Protein AF-0000000081623756 (afdb_homodimer)

InterPro domains:
  IPR029158 Stimulator of interferon genes protein [PTHR34339] (23-342)
  IPR033952 Stimulator of interferon genes protein homolog, C-terminal [cd12146] (151-343)
  IPR038623 Stimulator of interferon genes protein, C-terminal domain superfamily [G3DSA:3.40.50.12100] (195-346)
  IPR055432 STING, ligand-binding domain [PF15009] (150-343)

Organism: Polistes dominula (NCBI:txid743375)

Solvent-accessible surface area (backbone atoms only — not comparable to full-atom values): 36796 Å² total; per-residue (Å²): 127,68,64,70,56,46,51,58,49,44,39,53,47,48,31,49,51,26,52,51,50,28,52,50,20,51,50,51,23,54,63,61,46,66,53,94,55,63,64,63,43,51,53,50,50,50,53,52,54,52,51,50,52,51,50,50,52,51,40,54,49,50,51,53,53,50,34,63,74,42,49,80,60,33,64,62,67,28,70,51,59,47,56,60,53,53,43,47,46,40,48,48,52,51,47,47,52,52,49,49,52,63,63,48,61,84,60,39,72,72,55,57,69,58,43,65,25,53,49,25,51,49,51,24,50,54,30,50,50,48,24,52,35,37,47,53,72,58,44,69,83,58,65,79,55,44,70,56,43,20,30,20,37,37,48,24,49,42,47,37,64,63,40,48,64,66,53,43,35,67,69,84,54,94,53,66,13,44,63,59,45,50,52,49,46,23,66,74,67,74,49,70,64,72,53,83,35,42,35,34,39,43,45,68,74,25,66,54,55,40,49,54,29,74,65,30,77,52,20,28,40,85,69,46,72,47,75,68,46,70,41,56,48,25,34,27,72,67,41,62,44,65,52,27,31,29,34,34,27,82,97,31,85,49,92,91,60,79,59,46,30,38,33,48,32,37,50,52,69,38,34,28,52,39,54,48,50,74,38,95,47,92,44,21,61,53,50,62,74,43,38,67,60,34,50,47,39,19,50,54,43,37,52,50,55,36,62,72,30,83,73,41,38,80,42,54,43,81,43,75,45,65,54,50,45,97,87,65,48,73,50,50,59,58,58,57,54,50,52,50,50,54,53,56,58,70,73,104,128,68,64,69,57,46,52,58,52,44,43,53,46,48,35,50,51,29,52,53,50,32,52,51,27,51,49,51,30,52,63,69,50,64,52,95,56,63,66,62,45,52,52,50,51,50,54,52,53,51,52,49,51,51,51,51,53,52,43,53,51,50,51,53,53,49,37,64,73,41,48,80,58,37,73,61,71,26,74,50,56,44,50,59,52,54,43,48,46,44,47,48,50,51,46,48,51,51,46,49,53,61,64,48,62,84,57,41,75,66,55,55,76,67,34,64,35,52,51,32,50,49,51,30,50,52,35,50,51,50,27,52,29,42,46,53,71,58,43,70,81,55,65,74,49,45,70,56,43,19,28,21,37,37,47,23,51,41,47,38,63,63,41,48,65,69,53,42,33,68,68,82,55,95,52,67,13,44,61,58,45,51,51,49,46,24,66,75,66,73,47,70,66,73,53,83,36,41,36,34,40,43,44,69,74,23,68,52,56,41,49,54,31,74,66,29,77,51,20,29,40,85,70,43,74,47,76,68,45,68,42,58,49,25,33,26,72,68,41,63,44,65,52,27,32,29,33,35,26,81,98,30,84,47,91,94,60,78,60,45,31,38,33,48,32,38,49,52,70,38,34,27,51,38,54,48,50,73,40,96,48,92,46,21,62,53,50,62,73,43,38,69,58,35,51,47,40,20,50,53,42,37,51,49,55,36,61,72,30,82,74,41,37,79,42,55,44,82,43,76,44,66,54,51,44,98,87,66,47,74,50,48,57,59,58,56,51,51,52,50,51,52,53,54,58,70,74,104

Nearest PDB structures (foldseek):
  7mwz-assembly2_D  TM=6.525E-01  e=4.892E-16  Drosophila eugracilis
  8t5k-assembly1_B-2  TM=8.966E-01  e=3.068E-12  Homo sapiens
  7mwz-assembly2_C  TM=5.786E-01  e=1.340E-16  Drosophila eugracilis
  7mwz-assembly1_B  TM=5.823E-01  e=4.161E-16  Drosophila eugracilis
  8efm-assembly1_A  TM=7.936E-01  e=3.015E-10  Stylophora pistillata

Sequence (696 aa):
MNKNIYVLSNVSLKIVFYFILEILLIGVAIGAQYDVNVTYTICNIFCIVSMLIIIHILCDLMIQFCNVFQPNLKYYGIQQLEVSLKYKITIGVCIIILCSQTMNQRSSYIWTYNNVASICSYCFVIILFKTLILSEQNVDIDISSMKGLDYGTGMAYSYYYGYLRIVLPSTGTASKGLIEKLENIEDSHNISISIKKLFILIPSSTYISSDFKDCTNGWMESALELEKEVRDRAGVKNRSYHNNVYKIYPEGKKPCVKPEYITVEGATPLLTMFEVQKHFHPESAIYAKYRKQIIKSFYLKLKDIIYNDPECRELCELIYYEDYNSDGTKVNVAKIILEKISELRSLQMNKNIYVLSNVSLKIVFYFILEILLIGVAIGAQYDVNVTYTICNIFCIVSMLIIIHILCDLMIQFCNVFQPNLKYYGIQQLEVSLKYKITIGVCIIILCSQTMNQRSSYIWTYNNVASICSYCFVIILFKTLILSEQNVDIDISSMKGLDYGTGMAYSYYYGYLRIVLPSTGTASKGLIEKLENIEDSHNISISIKKLFILIPSSTYISSDFKDCTNGWMESALELEKEVRDRAGVKNRSYHNNVYKIYPEGKKPCVKPEYITVEGATPLLTMFEVQKHFHPESAIYAKYRKQIIKSFYLKLKDIIYNDPECRELCELIYYEDYNSDGTKVNVAKIILEKISELRSLQ

Structure (mmCIF, N/CA/C/O backbone):
data_AF-0000000081623756-model_v1
#
loop_
_entity.id
_entity.type
_entity.pdbx_description
1 polymer 'Stimulator of interferon genes protein'
#
loop_
_atom_site.group_PDB
_atom_site.id
_atom_site.type_symbol
_atom_site.label_atom_id
_atom_site.label_alt_id
_atom_site.label_comp_id
_atom_site.label_asym_id
_atom_site.label_entity_id
_atom_site.label_seq_id
_atom_site.pdbx_PDB_ins_code
_atom_site.Cartn_x
_atom_site.Cartn_y
_atom_site.Cartn_z
_atom_site.occupancy
_atom_site.B_iso_or_equiv
_atom_site.auth_seq_id
_atom_site.auth_comp_id
_atom_site.auth_asym_id
_atom_site.auth_atom_id
_atom_site.pdbx_PDB_model_num
ATOM 1 N N . MET A 1 1 ? 4.582 14.672 -20.734 1 23.59 1 MET A N 1
ATOM 2 C CA . MET A 1 1 ? 5.77 15 -19.953 1 23.59 1 MET A CA 1
ATOM 3 C C . MET A 1 1 ? 5.727 16.453 -19.484 1 23.59 1 MET A C 1
ATOM 5 O O . MET A 1 1 ? 6.195 16.766 -18.391 1 23.59 1 MET A O 1
ATOM 9 N N . ASN A 1 2 ? 5.203 17.328 -20.281 1 26.69 2 ASN A N 1
ATOM 10 C CA . ASN A 1 2 ? 5.441 18.766 -20.188 1 26.69 2 ASN A CA 1
ATOM 11 C C . ASN A 1 2 ? 4.465 19.438 -19.234 1 26.69 2 ASN A C 1
ATOM 13 O O . ASN A 1 2 ? 4.719 20.547 -18.766 1 26.69 2 ASN A O 1
ATOM 17 N N . LYS A 1 3 ? 3.33 18.891 -19.031 1 34.34 3 LYS A N 1
ATOM 18 C CA . LYS A 1 3 ? 2.32 19.703 -18.359 1 34.34 3 LYS A CA 1
ATOM 19 C C . LYS A 1 3 ? 2.514 19.688 -16.844 1 34.34 3 LYS A C 1
ATOM 21 O O . LYS A 1 3 ? 2.203 20.656 -16.156 1 34.34 3 LYS A O 1
ATOM 26 N N . ASN A 1 4 ? 2.83 18.469 -16.391 1 32.84 4 ASN A N 1
ATOM 27 C CA . ASN A 1 4 ? 2.967 18.312 -14.945 1 32.84 4 ASN A CA 1
ATOM 28 C C . ASN A 1 4 ? 4.188 19.047 -14.406 1 32.84 4 ASN A C 1
ATOM 30 O O . ASN A 1 4 ? 4.203 19.469 -13.25 1 32.84 4 ASN A O 1
ATOM 34 N N . ILE A 1 5 ? 5.242 19.172 -15.227 1 34.44 5 ILE A N 1
ATOM 35 C CA . ILE A 1 5 ? 6.395 20.016 -14.969 1 34.44 5 ILE A CA 1
ATOM 36 C C . ILE A 1 5 ? 5.949 21.484 -14.914 1 34.44 5 ILE A C 1
ATOM 38 O O . ILE A 1 5 ? 6.449 22.266 -14.102 1 34.44 5 ILE A O 1
ATOM 42 N N . TYR A 1 6 ? 4.891 21.734 -15.555 1 35.22 6 TYR A N 1
ATOM 43 C CA . TYR A 1 6 ? 4.438 23.125 -15.672 1 35.22 6 TYR A CA 1
ATOM 44 C C . TYR A 1 6 ? 3.709 23.562 -14.406 1 35.22 6 TYR A C 1
ATOM 46 O O . TYR A 1 6 ? 3.799 24.719 -14 1 35.22 6 TYR A O 1
ATOM 54 N N . VAL A 1 7 ? 3.111 22.594 -13.727 1 36.5 7 VAL A N 1
ATOM 55 C CA . VAL A 1 7 ? 2.312 22.969 -12.562 1 36.5 7 VAL A CA 1
ATOM 56 C C . VAL A 1 7 ? 3.229 23.203 -11.367 1 36.5 7 VAL A C 1
ATOM 58 O O . VAL A 1 7 ? 3.062 24.188 -10.633 1 36.5 7 VAL A O 1
ATOM 61 N N . LEU A 1 8 ? 4.211 22.359 -11.195 1 38.53 8 LEU A N 1
ATOM 62 C CA . LEU A 1 8 ? 5.168 22.547 -10.109 1 38.53 8 LEU A CA 1
ATOM 63 C C . LEU A 1 8 ? 5.984 23.812 -10.312 1 38.53 8 LEU A C 1
ATOM 65 O O . LEU A 1 8 ? 6.25 24.547 -9.359 1 38.53 8 LEU A O 1
ATOM 69 N N . SER A 1 9 ? 6.297 24.047 -11.5 1 44.62 9 SER A N 1
ATOM 70 C CA . SER A 1 9 ? 7.051 25.25 -11.852 1 44.62 9 SER A CA 1
ATOM 71 C C . SER A 1 9 ? 6.219 26.5 -11.648 1 44.62 9 SER A C 1
ATOM 73 O O . SER A 1 9 ? 6.738 27.531 -11.211 1 44.62 9 SER A O 1
ATOM 75 N N . ASN A 1 10 ? 4.949 26.266 -11.727 1 45.78 10 ASN A N 1
ATOM 76 C CA . ASN A 1 10 ? 4.074 27.438 -11.602 1 45.78 10 ASN A CA 1
ATOM 77 C C . ASN A 1 10 ? 3.871 27.828 -10.148 1 45.78 10 ASN A C 1
ATOM 79 O O . ASN A 1 10 ? 3.811 29.031 -9.828 1 45.78 10 ASN A O 1
ATOM 83 N N . VAL A 1 11 ? 3.91 26.797 -9.352 1 47.22 11 VAL A N 1
ATOM 84 C CA . VAL A 1 11 ? 3.73 27.109 -7.934 1 47.22 11 VAL A CA 1
ATOM 85 C C . VAL A 1 11 ? 4.984 27.797 -7.395 1 47.22 11 VAL A C 1
ATOM 87 O O . VAL A 1 11 ? 4.895 28.781 -6.656 1 47.22 11 VAL A O 1
ATOM 90 N N . SER A 1 12 ? 6.051 27.312 -7.891 1 49.47 12 SER A N 1
ATOM 91 C CA . SER A 1 12 ? 7.293 27.953 -7.477 1 49.47 12 SER A CA 1
ATOM 92 C C . SER A 1 12 ? 7.391 29.375 -8.023 1 49.47 12 SER A C 1
ATOM 94 O O . SER A 1 12 ? 7.812 30.297 -7.316 1 49.47 12 SER A O 1
ATOM 96 N N . LEU A 1 13 ? 6.914 29.531 -9.172 1 51.12 13 LEU A N 1
ATOM 97 C CA . LEU A 1 13 ? 6.957 30.844 -9.805 1 51.12 13 LEU A CA 1
ATOM 98 C C . LEU A 1 13 ? 6 31.812 -9.109 1 51.12 13 LEU A C 1
ATOM 100 O O . LEU A 1 13 ? 6.32 33 -8.938 1 51.12 13 LEU A O 1
ATOM 104 N N . LYS A 1 14 ? 4.969 31.281 -8.711 1 54.31 14 LYS A N 1
ATOM 105 C CA . LYS A 1 14 ? 3.986 32.125 -8.023 1 54.31 14 LYS A CA 1
ATOM 106 C C . LYS A 1 14 ? 4.496 32.531 -6.648 1 54.31 14 LYS A C 1
ATOM 108 O O . LYS A 1 14 ? 4.312 33.688 -6.246 1 54.31 14 LYS A O 1
ATOM 113 N N . ILE A 1 15 ? 5.246 31.672 -6.129 1 55.19 15 ILE A N 1
ATOM 114 C CA . ILE A 1 15 ? 5.828 31.984 -4.828 1 55.19 15 ILE A CA 1
ATOM 115 C C . ILE A 1 15 ? 6.887 33.062 -4.988 1 55.19 15 ILE A C 1
ATOM 117 O O . ILE A 1 15 ? 6.922 34.031 -4.215 1 55.19 15 ILE A O 1
ATOM 121 N N . VAL A 1 16 ? 7.594 32.906 -6.031 1 56.91 16 VAL A N 1
ATOM 122 C CA . VAL A 1 16 ? 8.633 33.906 -6.309 1 56.91 16 VAL A CA 1
ATOM 123 C C . VAL A 1 16 ? 7.984 35.25 -6.637 1 56.91 16 VAL A C 1
ATOM 125 O O . VAL A 1 16 ? 8.438 36.281 -6.16 1 56.91 16 VAL A O 1
ATOM 128 N N . PHE A 1 17 ? 7 35.25 -7.395 1 57.09 17 PHE A N 1
ATOM 129 C CA . PHE A 1 17 ? 6.289 36.438 -7.777 1 57.09 17 PHE A CA 1
ATOM 130 C C . PHE A 1 17 ? 5.707 37.156 -6.551 1 57.09 17 PHE A C 1
ATOM 132 O O . PHE A 1 17 ? 5.809 38.375 -6.414 1 57.09 17 PHE A O 1
ATOM 139 N N . TYR A 1 18 ? 5.266 36.375 -5.727 1 55.16 18 TYR A N 1
ATOM 140 C CA . TYR A 1 18 ? 4.695 36.969 -4.52 1 55.16 18 TYR A CA 1
ATOM 141 C C . TYR A 1 18 ? 5.781 37.594 -3.641 1 55.16 18 TYR A C 1
ATOM 143 O O . TYR A 1 18 ? 5.586 38.656 -3.051 1 55.16 18 TYR A O 1
ATOM 151 N N . PHE A 1 19 ? 6.898 37 -3.711 1 56.34 19 PHE A N 1
ATOM 152 C CA . PHE A 1 19 ? 8.008 37.531 -2.932 1 56.34 19 PHE A CA 1
ATOM 153 C C . PHE A 1 19 ? 8.5 38.844 -3.525 1 56.34 19 PHE A C 1
ATOM 155 O O . PHE A 1 19 ? 8.781 39.781 -2.795 1 56.34 19 PHE A O 1
ATOM 162 N N . ILE A 1 20 ? 8.531 38.938 -4.738 1 60.12 20 ILE A N 1
ATOM 163 C CA . ILE A 1 20 ? 8.938 40.156 -5.426 1 60.12 20 ILE A CA 1
ATOM 164 C C . ILE A 1 20 ? 7.922 41.25 -5.152 1 60.12 20 ILE A C 1
ATOM 166 O O . ILE A 1 20 ? 8.297 42.406 -4.859 1 60.12 20 ILE A O 1
ATOM 170 N N . LEU A 1 21 ? 6.734 40.938 -5.25 1 58.19 21 LEU A N 1
ATOM 171 C CA . LEU A 1 21 ? 5.672 41.938 -5.012 1 58.19 21 LEU A CA 1
ATOM 172 C C . LEU A 1 21 ? 5.711 42.438 -3.572 1 58.19 21 LEU A C 1
ATOM 174 O O . LEU A 1 21 ? 5.48 43.625 -3.318 1 58.19 21 LEU A O 1
ATOM 178 N N . GLU A 1 22 ? 6.098 41.562 -2.742 1 57.31 22 GLU A N 1
ATOM 179 C CA . GLU A 1 22 ? 6.246 41.938 -1.34 1 57.31 22 GLU A CA 1
ATOM 180 C C . GLU A 1 22 ? 7.383 42.938 -1.156 1 57.31 22 GLU A C 1
ATOM 182 O O . GLU A 1 22 ? 7.227 43.938 -0.451 1 57.31 22 GLU A O 1
ATOM 187 N N . ILE A 1 23 ? 8.375 42.688 -1.734 1 59.5 23 ILE A N 1
ATOM 188 C CA . ILE A 1 23 ? 9.531 43.594 -1.644 1 59.5 23 ILE A CA 1
ATOM 189 C C . ILE A 1 23 ? 9.18 44.938 -2.244 1 59.5 23 ILE A C 1
ATOM 191 O O . ILE A 1 23 ? 9.523 46 -1.681 1 59.5 23 ILE A O 1
ATOM 195 N N . LEU A 1 24 ? 8.492 44.938 -3.305 1 59.94 24 LEU A N 1
ATOM 196 C CA . LEU A 1 24 ? 8.094 46.156 -3.963 1 59.94 24 LEU A CA 1
ATOM 197 C C . LEU A 1 24 ? 7.125 46.969 -3.09 1 59.94 24 LEU A C 1
ATOM 199 O O . LEU A 1 24 ? 7.242 48.188 -2.973 1 59.94 24 LEU A O 1
ATOM 203 N N . LEU A 1 25 ? 6.32 46.219 -2.506 1 57.66 25 LEU A N 1
ATOM 204 C CA . LEU A 1 25 ? 5.328 46.875 -1.669 1 57.66 25 LEU A CA 1
ATOM 205 C C . LEU A 1 25 ? 5.977 47.469 -0.421 1 57.66 25 LEU A C 1
ATOM 207 O O . LEU A 1 25 ? 5.617 48.562 0.009 1 57.66 25 LEU A O 1
ATOM 211 N N . ILE A 1 26 ? 6.918 46.75 0.108 1 58.69 26 ILE A N 1
ATOM 212 C CA . ILE A 1 26 ? 7.691 47.281 1.23 1 58.69 26 ILE A CA 1
ATOM 213 C C . ILE A 1 26 ? 8.453 48.531 0.794 1 58.69 26 ILE A C 1
ATOM 215 O O . ILE A 1 26 ? 8.477 49.531 1.513 1 58.69 26 ILE A O 1
ATOM 219 N N . GLY A 1 27 ? 9.031 48.5 -0.316 1 57.47 27 GLY A N 1
ATOM 220 C CA . GLY A 1 27 ? 9.719 49.656 -0.873 1 57.47 27 GLY A CA 1
ATOM 221 C C . GLY A 1 27 ? 8.82 50.844 -1.056 1 57.47 27 GLY A C 1
ATOM 222 O O . GLY A 1 27 ? 9.211 51.969 -0.729 1 57.47 27 GLY A O 1
ATOM 223 N N . VAL A 1 28 ? 7.691 50.656 -1.568 1 55.47 28 VAL A N 1
ATOM 224 C CA . VAL A 1 28 ? 6.738 51.75 -1.803 1 55.47 28 VAL A CA 1
ATOM 225 C C . VAL A 1 28 ? 6.289 52.344 -0.468 1 55.47 28 VAL A C 1
ATOM 227 O O . VAL A 1 28 ? 6.172 53.562 -0.332 1 55.47 28 VAL A O 1
ATOM 230 N N . ALA A 1 29 ? 6.066 51.5 0.535 1 53.94 29 ALA A N 1
ATOM 231 C CA . ALA A 1 29 ? 5.652 51.969 1.854 1 53.94 29 ALA A CA 1
ATOM 232 C C . ALA A 1 29 ? 6.738 52.844 2.496 1 53.94 29 ALA A C 1
ATOM 234 O O . ALA A 1 29 ? 6.445 53.875 3.088 1 53.94 29 ALA A O 1
ATOM 235 N N . ILE A 1 30 ? 7.887 52.375 2.432 1 56 30 ILE A N 1
ATOM 236 C CA . ILE A 1 30 ? 9.016 53.125 2.957 1 56 30 ILE A CA 1
ATOM 237 C C . ILE A 1 30 ? 9.141 54.438 2.203 1 56 30 ILE A C 1
ATOM 239 O O . ILE A 1 30 ? 9.375 55.5 2.809 1 56 30 ILE A O 1
ATOM 243 N N . GLY A 1 31 ? 9.062 54.344 0.966 1 53.84 31 GLY A N 1
ATOM 244 C CA . GLY A 1 31 ? 9.195 55.562 0.149 1 53.84 31 GLY A CA 1
ATOM 245 C C . GLY A 1 31 ? 8.117 56.594 0.409 1 53.84 31 GLY A C 1
ATOM 246 O O . GLY A 1 31 ? 8.359 57.781 0.317 1 53.84 31 GLY A O 1
ATOM 247 N N . ALA A 1 32 ? 6.984 56.125 0.726 1 49.19 32 ALA A N 1
ATOM 248 C CA . ALA A 1 32 ? 5.848 57 0.903 1 49.19 32 ALA A CA 1
ATOM 249 C C . ALA A 1 32 ? 5.926 57.75 2.24 1 49.19 32 ALA A C 1
ATOM 251 O O . ALA A 1 32 ? 5.32 58.812 2.414 1 49.19 32 ALA A O 1
ATOM 252 N N . GLN A 1 33 ? 6.496 57.062 3.299 1 49 33 GLN A N 1
ATOM 253 C CA . GLN A 1 33 ? 6.543 57.688 4.613 1 49 33 GLN A CA 1
ATOM 254 C C . GLN A 1 33 ? 7.867 58.406 4.828 1 49 33 GLN A C 1
ATOM 256 O O . GLN A 1 33 ? 8.219 58.781 5.961 1 49 33 GLN A O 1
ATOM 261 N N . TYR A 1 34 ? 8.523 58.531 3.879 1 46.12 34 TYR A N 1
ATOM 262 C CA . TYR A 1 34 ? 9.789 59.219 4.109 1 46.12 34 TYR A CA 1
ATOM 263 C C . TYR A 1 34 ? 9.539 60.625 4.621 1 46.12 34 TYR A C 1
ATOM 265 O O . TYR A 1 34 ? 9.062 61.5 3.881 1 46.12 34 TYR A O 1
ATOM 273 N N . ASP A 1 35 ? 8.883 60.656 5.945 1 48.91 35 ASP A N 1
ATOM 274 C CA . ASP A 1 35 ? 9.078 62 6.477 1 48.91 35 ASP A CA 1
ATOM 275 C C . ASP A 1 35 ? 10.508 62.188 6.961 1 48.91 35 ASP A C 1
ATOM 277 O O . ASP A 1 35 ? 11.234 61.219 7.188 1 48.91 35 ASP A O 1
ATOM 281 N N . VAL A 1 36 ? 10.883 63.5 7.191 1 53.88 36 VAL A N 1
ATOM 282 C CA . VAL A 1 36 ? 12.195 64 7.562 1 53.88 36 VAL A CA 1
ATOM 283 C C . VAL A 1 36 ? 12.703 63.281 8.805 1 53.88 36 VAL A C 1
ATOM 285 O O . VAL A 1 36 ? 13.898 63 8.922 1 53.88 36 VAL A O 1
ATOM 288 N N . ASN A 1 37 ? 11.789 62.875 9.859 1 52.09 37 ASN A N 1
ATOM 289 C CA . ASN A 1 37 ? 12.336 62.312 11.094 1 52.09 37 ASN A CA 1
ATOM 290 C C . ASN A 1 37 ? 12.305 60.781 11.07 1 52.09 37 ASN A C 1
ATOM 292 O O . ASN A 1 37 ? 11.242 60.188 10.969 1 52.09 37 ASN A O 1
ATOM 296 N N . VAL A 1 38 ? 13.32 60.094 10.938 1 54.47 38 VAL A N 1
ATOM 297 C CA . VAL A 1 38 ? 13.641 58.688 10.758 1 54.47 38 VAL A CA 1
ATOM 298 C C . VAL A 1 38 ? 13.047 57.875 11.898 1 54.47 38 VAL A C 1
ATOM 300 O O . VAL A 1 38 ? 12.508 56.781 11.68 1 54.47 38 VAL A O 1
ATOM 303 N N . THR A 1 39 ? 13 58.531 13.031 1 53.31 39 THR A N 1
ATOM 304 C CA . THR A 1 39 ? 12.539 57.781 14.203 1 53.31 39 THR A CA 1
ATOM 305 C C . THR A 1 39 ? 11.031 57.562 14.148 1 53.31 39 THR A C 1
ATOM 307 O O . THR A 1 39 ? 10.539 56.5 14.477 1 53.31 39 THR A O 1
ATOM 310 N N . TYR A 1 40 ? 10.391 58.625 13.727 1 55.34 40 TYR A N 1
ATOM 311 C CA . TYR A 1 40 ? 8.945 58.531 13.625 1 55.34 40 TYR A CA 1
ATOM 312 C C . TYR A 1 40 ? 8.539 57.531 12.531 1 55.34 40 TYR A C 1
ATOM 314 O O . TYR A 1 40 ? 7.59 56.781 12.703 1 55.34 40 TYR A O 1
ATOM 322 N N . THR A 1 41 ? 9.461 57.469 11.625 1 51.91 41 THR A N 1
ATOM 323 C CA . THR A 1 41 ? 9.211 56.562 10.531 1 51.91 41 THR A CA 1
ATOM 324 C C . THR A 1 41 ? 9.383 55.094 10.992 1 51.91 41 THR A C 1
ATOM 326 O O . THR A 1 41 ? 8.578 54.25 10.641 1 51.91 41 THR A O 1
ATOM 329 N N . ILE A 1 42 ? 10.242 54.906 11.859 1 51.62 42 ILE A N 1
ATOM 330 C CA . ILE A 1 42 ? 10.516 53.562 12.383 1 51.62 42 ILE A CA 1
ATOM 331 C C . ILE A 1 42 ? 9.375 53.125 13.297 1 51.62 42 ILE A C 1
ATOM 333 O O . ILE A 1 42 ? 8.906 52 13.211 1 51.62 42 ILE A O 1
ATOM 337 N N . CYS A 1 43 ? 8.898 54.062 14.07 1 52.06 43 CYS A N 1
ATOM 338 C CA . CYS A 1 43 ? 7.824 53.75 15.008 1 52.06 43 CYS A CA 1
ATOM 339 C C . CYS A 1 43 ? 6.523 53.438 14.273 1 52.06 43 CYS A C 1
ATOM 341 O O . CYS A 1 43 ? 5.793 52.531 14.641 1 52.06 43 CYS A O 1
ATOM 343 N N . ASN A 1 44 ? 6.434 54.125 13.211 1 52.44 44 ASN A N 1
ATOM 344 C CA . ASN A 1 44 ? 5.234 53.906 12.406 1 52.44 44 ASN A CA 1
ATOM 345 C C . ASN A 1 44 ? 5.262 52.562 11.703 1 52.44 44 ASN A C 1
ATOM 347 O O . ASN A 1 44 ? 4.246 51.875 11.633 1 52.44 44 ASN A O 1
ATOM 351 N N . ILE A 1 45 ? 6.406 52.188 11.383 1 50.25 45 ILE A N 1
ATOM 352 C CA . ILE A 1 45 ? 6.578 50.875 10.742 1 50.25 45 ILE A CA 1
ATOM 353 C C . ILE A 1 45 ? 6.289 49.781 11.742 1 50.25 45 ILE A C 1
ATOM 355 O O . ILE A 1 45 ? 5.602 48.812 11.422 1 50.25 45 ILE A O 1
ATOM 359 N N . PHE A 1 46 ? 6.648 50 12.914 1 50.69 46 PHE A N 1
ATOM 360 C CA . PHE A 1 46 ? 6.445 49 13.961 1 50.69 46 PHE A CA 1
ATOM 361 C C . PHE A 1 46 ? 4.969 48.875 14.312 1 50.69 46 PHE A C 1
ATOM 363 O O . PHE A 1 46 ? 4.473 47.781 14.539 1 50.69 46 PHE A O 1
ATOM 370 N N . CYS A 1 47 ? 4.273 49.906 14.352 1 50.91 47 CYS A N 1
ATOM 371 C CA . CYS A 1 47 ? 2.848 49.906 14.664 1 50.91 47 CYS A CA 1
ATOM 372 C C . CYS A 1 47 ? 2.053 49.219 13.57 1 50.91 47 CYS A C 1
ATOM 374 O O . CYS A 1 47 ? 1.165 48.406 13.867 1 50.91 47 CYS A O 1
ATOM 376 N N . ILE A 1 48 ? 2.525 49.406 12.406 1 52.59 48 ILE A N 1
ATOM 377 C CA . ILE A 1 48 ? 1.836 48.812 11.273 1 52.59 48 ILE A CA 1
ATOM 378 C C . ILE A 1 48 ? 2.062 47.281 11.266 1 52.59 48 ILE A C 1
ATOM 380 O O . ILE A 1 48 ? 1.124 46.5 11.07 1 52.59 48 ILE A O 1
ATOM 384 N N . VAL A 1 49 ? 3.213 46.906 11.555 1 49.84 49 VAL A N 1
ATOM 385 C CA . VAL A 1 49 ? 3.568 45.5 11.594 1 49.84 49 VAL A CA 1
ATOM 386 C C . VAL A 1 49 ? 2.814 44.781 12.727 1 49.84 49 VAL A C 1
ATOM 388 O O . VAL A 1 49 ? 2.289 43.688 12.547 1 49.84 49 VAL A O 1
ATOM 391 N N . SER A 1 50 ? 2.664 45.469 13.828 1 47.66 50 SER A N 1
ATOM 392 C CA . SER A 1 50 ? 1.962 44.906 14.977 1 47.66 50 SER A CA 1
ATOM 393 C C . SER A 1 50 ? 0.473 44.75 14.688 1 47.66 50 SER A C 1
ATOM 395 O O . SER A 1 50 ? -0.125 43.719 15.047 1 47.66 50 SER A O 1
ATOM 397 N N . MET A 1 51 ? -0.088 45.656 14.047 1 51.59 51 MET A N 1
ATOM 398 C CA . MET A 1 51 ? -1.502 45.594 13.695 1 51.59 51 MET A CA 1
ATOM 399 C C . MET A 1 51 ? -1.762 44.469 12.719 1 51.59 51 MET A C 1
ATOM 401 O O . MET A 1 51 ? -2.754 43.75 12.844 1 51.59 51 MET A O 1
ATOM 405 N N . LEU A 1 52 ? -0.884 44.219 11.898 1 49.5 52 LEU A N 1
ATOM 406 C CA . LEU A 1 52 ? -1.008 43.188 10.898 1 49.5 52 LEU A CA 1
ATOM 407 C C . LEU A 1 52 ? -0.918 41.812 11.531 1 49.5 52 LEU A C 1
ATOM 409 O O . LEU A 1 52 ? -1.672 40.906 11.172 1 49.5 52 LEU A O 1
ATOM 413 N N . ILE A 1 53 ? -0.128 41.75 12.438 1 49.5 53 ILE A N 1
ATOM 414 C CA . ILE A 1 53 ? 0.03 40.5 13.164 1 49.5 53 ILE A CA 1
ATOM 415 C C . ILE A 1 53 ? -1.246 40.188 13.945 1 49.5 53 ILE A C 1
ATOM 417 O O . ILE A 1 53 ? -1.721 39.062 13.953 1 49.5 53 ILE A O 1
ATOM 421 N N . ILE A 1 54 ? -1.817 41.219 14.477 1 49.97 54 ILE A N 1
ATOM 422 C CA . ILE A 1 54 ? -3.043 41.031 15.242 1 49.97 54 ILE A CA 1
ATOM 423 C C . ILE A 1 54 ? -4.176 40.594 14.312 1 49.97 54 ILE A C 1
ATOM 425 O O . ILE A 1 54 ? -4.957 39.719 14.656 1 49.97 54 ILE A O 1
ATOM 429 N N . ILE A 1 55 ? -4.207 41.094 13.203 1 50 55 ILE A N 1
ATOM 430 C CA . ILE A 1 55 ? -5.23 40.75 12.227 1 50 55 ILE A CA 1
ATOM 431 C C . ILE A 1 55 ? -5.059 39.312 11.789 1 50 55 ILE A C 1
ATOM 433 O O . ILE A 1 55 ? -6.039 38.562 11.656 1 50 55 ILE A O 1
ATOM 437 N N . HIS A 1 56 ? -3.926 38.906 11.672 1 50.41 56 HIS A N 1
ATOM 438 C CA . HIS A 1 56 ? -3.621 37.531 11.297 1 50.41 56 HIS A CA 1
ATOM 439 C C . HIS A 1 56 ? -4.102 36.562 12.367 1 50.41 56 HIS A C 1
ATOM 441 O O . HIS A 1 56 ? -4.688 35.531 12.039 1 50.41 56 HIS A O 1
ATOM 447 N N . ILE A 1 57 ? -3.9 36.906 13.453 1 49.44 57 ILE A N 1
ATOM 448 C CA . ILE A 1 57 ? -4.281 36.062 14.578 1 49.44 57 ILE A CA 1
ATOM 449 C C . ILE A 1 57 ? -5.805 35.969 14.656 1 49.44 57 ILE A C 1
ATOM 451 O O . ILE A 1 57 ? -6.355 34.875 14.844 1 49.44 57 ILE A O 1
ATOM 455 N N . LEU A 1 58 ? -6.395 37 14.445 1 48.31 58 LEU A N 1
ATOM 456 C CA . LEU A 1 58 ? -7.852 37.031 14.516 1 48.31 58 LEU A CA 1
ATOM 457 C C . LEU A 1 58 ? -8.469 36.219 13.383 1 48.31 58 LEU A C 1
ATOM 459 O O . LEU A 1 58 ? -9.453 35.5 13.594 1 48.31 58 LEU A O 1
ATOM 463 N N . CYS A 1 59 ? -7.949 36.25 12.281 1 46.66 59 CYS A N 1
ATOM 464 C CA . CYS A 1 59 ? -8.422 35.5 11.125 1 46.66 59 CYS A CA 1
ATOM 465 C C . CYS A 1 59 ? -8.25 34 11.367 1 46.66 59 CYS A C 1
ATOM 467 O O . CYS A 1 59 ? -9.148 33.219 11.062 1 46.66 59 CYS A O 1
ATOM 469 N N . ASP A 1 60 ? -7.172 33.656 11.891 1 47.38 60 ASP A N 1
ATOM 470 C CA . ASP A 1 60 ? -6.922 32.25 12.227 1 47.38 60 ASP A CA 1
ATOM 471 C C . ASP A 1 60 ? -7.941 31.734 13.234 1 47.38 60 ASP A C 1
ATOM 473 O O . ASP A 1 60 ? -8.445 30.625 13.102 1 47.38 60 ASP A O 1
ATOM 477 N N . LEU A 1 61 ? -8.242 32.5 14.078 1 47.84 61 LEU A N 1
ATOM 478 C CA . LEU A 1 61 ? -9.195 32.125 15.125 1 47.84 61 LEU A CA 1
ATOM 479 C C . LEU A 1 61 ? -10.594 31.953 14.539 1 47.84 61 LEU A C 1
ATOM 481 O O . LEU A 1 61 ? -11.32 31.031 14.922 1 47.84 61 LEU A O 1
ATOM 485 N N . MET A 1 62 ? -10.914 32.812 13.742 1 44.75 62 MET A N 1
ATOM 486 C CA . MET A 1 62 ? -12.219 32.719 13.086 1 44.75 62 MET A CA 1
ATOM 487 C C . MET A 1 62 ? -12.336 31.438 12.258 1 44.75 62 MET A C 1
ATOM 489 O O . MET A 1 62 ? -13.375 30.781 12.266 1 44.75 62 MET A O 1
ATOM 493 N N . ILE A 1 63 ? -11.367 31.141 11.617 1 46.66 63 ILE A N 1
ATOM 494 C CA . ILE A 1 63 ? -11.336 29.922 10.812 1 46.66 63 ILE A CA 1
ATOM 495 C C . ILE A 1 63 ? -11.484 28.703 11.711 1 46.66 63 ILE A C 1
ATOM 497 O O . ILE A 1 63 ? -12.25 27.781 11.406 1 46.66 63 ILE A O 1
ATOM 501 N N . GLN A 1 64 ? -10.828 28.688 12.711 1 45.75 64 GLN A N 1
ATOM 502 C CA . GLN A 1 64 ? -10.938 27.594 13.672 1 45.75 64 GLN A CA 1
ATOM 503 C C . GLN A 1 64 ? -12.367 27.469 14.195 1 45.75 64 GLN A C 1
ATOM 505 O O . GLN A 1 64 ? -12.875 26.359 14.359 1 45.75 64 GLN A O 1
ATOM 510 N N . PHE A 1 65 ? -12.859 28.625 14.469 1 41.44 65 PHE A N 1
ATOM 511 C CA . PHE A 1 65 ? -14.234 28.656 14.945 1 41.44 65 PHE A CA 1
ATOM 512 C C . PHE A 1 65 ? -15.188 28.062 13.914 1 41.44 65 PHE A C 1
ATOM 514 O O . PHE A 1 65 ? -16.078 27.281 14.258 1 41.44 65 PHE A O 1
ATOM 521 N N . CYS A 1 66 ? -15.094 28.453 12.805 1 41.19 66 CYS A N 1
ATOM 522 C CA . CYS A 1 66 ? -15.945 27.922 11.742 1 41.19 66 CYS A CA 1
ATOM 523 C C . CYS A 1 66 ? -15.75 26.422 11.57 1 41.19 66 CYS A C 1
ATOM 525 O O . CYS A 1 66 ? -16.703 25.703 11.289 1 41.19 66 CYS A O 1
ATOM 527 N N . ASN A 1 67 ? -14.594 26.062 11.648 1 41.38 67 ASN A N 1
ATOM 528 C CA . ASN A 1 67 ? -14.32 24.625 11.555 1 41.38 67 ASN A CA 1
ATOM 529 C C . ASN A 1 67 ? -15.039 23.844 12.648 1 41.38 67 ASN A C 1
ATOM 531 O O . ASN A 1 67 ? -15.383 22.672 12.453 1 41.38 67 ASN A O 1
ATOM 535 N N . VAL A 1 68 ? -15.148 24.422 13.703 1 43 68 VAL A N 1
ATOM 536 C CA . VAL A 1 68 ? -15.875 23.766 14.789 1 43 68 VAL A CA 1
ATOM 537 C C . VAL A 1 68 ? -17.312 23.5 14.352 1 43 68 VAL A C 1
ATOM 539 O O . VAL A 1 68 ? -17.891 22.469 14.68 1 43 68 VAL A O 1
ATOM 542 N N . PHE A 1 69 ? -18 24.484 13.766 1 36.16 69 PHE A N 1
ATOM 543 C CA . PHE A 1 69 ? -19.391 24.297 13.406 1 36.16 69 PHE A CA 1
ATOM 544 C C . PHE A 1 69 ? -19.516 23.391 12.195 1 36.16 69 PHE A C 1
ATOM 546 O O . PHE A 1 69 ? -20.578 22.781 11.977 1 36.16 69 PHE A O 1
ATOM 553 N N . GLN A 1 70 ? -18.938 23.547 11.258 1 31.92 70 GLN A N 1
ATOM 554 C CA . GLN A 1 70 ? -18.984 22.594 10.164 1 31.92 70 GLN A CA 1
ATOM 555 C C . GLN A 1 70 ? -17.812 21.625 10.219 1 31.92 70 GLN A C 1
ATOM 557 O O . GLN A 1 70 ? -16.766 21.891 9.625 1 31.92 70 GLN A O 1
ATOM 562 N N . PRO A 1 71 ? -17.938 20.875 11.281 1 33.91 71 PRO A N 1
ATOM 563 C CA . PRO A 1 71 ? -16.859 19.938 11.5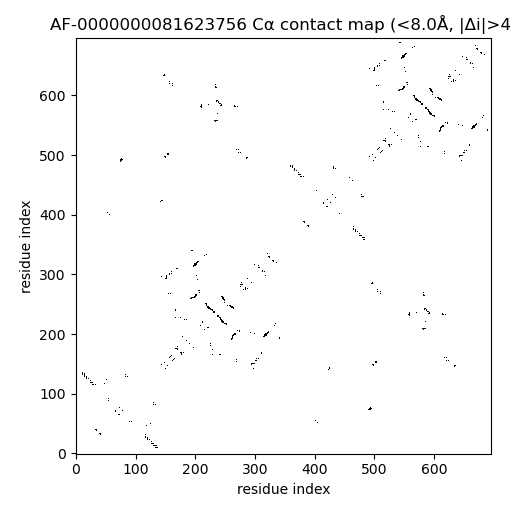94 1 33.91 71 PRO A CA 1
ATOM 564 C C . PRO A 1 71 ? -16.328 19.203 10.352 1 33.91 71 PRO A C 1
ATOM 566 O O . PRO A 1 71 ? -15.188 18.734 10.344 1 33.91 71 PRO A O 1
ATOM 569 N N . ASN A 1 72 ? -17.344 18.891 9.633 1 31.55 72 ASN A N 1
ATOM 570 C CA . ASN A 1 72 ? -17 18.141 8.43 1 31.55 72 ASN A CA 1
ATOM 571 C C . ASN A 1 72 ? -16.094 18.953 7.508 1 31.55 72 ASN A C 1
ATOM 573 O O . ASN A 1 72 ? -15.875 18.562 6.355 1 31.55 72 ASN A O 1
ATOM 577 N N . LEU A 1 73 ? -16.078 20.25 7.734 1 29.34 73 LEU A N 1
ATOM 578 C CA . LEU A 1 73 ? -15.18 21.078 6.934 1 29.34 73 LEU A CA 1
ATOM 579 C C . LEU A 1 73 ? -13.727 20.656 7.137 1 29.34 73 LEU A C 1
ATOM 581 O O . LEU A 1 73 ? -12.82 21.266 6.57 1 29.34 73 LEU A O 1
ATOM 585 N N . LYS A 1 74 ? -13.523 20 8.242 1 32.72 74 LYS A N 1
ATOM 586 C CA . LYS A 1 74 ? -12.203 19.578 8.703 1 32.72 74 LYS A CA 1
ATOM 587 C C . LYS A 1 74 ? -11.469 18.797 7.613 1 32.72 74 LYS A C 1
ATOM 589 O O . LYS A 1 74 ? -10.305 19.094 7.312 1 32.72 74 LYS A O 1
ATOM 594 N N . TYR A 1 75 ? -11.602 17.5 7.848 1 27.28 75 TYR A N 1
ATOM 595 C CA . TYR A 1 75 ? -10.656 16.422 7.551 1 27.28 75 TYR A CA 1
ATOM 596 C C . TYR A 1 75 ? -10.516 16.219 6.047 1 27.28 75 TYR A C 1
ATOM 598 O O . TYR A 1 75 ? -9.867 15.273 5.602 1 27.28 75 TYR A O 1
ATOM 606 N N . TYR A 1 76 ? -11.531 16.344 5.418 1 26.73 76 TYR A N 1
ATOM 607 C CA . TYR A 1 76 ? -11.555 16.094 3.98 1 26.73 76 TYR A CA 1
ATOM 608 C C . TYR A 1 76 ? -10.508 16.938 3.266 1 26.73 76 TYR A C 1
ATOM 610 O O . TYR A 1 76 ? -10.594 18.172 3.254 1 26.73 76 TYR A O 1
ATOM 618 N N . GLY A 1 77 ? -9.289 16.25 2.936 1 28.55 77 GLY A N 1
ATOM 619 C CA . GLY A 1 77 ? -8.148 16.906 2.309 1 28.55 77 GLY A CA 1
ATOM 620 C C . GLY A 1 77 ? -8.086 18.391 2.58 1 28.55 77 GLY A C 1
ATOM 621 O O . GLY A 1 77 ? -7.32 19.125 1.938 1 28.55 77 GLY A O 1
ATOM 622 N N . ILE A 1 78 ? -9.016 18.984 3.158 1 31.86 78 ILE A N 1
ATOM 623 C CA . ILE A 1 78 ? -9.227 20.375 3.543 1 31.86 78 ILE A CA 1
ATOM 624 C C . ILE A 1 78 ? -8.469 20.688 4.832 1 31.86 78 ILE A C 1
ATOM 626 O O . ILE A 1 78 ? -8.836 21.594 5.578 1 31.86 78 ILE A O 1
ATOM 630 N N . GLN A 1 79 ? -7.766 19.812 5.555 1 35.97 79 GLN A N 1
ATOM 631 C CA . GLN A 1 79 ? -6.895 20.422 6.555 1 35.97 79 GLN A CA 1
ATOM 632 C C . GLN A 1 79 ? -6.531 21.859 6.164 1 35.97 79 GLN A C 1
ATOM 634 O O . GLN A 1 79 ? -6.074 22.641 7.004 1 35.97 79 GLN A O 1
ATOM 639 N N . GLN A 1 80 ? -5.957 21.938 4.93 1 34.84 80 GLN A N 1
ATOM 640 C CA . GLN A 1 80 ? -5.648 23.312 4.57 1 34.84 80 GLN A CA 1
ATOM 641 C C . GLN A 1 80 ? -6.91 24.172 4.543 1 34.84 80 GLN A C 1
ATOM 643 O O . GLN A 1 80 ? -7.812 23.938 3.732 1 34.84 80 GLN A O 1
ATOM 648 N N . LEU A 1 81 ? -7.719 24.312 5.527 1 36.06 81 LEU A N 1
ATOM 649 C CA . LEU A 1 81 ? -8.508 25.516 5.301 1 36.06 81 LEU A CA 1
ATOM 650 C C . LEU A 1 81 ? -8.062 26.234 4.031 1 36.06 81 LEU A C 1
ATOM 652 O O . LEU A 1 81 ? -6.883 26.562 3.887 1 36.06 81 LEU A O 1
ATOM 656 N N . GLU A 1 82 ? -8.641 25.656 2.893 1 39.78 82 GLU A N 1
ATOM 657 C CA . GLU A 1 82 ? -8.188 26.141 1.593 1 39.78 82 GLU A CA 1
ATOM 658 C C . GLU A 1 82 ? -7.574 27.531 1.708 1 39.78 82 GLU A C 1
ATOM 660 O O . GLU A 1 82 ? -8.148 28.422 2.348 1 39.78 82 GLU A O 1
ATOM 665 N N . VAL A 1 83 ? -6.301 27.562 1.594 1 44.44 83 VAL A N 1
ATOM 666 C CA . VAL A 1 83 ? -5.605 28.828 1.442 1 44.44 83 VAL A CA 1
ATOM 667 C C . VAL A 1 83 ? -6.566 29.891 0.894 1 44.44 83 VAL A C 1
ATOM 669 O O . VAL A 1 83 ? -6.559 31.031 1.341 1 44.44 83 VAL A O 1
ATOM 672 N N . SER A 1 84 ? -7.512 29.172 0.272 1 43.09 84 SER A N 1
ATOM 673 C CA . SER A 1 84 ? -8.414 30.125 -0.353 1 43.09 84 SER A CA 1
ATOM 674 C C . SER A 1 84 ? -9.406 30.703 0.661 1 43.09 84 SER A C 1
ATOM 676 O O . SER A 1 84 ? -9.672 31.906 0.66 1 43.09 84 SER A O 1
ATOM 678 N N . LEU A 1 85 ? -9.828 29.828 1.507 1 43.69 85 LEU A N 1
ATOM 679 C CA . LEU A 1 85 ? -10.836 30.312 2.439 1 43.69 85 LEU A CA 1
ATOM 680 C C . LEU A 1 85 ? -10.195 31.156 3.541 1 43.69 85 LEU A C 1
ATOM 682 O O . LEU A 1 85 ? -10.742 32.188 3.936 1 43.69 85 LEU A O 1
ATOM 686 N N . LYS A 1 86 ? -9.055 30.75 3.92 1 48.56 86 LYS A N 1
ATOM 687 C CA . LYS A 1 86 ? -8.273 31.578 4.84 1 48.56 86 LYS A CA 1
ATOM 688 C C . LYS A 1 86 ? -7.996 32.969 4.246 1 48.56 86 LYS A C 1
ATOM 690 O O . LYS A 1 86 ? -8.094 33.969 4.941 1 48.56 86 LYS A O 1
ATOM 695 N N . TYR A 1 87 ? -7.879 32.875 2.883 1 47.25 87 TYR A N 1
ATOM 696 C CA . TYR A 1 87 ? -7.668 34.125 2.135 1 47.25 87 TYR A CA 1
ATOM 697 C C . TYR A 1 87 ? -8.938 34.969 2.107 1 47.25 87 TYR A C 1
ATOM 699 O O . TYR A 1 87 ? -8.875 36.188 2.277 1 47.25 87 TYR A O 1
ATOM 707 N N . LYS A 1 88 ? -9.883 34.188 2.021 1 47.09 88 LYS A N 1
ATOM 708 C CA . LYS A 1 88 ? -11.141 34.906 1.907 1 47.09 88 LYS A CA 1
ATOM 709 C C . LYS A 1 88 ? -11.523 35.562 3.238 1 47.09 88 LYS A C 1
ATOM 711 O O . LYS A 1 88 ? -11.945 36.719 3.277 1 47.09 88 LYS A O 1
ATOM 716 N N . ILE A 1 89 ? -11.242 34.906 4.184 1 48.03 89 ILE A N 1
ATOM 717 C CA . ILE A 1 89 ? -11.602 35.406 5.5 1 48.03 89 ILE A CA 1
ATOM 718 C C . ILE A 1 89 ? -10.641 36.531 5.902 1 48.03 89 ILE A C 1
ATOM 720 O O . ILE A 1 89 ? -11.07 37.562 6.418 1 48.03 89 ILE A O 1
ATOM 724 N N . THR A 1 90 ? -9.383 36.281 5.5 1 48.88 90 THR A N 1
ATOM 725 C CA . THR A 1 90 ? -8.398 37.344 5.766 1 48.88 90 THR A CA 1
ATOM 726 C C . THR A 1 90 ? -8.727 38.594 4.977 1 48.88 90 THR A C 1
ATOM 728 O O . THR A 1 90 ? -8.68 39.688 5.52 1 48.88 90 THR A O 1
ATOM 731 N N . ILE A 1 91 ? -9.133 38.219 3.787 1 49.72 91 ILE A N 1
ATOM 732 C CA . ILE A 1 91 ? -9.516 39.375 2.961 1 49.72 91 ILE A CA 1
ATOM 733 C C . ILE A 1 91 ? -10.734 40.062 3.57 1 49.72 91 ILE A C 1
ATOM 735 O O . ILE A 1 91 ? -10.773 41.281 3.662 1 49.72 91 ILE A O 1
ATOM 739 N N . GLY A 1 92 ? -11.633 39.281 4.02 1 47 92 GLY A N 1
ATOM 740 C CA . GLY A 1 92 ? -12.836 39.875 4.594 1 47 92 GLY A CA 1
ATOM 741 C C . GLY A 1 92 ? -12.57 40.656 5.863 1 47 92 GLY A C 1
ATOM 742 O O . GLY A 1 92 ? -13.07 41.75 6.027 1 47 92 GLY A O 1
ATOM 743 N N . VAL A 1 93 ? -11.805 40.156 6.672 1 50.31 93 VAL A N 1
ATOM 744 C CA . VAL A 1 93 ? -11.484 40.844 7.926 1 50.31 93 VAL A CA 1
ATOM 745 C C . VAL A 1 93 ? -10.695 42.125 7.637 1 50.31 93 VAL A C 1
ATOM 747 O O . VAL A 1 93 ? -10.938 43.156 8.25 1 50.31 93 VAL A O 1
ATOM 750 N N . CYS A 1 94 ? -9.781 41.938 6.648 1 50.59 94 CYS A N 1
ATOM 751 C CA . CYS A 1 94 ? -9.047 43.125 6.215 1 50.59 94 CYS A CA 1
ATOM 752 C C . CYS A 1 94 ? -10.008 44.219 5.719 1 50.59 94 CYS A C 1
ATOM 754 O O . CYS A 1 94 ? -9.844 45.375 6.047 1 50.59 94 CYS A O 1
ATOM 756 N N . ILE A 1 95 ? -10.984 43.688 5.051 1 50.09 95 ILE A N 1
ATOM 757 C CA . ILE A 1 95 ? -11.977 44.625 4.531 1 50.09 95 ILE A CA 1
ATOM 758 C C . ILE A 1 95 ? -12.742 45.281 5.688 1 50.09 95 ILE A C 1
ATOM 760 O O . ILE A 1 95 ? -12.977 46.469 5.699 1 50.09 95 ILE A O 1
ATOM 764 N N . ILE A 1 96 ? -13.094 44.562 6.59 1 50.5 96 ILE A N 1
ATOM 765 C CA . ILE A 1 96 ? -13.883 45.062 7.707 1 50.5 96 ILE A CA 1
ATOM 766 C C . ILE A 1 96 ? -13.039 46.062 8.523 1 50.5 96 ILE A C 1
ATOM 768 O O . ILE A 1 96 ? -13.516 47.125 8.914 1 50.5 96 ILE A O 1
ATOM 772 N N . ILE A 1 97 ? -11.891 45.688 8.703 1 52.62 97 ILE A N 1
ATOM 773 C CA . ILE A 1 97 ? -11.008 46.562 9.453 1 52.62 97 ILE A CA 1
ATOM 774 C C . ILE A 1 97 ? -10.797 47.875 8.672 1 52.62 97 ILE A C 1
ATOM 776 O O . ILE A 1 97 ? -10.867 48.969 9.234 1 52.62 97 ILE A O 1
ATOM 780 N N . LEU A 1 98 ? -10.672 47.594 7.363 1 50.12 98 LEU A N 1
ATOM 781 C CA . LEU A 1 98 ? -10.531 48.75 6.504 1 50.12 98 LEU A CA 1
ATOM 782 C C . LEU A 1 98 ? -11.789 49.625 6.551 1 50.12 98 LEU A C 1
ATOM 784 O O . LEU A 1 98 ? -11.711 50.844 6.637 1 50.12 98 LEU A O 1
ATOM 788 N N . CYS A 1 99 ? -12.852 48.969 6.559 1 47.38 99 CYS A N 1
ATOM 789 C CA . CYS A 1 99 ? -14.117 49.688 6.594 1 47.38 99 CYS A CA 1
ATOM 790 C C . CYS A 1 99 ? -14.32 50.375 7.945 1 47.38 99 CYS A C 1
ATOM 792 O O . CYS A 1 99 ? -14.773 51.531 8.008 1 47.38 99 CYS A O 1
ATOM 794 N N . SER A 1 100 ? -14.039 49.719 8.992 1 45.62 100 SER A N 1
ATOM 795 C CA . SER A 1 100 ? -14.227 50.312 10.328 1 45.62 100 SER A CA 1
ATOM 796 C C . SER A 1 100 ? -13.297 51.5 10.547 1 45.62 100 SER A C 1
ATOM 798 O O . SER A 1 100 ? -13.672 52.469 11.211 1 45.62 100 SER A O 1
ATOM 800 N N . GLN A 1 101 ? -12.133 51.25 10.07 1 47.38 101 GLN A N 1
ATOM 801 C CA . GLN A 1 101 ? -11.227 52.375 10.148 1 47.38 101 GLN A CA 1
ATOM 802 C C . GLN A 1 101 ? -11.789 53.594 9.383 1 47.38 101 GLN A C 1
ATOM 804 O O . GLN A 1 101 ? -11.609 54.719 9.797 1 47.38 101 GLN A O 1
ATOM 809 N N . THR A 1 102 ? -12.375 53.125 8.289 1 44.38 102 THR A N 1
ATOM 810 C CA . THR A 1 102 ? -12.938 54.219 7.492 1 44.38 102 THR A CA 1
ATOM 811 C C . THR A 1 102 ? -14.094 54.875 8.234 1 44.38 102 THR A C 1
ATOM 813 O O . THR A 1 102 ? -14.328 56.062 8.062 1 44.38 102 THR A O 1
ATOM 816 N N . MET A 1 103 ? -14.82 54.156 8.938 1 42.88 103 MET A N 1
ATOM 817 C CA . MET A 1 103 ? -15.984 54.75 9.594 1 42.88 103 MET A CA 1
ATOM 818 C C . MET A 1 103 ? -15.562 55.594 10.789 1 42.88 103 MET A C 1
ATOM 820 O O . MET A 1 103 ? -16.344 56.438 11.273 1 42.88 103 MET A O 1
ATOM 824 N N . ASN A 1 104 ? -14.664 55.125 11.609 1 41.28 104 ASN A N 1
ATOM 825 C CA . ASN A 1 104 ? -14.289 55.969 12.75 1 41.28 104 ASN A CA 1
ATOM 826 C C . ASN A 1 104 ? -13.648 57.281 12.297 1 41.28 104 ASN A C 1
ATOM 828 O O . ASN A 1 104 ? -12.656 57.25 11.562 1 41.28 104 ASN A O 1
ATOM 832 N N . GLN A 1 105 ? -14.258 58.281 12.109 1 40.72 105 GLN A N 1
ATOM 833 C CA . GLN A 1 105 ? -14.031 59.656 11.711 1 40.72 105 GLN A CA 1
ATOM 834 C C . GLN A 1 105 ? -12.711 60.188 12.273 1 40.72 105 GLN A C 1
ATOM 836 O O . GLN A 1 105 ? -12.062 61.031 11.656 1 40.72 105 GLN A O 1
ATOM 841 N N . ARG A 1 106 ? -12.555 60.25 13.578 1 41.06 106 ARG A N 1
ATOM 842 C CA . ARG A 1 106 ? -11.453 60.969 14.227 1 41.06 106 ARG A CA 1
ATOM 843 C C . ARG A 1 106 ? -10.117 60.312 13.906 1 41.06 106 ARG A C 1
ATOM 845 O O . ARG A 1 106 ? -9.07 60.75 14.391 1 41.06 106 ARG A O 1
ATOM 852 N N . SER A 1 107 ? -9.93 59.094 13.797 1 37.38 107 SER A N 1
ATOM 853 C CA . SER A 1 107 ? -8.758 58.438 13.227 1 37.38 107 SER A CA 1
ATOM 854 C C . SER A 1 107 ? -8.508 58.906 11.797 1 37.38 107 SER A C 1
ATOM 856 O O . SER A 1 107 ? -7.945 58.156 10.992 1 37.38 107 SER A O 1
ATOM 858 N N . SER A 1 108 ? -9.039 59.906 11.266 1 35.66 108 SER A N 1
ATOM 859 C CA . SER A 1 108 ? -8.836 60.688 10.055 1 35.66 108 SER A CA 1
ATOM 860 C C . SER A 1 108 ? -7.355 60.906 9.766 1 35.66 108 SER A C 1
ATOM 862 O O . SER A 1 108 ? -6.941 60.875 8.602 1 35.66 108 SER A O 1
ATOM 864 N N . TYR A 1 109 ? -6.637 61.688 10.703 1 34.53 109 TYR A N 1
ATOM 865 C CA . TYR A 1 109 ? -5.23 62.031 10.508 1 34.53 109 TYR A CA 1
ATOM 866 C C . TYR A 1 109 ? -4.395 60.75 10.305 1 34.53 109 TYR A C 1
ATOM 868 O O . TYR A 1 109 ? -3.275 60.812 9.789 1 34.53 109 TYR A O 1
ATOM 876 N N . ILE A 1 110 ? -4.672 59.812 11.016 1 38 110 ILE A N 1
ATOM 877 C CA . ILE A 1 110 ? -3.869 58.625 10.773 1 38 110 ILE A CA 1
ATOM 878 C C . ILE A 1 110 ? -4.066 58.156 9.336 1 38 110 ILE A C 1
ATOM 880 O O . ILE A 1 110 ? -3.119 57.688 8.688 1 38 110 ILE A O 1
ATOM 884 N N . TRP A 1 111 ? -5.238 58.125 8.75 1 35.38 111 TRP A N 1
ATOM 885 C CA . TRP A 1 111 ? -5.527 57.812 7.348 1 35.38 111 TRP A CA 1
ATOM 886 C C . TRP A 1 111 ? -5.238 59.031 6.461 1 35.38 111 TRP A C 1
ATOM 888 O O . TRP A 1 111 ? -5.441 58.969 5.242 1 35.38 111 TRP A O 1
ATOM 898 N N . THR A 1 112 ? -5.434 60.25 6.93 1 36.62 112 THR A N 1
ATOM 899 C CA . THR A 1 112 ? -5.109 61.219 5.891 1 36.62 112 THR A CA 1
ATOM 900 C C . THR A 1 112 ? -3.895 60.781 5.086 1 36.62 112 THR A C 1
ATOM 902 O O . THR A 1 112 ? -3.873 60.906 3.861 1 36.62 112 THR A O 1
ATOM 905 N N . TYR A 1 113 ? -2.67 61.156 5.574 1 34.94 113 TYR A N 1
ATOM 906 C CA . TYR A 1 113 ? -1.522 61 4.691 1 34.94 113 TYR A CA 1
ATOM 907 C C . TYR A 1 113 ? -1.394 59.531 4.254 1 34.94 113 TYR A C 1
ATOM 909 O O . TYR A 1 113 ? -1.328 59.25 3.059 1 34.94 113 TYR A O 1
ATOM 917 N N . ASN A 1 114 ? -0.333 58.562 4.875 1 39.84 114 ASN A N 1
ATOM 918 C CA . ASN A 1 114 ? 0.476 57.625 4.137 1 39.84 114 ASN A CA 1
ATOM 919 C C . ASN A 1 114 ? -0.305 56.344 3.844 1 39.84 114 ASN A C 1
ATOM 921 O O . ASN A 1 114 ? -0.211 55.344 4.59 1 39.84 114 ASN A O 1
ATOM 925 N N . ASN A 1 115 ? -1.454 56.344 3.398 1 45.5 115 ASN A N 1
ATOM 926 C CA . ASN A 1 115 ? -2.463 55.438 2.891 1 45.5 115 ASN A CA 1
ATOM 927 C C . ASN A 1 115 ? -1.853 54.375 1.963 1 45.5 115 ASN A C 1
ATOM 929 O O . ASN A 1 115 ? -2.209 53.219 2.027 1 45.5 115 ASN A O 1
ATOM 933 N N . VAL A 1 116 ? -1.051 54.938 1.043 1 48.12 116 VAL A N 1
ATOM 934 C CA . VAL A 1 116 ? -0.44 54.031 0.076 1 48.12 116 VAL A CA 1
ATOM 935 C C . VAL A 1 116 ? 0.373 52.969 0.808 1 48.12 116 VAL A C 1
ATOM 937 O O . VAL A 1 116 ? 0.338 51.812 0.442 1 48.12 116 VAL A O 1
ATOM 940 N N . ALA A 1 117 ? 0.958 53.562 1.902 1 46.81 117 ALA A N 1
ATOM 941 C CA . ALA A 1 117 ? 1.799 52.625 2.648 1 46.81 117 ALA A CA 1
ATOM 942 C C . ALA A 1 117 ? 0.954 51.562 3.342 1 46.81 117 ALA A C 1
ATOM 944 O O . ALA A 1 117 ? 1.323 50.375 3.365 1 46.81 117 ALA A O 1
ATOM 945 N N . SER A 1 118 ? -0.156 52.062 3.736 1 49.44 118 SER A N 1
ATOM 946 C CA . SER A 1 118 ? -1.045 51.094 4.387 1 49.44 118 SER A CA 1
ATOM 947 C C . SER A 1 118 ? -1.621 50.094 3.379 1 49.44 118 SER A C 1
ATOM 949 O O . SER A 1 118 ? -1.689 48.906 3.648 1 49.44 118 SER A O 1
ATOM 951 N N . ILE A 1 119 ? -1.883 50.656 2.199 1 51 119 ILE A N 1
ATOM 952 C CA . ILE A 1 119 ? -2.389 49.781 1.136 1 51 119 ILE A CA 1
ATOM 953 C C . ILE A 1 119 ? -1.298 48.812 0.701 1 51 119 ILE A C 1
ATOM 955 O O . ILE A 1 119 ? -1.552 47.625 0.55 1 51 119 ILE A O 1
ATOM 959 N N . CYS A 1 120 ? -0.08 49.344 0.536 1 49.59 120 CYS A N 1
ATOM 960 C CA . CYS A 1 120 ? 1.041 48.5 0.127 1 49.59 120 CYS A CA 1
ATOM 961 C C . CYS A 1 120 ? 1.359 47.469 1.191 1 49.59 120 CYS A C 1
ATOM 963 O O . CYS A 1 120 ? 1.64 46.312 0.87 1 49.59 120 CYS A O 1
ATOM 965 N N . SER A 1 121 ? 1.186 47.844 2.42 1 49.97 121 SER A N 1
ATOM 966 C CA . SER A 1 121 ? 1.445 46.906 3.5 1 49.97 121 SER A CA 1
ATOM 967 C C . SER A 1 121 ? 0.378 45.812 3.553 1 49.97 121 SER A C 1
ATOM 969 O O . SER A 1 121 ? 0.692 44.625 3.75 1 49.97 121 SER A O 1
ATOM 971 N N . TYR A 1 122 ? -0.799 46.25 3.186 1 50.28 122 TYR A N 1
ATOM 972 C CA . TYR A 1 122 ? -1.896 45.281 3.129 1 50.28 122 TYR A CA 1
ATOM 973 C C . TYR A 1 122 ? -1.71 44.312 1.972 1 50.28 122 TYR A C 1
ATOM 975 O O . TYR A 1 122 ? -1.884 43.094 2.135 1 50.28 122 TYR A O 1
ATOM 983 N N . CYS A 1 123 ? -1.374 44.844 0.871 1 50.62 123 CYS A N 1
ATOM 984 C CA . CYS A 1 123 ? -1.107 44.031 -0.299 1 50.62 123 CYS A CA 1
ATOM 985 C C . CYS A 1 123 ? 0.048 43.062 -0.037 1 50.62 123 CYS A C 1
ATOM 987 O O . CYS A 1 123 ? -0.014 41.906 -0.415 1 50.62 123 CYS A O 1
ATOM 989 N N . PHE A 1 124 ? 0.986 43.469 0.689 1 51.59 124 PHE A N 1
ATOM 990 C CA . PHE A 1 124 ? 2.156 42.656 1.003 1 51.59 124 PHE A CA 1
ATOM 991 C C . PHE A 1 124 ? 1.778 41.469 1.904 1 51.59 124 PHE A C 1
ATOM 993 O O . PHE A 1 124 ? 2.209 40.344 1.674 1 51.59 124 PHE A O 1
ATOM 1000 N N . VAL A 1 125 ? 0.93 41.688 2.742 1 51.59 125 VAL A N 1
ATOM 1001 C CA . VAL A 1 125 ? 0.512 40.625 3.664 1 51.59 125 VAL A CA 1
ATOM 1002 C C . VAL A 1 125 ? -0.312 39.594 2.916 1 51.59 125 VAL A C 1
ATOM 1004 O O . VAL A 1 125 ? -0.117 38.375 3.104 1 51.59 125 VAL A O 1
ATOM 1007 N N . ILE A 1 126 ? -1.125 40.094 2.031 1 51.97 126 ILE A N 1
ATOM 1008 C CA . ILE A 1 126 ? -1.94 39.188 1.235 1 51.97 126 ILE A CA 1
ATOM 1009 C C . ILE A 1 126 ? -1.037 38.312 0.379 1 51.97 126 ILE A C 1
ATOM 1011 O O . ILE A 1 126 ? -1.247 37.094 0.292 1 51.97 126 ILE A O 1
ATOM 1015 N N . ILE A 1 127 ? -0.043 38.969 -0.143 1 52.16 127 ILE A N 1
ATOM 1016 C CA . ILE A 1 127 ? 0.876 38.25 -1.016 1 52.16 127 ILE A CA 1
ATOM 1017 C C . ILE A 1 127 ? 1.681 37.25 -0.198 1 52.16 127 ILE A C 1
ATOM 1019 O O . ILE A 1 127 ? 1.873 36.094 -0.624 1 52.16 127 ILE A O 1
ATOM 1023 N N . LEU A 1 128 ? 2.01 37.594 0.94 1 53.28 128 LEU A N 1
ATOM 1024 C CA . LEU A 1 128 ? 2.801 36.719 1.795 1 53.28 128 LEU A CA 1
ATOM 1025 C C . LEU A 1 128 ? 1.998 35.469 2.197 1 53.28 128 LEU A C 1
ATOM 1027 O O . LEU A 1 128 ? 2.514 34.344 2.162 1 53.28 128 LEU A O 1
ATOM 1031 N N . PHE A 1 129 ? 0.842 35.719 2.455 1 51.03 129 PHE A N 1
ATOM 1032 C CA . PHE A 1 129 ? -0.021 34.594 2.832 1 51.03 129 PHE A CA 1
ATOM 1033 C C . PHE A 1 129 ? -0.266 33.688 1.645 1 51.03 129 PHE A C 1
ATOM 1035 O O . PHE A 1 129 ? -0.286 32.469 1.796 1 51.03 129 PHE A O 1
ATOM 1042 N N . LYS A 1 130 ? -0.406 34.344 0.576 1 48.94 130 LYS A N 1
ATOM 1043 C CA . LYS A 1 130 ? -0.626 33.531 -0.629 1 48.94 130 LYS A CA 1
ATOM 1044 C C . LYS A 1 130 ? 0.605 32.688 -0.97 1 48.94 130 LYS A C 1
ATOM 1046 O O . LYS A 1 130 ? 0.483 31.562 -1.429 1 48.94 130 LYS A O 1
ATOM 1051 N N . THR A 1 131 ? 1.676 33.281 -0.702 1 48.62 131 THR A N 1
ATOM 1052 C CA . THR A 1 131 ? 2.908 32.562 -0.988 1 48.62 131 THR A CA 1
ATOM 1053 C C . THR A 1 131 ? 3.049 31.344 -0.068 1 48.62 131 THR A C 1
ATOM 1055 O O . THR A 1 131 ? 3.486 30.281 -0.5 1 48.62 131 THR A O 1
ATOM 1058 N N . LEU A 1 132 ? 2.691 31.562 1.135 1 48 132 LEU A N 1
ATOM 1059 C CA . LEU A 1 132 ? 2.779 30.469 2.098 1 48 132 LEU A CA 1
ATOM 1060 C C . LEU A 1 132 ? 1.86 29.328 1.7 1 48 132 LEU A C 1
ATOM 1062 O O . LEU A 1 132 ? 2.238 28.156 1.809 1 48 132 LEU A O 1
ATOM 1066 N N . ILE A 1 133 ? 0.756 29.703 1.219 1 47.69 133 ILE A N 1
ATOM 1067 C CA . ILE A 1 133 ? -0.225 28.703 0.787 1 47.69 133 ILE A CA 1
ATOM 1068 C C . ILE A 1 133 ? 0.306 27.953 -0.428 1 47.69 133 ILE A C 1
ATOM 1070 O O . ILE A 1 133 ? 0.197 26.719 -0.5 1 47.69 133 ILE A O 1
ATOM 1074 N N . LEU A 1 134 ? 0.751 28.781 -1.257 1 45.47 134 LEU A N 1
ATOM 1075 C CA . LEU A 1 134 ? 1.272 28.172 -2.477 1 45.47 134 LEU A CA 1
ATOM 1076 C C . LEU A 1 134 ? 2.441 27.25 -2.162 1 45.47 134 LEU A C 1
ATOM 1078 O O . LEU A 1 134 ? 2.592 26.203 -2.791 1 45.47 134 LEU A O 1
ATOM 1082 N N . SER A 1 135 ? 3.1 27.641 -1.2 1 45.59 135 SER A N 1
ATOM 1083 C CA . SER A 1 135 ? 4.246 26.828 -0.829 1 45.59 135 SER A CA 1
ATOM 1084 C C . SER A 1 135 ? 3.799 25.516 -0.198 1 45.59 135 SER A C 1
ATOM 1086 O O . SER A 1 135 ? 4.449 24.484 -0.375 1 45.59 135 SER A O 1
ATOM 1088 N N . GLU A 1 136 ? 2.789 25.703 0.623 1 45.31 136 GLU A N 1
ATOM 1089 C CA . GLU A 1 136 ? 2.273 24.484 1.245 1 45.31 136 GLU A CA 1
ATOM 1090 C C . GLU A 1 136 ? 1.7 23.531 0.202 1 45.31 136 GLU A C 1
ATOM 1092 O O . GLU A 1 136 ? 1.802 22.312 0.347 1 45.31 136 GLU A O 1
ATOM 1097 N N . GLN A 1 137 ? 0.931 24.203 -0.684 1 44.69 137 GLN A N 1
ATOM 1098 C CA . GLN A 1 137 ? 0.403 23.375 -1.759 1 44.69 137 GLN A CA 1
ATOM 1099 C C . GLN A 1 137 ? 1.522 22.625 -2.479 1 44.69 137 GLN A C 1
ATOM 1101 O O . GLN A 1 137 ? 1.32 21.516 -2.969 1 44.69 137 GLN A O 1
ATOM 1106 N N . ASN A 1 138 ? 2.578 23.453 -2.492 1 42.5 138 ASN A N 1
ATOM 1107 C CA . ASN A 1 138 ? 3.699 22.797 -3.156 1 42.5 138 ASN A CA 1
ATOM 1108 C C . ASN A 1 138 ? 4.461 21.891 -2.195 1 42.5 138 ASN A C 1
ATOM 1110 O O . ASN A 1 138 ? 5.574 21.453 -2.498 1 42.5 138 ASN A O 1
ATOM 1114 N N . VAL A 1 139 ? 3.844 21.938 -1.009 1 46 139 VAL A N 1
ATOM 1115 C CA . VAL A 1 139 ? 4.641 21.125 -0.096 1 46 139 VAL A CA 1
ATOM 1116 C C . VAL A 1 139 ? 4.594 19.656 -0.529 1 46 139 VAL A C 1
ATOM 1118 O O . VAL A 1 139 ? 3.514 19.078 -0.671 1 46 139 VAL A O 1
ATOM 1121 N N . ASP A 1 140 ? 5.578 19.312 -1.119 1 56.69 140 ASP A N 1
ATOM 1122 C CA . ASP A 1 140 ? 5.797 17.922 -1.473 1 56.69 140 ASP A CA 1
ATOM 1123 C C . ASP A 1 140 ? 5.438 16.984 -0.31 1 56.69 140 ASP A C 1
ATOM 1125 O O . ASP A 1 140 ? 5.723 17.312 0.848 1 56.69 140 ASP A O 1
ATOM 1129 N N . ILE A 1 141 ? 4.391 16.25 -0.476 1 63.22 141 ILE A N 1
ATOM 1130 C CA . ILE A 1 141 ? 4.012 15.227 0.491 1 63.22 141 ILE A CA 1
ATOM 1131 C C . ILE A 1 141 ? 5.25 14.453 0.937 1 63.22 141 ILE A C 1
ATOM 1133 O O . ILE A 1 141 ? 6.055 14.023 0.107 1 63.22 141 ILE A O 1
ATOM 1137 N N . ASP A 1 142 ? 5.527 14.555 2.162 1 66.88 142 ASP A N 1
ATOM 1138 C CA . ASP A 1 142 ? 6.598 13.734 2.705 1 66.88 142 ASP A CA 1
ATOM 1139 C C . ASP A 1 142 ? 6.09 12.336 3.068 1 66.88 142 ASP A C 1
ATOM 1141 O O . ASP A 1 142 ? 5.402 12.164 4.078 1 66.88 142 ASP A O 1
ATOM 1145 N N . ILE A 1 143 ? 6.402 11.375 2.346 1 75.69 143 ILE A N 1
ATOM 1146 C CA . ILE A 1 143 ? 5.961 10 2.525 1 75.69 143 ILE A CA 1
ATOM 1147 C C . ILE A 1 143 ? 6.453 9.469 3.871 1 75.69 143 ILE A C 1
ATOM 1149 O O . ILE A 1 143 ? 5.75 8.711 4.543 1 75.69 143 ILE A O 1
ATOM 1153 N N . SER A 1 144 ? 7.578 9.969 4.289 1 70.06 144 SER A N 1
ATOM 1154 C CA . SER A 1 144 ? 8.156 9.492 5.539 1 70.06 144 SER A CA 1
ATOM 1155 C C . SER A 1 144 ? 7.324 9.93 6.738 1 70.06 144 SER A C 1
ATOM 1157 O O . SER A 1 144 ? 7.359 9.289 7.793 1 70.06 144 SER A O 1
ATOM 1159 N N . SER A 1 145 ? 6.5 10.883 6.523 1 70.31 145 SER A N 1
ATOM 1160 C CA . SER A 1 145 ? 5.695 11.422 7.617 1 70.31 145 SER A CA 1
ATOM 1161 C C . SER A 1 145 ? 4.402 10.633 7.785 1 70.31 145 SER A C 1
ATOM 1163 O O . SER A 1 145 ? 3.682 10.812 8.773 1 70.31 145 SER A O 1
ATOM 1165 N N . MET A 1 146 ? 4.195 9.727 6.969 1 78.06 146 MET A N 1
ATOM 1166 C CA . MET A 1 146 ? 2.93 8.992 6.977 1 78.06 146 MET A CA 1
ATOM 1167 C C . MET A 1 146 ? 2.982 7.816 7.941 1 78.06 146 MET A C 1
ATOM 1169 O O . MET A 1 146 ? 2.043 7.023 8.016 1 78.06 146 MET A O 1
ATOM 1173 N N . LYS A 1 147 ? 3.973 7.68 8.734 1 79.12 147 LYS A N 1
ATOM 1174 C CA . LYS A 1 147 ? 4.125 6.738 9.836 1 79.12 147 LYS A CA 1
ATOM 1175 C C . LYS A 1 147 ? 3.834 5.309 9.383 1 79.12 147 LYS A C 1
ATOM 1177 O O . LYS A 1 147 ? 3.164 4.551 10.094 1 79.12 147 LYS A O 1
ATOM 1182 N N . GLY A 1 148 ? 4.156 5.055 8.156 1 87.5 148 GLY A N 1
ATOM 1183 C CA . GLY A 1 148 ? 4.031 3.688 7.672 1 87.5 148 GLY A CA 1
ATOM 1184 C C . GLY A 1 148 ? 2.717 3.422 6.969 1 87.5 148 GLY A C 1
ATOM 1185 O O . GLY A 1 148 ? 2.488 2.322 6.461 1 87.5 148 GLY A O 1
ATOM 1186 N N . LEU A 1 149 ? 1.861 4.422 6.949 1 90.19 149 LEU A N 1
ATOM 1187 C CA . LEU A 1 149 ? 0.575 4.27 6.277 1 90.19 149 LEU A CA 1
ATOM 1188 C C . LEU A 1 149 ? 0.708 4.539 4.781 1 90.19 149 LEU A C 1
ATOM 1190 O O . LEU A 1 149 ? -0.29 4.547 4.059 1 90.19 149 LEU A O 1
ATOM 1194 N N . ASP A 1 150 ? 1.922 4.723 4.375 1 92.81 150 ASP A N 1
ATOM 1195 C CA . ASP A 1 150 ? 2.172 5.055 2.977 1 92.81 150 ASP A CA 1
ATOM 1196 C C . ASP A 1 150 ? 2.146 3.805 2.102 1 92.81 150 ASP A C 1
ATOM 1198 O O . ASP A 1 150 ? 2.344 2.691 2.594 1 92.81 150 ASP A O 1
ATOM 1202 N N . TYR A 1 151 ? 2.043 4.074 0.86 1 94.75 151 TYR A N 1
ATOM 1203 C CA . TYR A 1 151 ? 1.957 3.025 -0.149 1 94.75 151 TYR A CA 1
ATOM 1204 C C . TYR A 1 151 ? 3.227 2.182 -0.17 1 94.75 151 TYR A C 1
ATOM 1206 O O . TYR A 1 151 ? 3.162 0.953 -0.245 1 94.75 151 TYR A O 1
ATOM 1214 N N . GLY A 1 152 ? 4.418 2.725 -0.083 1 95.88 152 GLY A N 1
ATOM 1215 C CA . GLY A 1 152 ? 5.68 2.006 -0.141 1 95.88 152 GLY A CA 1
ATOM 1216 C C . GLY A 1 152 ? 5.863 1.026 1.003 1 95.88 152 GLY A C 1
ATOM 1217 O O . GLY A 1 152 ? 6.18 -0.144 0.781 1 95.88 152 GLY A O 1
ATOM 1218 N N . THR A 1 153 ? 5.598 1.483 2.201 1 95.62 153 THR A N 1
ATOM 1219 C CA . THR A 1 153 ? 5.711 0.634 3.381 1 95.62 153 THR A CA 1
ATOM 1220 C C . THR A 1 153 ? 4.688 -0.497 3.334 1 95.62 153 THR A C 1
ATOM 1222 O O . THR A 1 153 ? 5.016 -1.65 3.617 1 95.62 153 THR A O 1
ATOM 1225 N N . GLY A 1 154 ? 3.451 -0.14 2.969 1 95.94 154 GLY A N 1
ATOM 1226 C CA . GLY A 1 154 ? 2.43 -1.163 2.818 1 95.94 154 GLY A CA 1
ATOM 1227 C C . GLY A 1 154 ? 2.779 -2.207 1.773 1 95.94 154 GLY A C 1
ATOM 1228 O O . GLY A 1 154 ? 2.529 -3.396 1.97 1 95.94 154 GLY A O 1
ATOM 1229 N N . MET A 1 155 ? 3.346 -1.724 0.74 1 97 155 MET A N 1
ATOM 1230 C CA . MET A 1 155 ? 3.773 -2.604 -0.344 1 97 155 MET A CA 1
ATOM 1231 C C . MET A 1 155 ? 4.828 -3.59 0.14 1 97 155 MET A C 1
ATOM 1233 O O . MET A 1 155 ? 4.801 -4.766 -0.227 1 97 155 MET A O 1
ATOM 1237 N N . ALA A 1 156 ? 5.742 -3.135 0.939 1 97.44 156 ALA A N 1
ATOM 1238 C CA . ALA A 1 156 ? 6.797 -3.988 1.485 1 97.44 156 ALA A CA 1
ATOM 1239 C C . ALA A 1 156 ? 6.211 -5.094 2.359 1 97.44 156 ALA A C 1
ATOM 1241 O O . ALA A 1 156 ? 6.574 -6.262 2.219 1 97.44 156 ALA A O 1
ATOM 1242 N N . TYR A 1 157 ? 5.254 -4.742 3.197 1 96.75 157 TYR A N 1
ATOM 1243 C CA . TYR A 1 157 ? 4.613 -5.715 4.074 1 96.75 157 TYR A CA 1
ATOM 1244 C C . TYR A 1 157 ? 3.822 -6.738 3.268 1 96.75 157 TYR A C 1
ATOM 1246 O O . TYR A 1 157 ? 3.879 -7.938 3.549 1 96.75 157 TYR A O 1
ATOM 1254 N N . SER A 1 158 ? 3.084 -6.211 2.256 1 96.38 158 SER A N 1
ATOM 1255 C CA . SER A 1 158 ? 2.283 -7.098 1.418 1 96.38 158 SER A CA 1
ATOM 1256 C C . SER A 1 158 ? 3.162 -8.102 0.674 1 96.38 158 SER A C 1
ATOM 1258 O O . SER A 1 158 ? 2.828 -9.281 0.591 1 96.38 158 SER A O 1
ATOM 1260 N N . TYR A 1 159 ? 4.285 -7.625 0.191 1 97.94 159 TYR A N 1
ATOM 1261 C CA . TYR A 1 159 ? 5.203 -8.477 -0.558 1 97.94 159 TYR A CA 1
ATOM 1262 C C . TYR A 1 159 ? 5.859 -9.508 0.354 1 97.94 159 TYR A C 1
ATOM 1264 O O . TYR A 1 159 ? 5.988 -10.68 -0.015 1 97.94 159 TYR A O 1
ATOM 1272 N N . TYR A 1 160 ? 6.234 -9.102 1.544 1 97.75 160 TYR A N 1
ATOM 1273 C CA . TYR A 1 160 ? 6.941 -9.992 2.463 1 97.75 160 TYR A CA 1
ATOM 1274 C C . TYR A 1 160 ? 6.012 -11.078 2.994 1 97.75 160 TYR A C 1
ATOM 1276 O O . TYR A 1 160 ? 6.297 -12.266 2.857 1 97.75 160 TYR A O 1
ATOM 1284 N N . TYR A 1 161 ? 4.852 -10.727 3.502 1 96.06 161 TYR A N 1
ATOM 1285 C CA . TYR A 1 161 ? 3.961 -11.68 4.148 1 96.06 161 TYR A CA 1
ATOM 1286 C C . TYR A 1 161 ? 3.117 -12.422 3.121 1 96.06 161 TYR A C 1
ATOM 1288 O O . TYR A 1 161 ? 2.703 -13.562 3.352 1 96.06 161 TYR A O 1
ATOM 1296 N N . GLY A 1 162 ? 2.91 -11.797 1.988 1 95.62 162 GLY A N 1
ATOM 1297 C CA . GLY A 1 162 ? 2.088 -12.422 0.967 1 95.62 162 GLY A CA 1
ATOM 1298 C C . GLY A 1 162 ? 2.871 -13.352 0.056 1 95.62 162 GLY A C 1
ATOM 1299 O O . GLY A 1 162 ? 2.289 -14.172 -0.651 1 95.62 162 GLY A O 1
ATOM 1300 N N . TYR A 1 163 ? 4.215 -13.234 0.092 1 96.75 163 TYR A N 1
ATOM 1301 C CA . TYR A 1 163 ? 4.984 -13.984 -0.894 1 96.75 163 TYR A CA 1
ATOM 1302 C C . TYR A 1 163 ? 6.289 -14.492 -0.294 1 96.75 163 TYR A C 1
ATOM 1304 O O . TYR A 1 163 ? 6.477 -15.703 -0.138 1 96.75 163 TYR A O 1
ATOM 1312 N N . LEU A 1 164 ? 7.227 -13.656 0.176 1 97.12 164 LEU A N 1
ATOM 1313 C CA . LEU A 1 164 ? 8.578 -14.023 0.578 1 97.12 164 LEU A CA 1
ATOM 1314 C C . LEU A 1 164 ? 8.555 -14.961 1.778 1 97.12 164 LEU A C 1
ATOM 1316 O O . LEU A 1 164 ? 9.289 -15.953 1.811 1 97.12 164 LEU A O 1
ATOM 1320 N N . ARG A 1 165 ? 7.746 -14.68 2.719 1 94.5 165 ARG A N 1
ATOM 1321 C CA . ARG A 1 165 ? 7.68 -15.492 3.932 1 94.5 165 ARG A CA 1
ATOM 1322 C C . ARG A 1 165 ? 7.145 -16.891 3.631 1 94.5 165 ARG A C 1
ATOM 1324 O O . ARG A 1 165 ? 7.332 -17.812 4.422 1 94.5 165 ARG A O 1
ATOM 1331 N N . ILE A 1 166 ? 6.465 -17.016 2.514 1 93.5 166 ILE A N 1
ATOM 1332 C CA . ILE A 1 166 ? 5.883 -18.297 2.105 1 93.5 166 ILE A CA 1
ATOM 1333 C C . ILE A 1 166 ? 6.938 -19.141 1.391 1 93.5 166 ILE A C 1
ATOM 1335 O O . ILE A 1 166 ? 7.047 -20.344 1.637 1 93.5 166 ILE A O 1
ATOM 1339 N N . VAL A 1 167 ? 7.816 -18.547 0.608 1 95.31 167 VAL A N 1
ATOM 1340 C CA . VAL A 1 167 ? 8.664 -19.297 -0.311 1 95.31 167 VAL A CA 1
ATOM 1341 C C . VAL A 1 167 ? 10.062 -19.453 0.285 1 95.31 167 VAL A C 1
ATOM 1343 O O . VAL A 1 167 ? 10.812 -20.344 -0.112 1 95.31 167 VAL A O 1
ATOM 1346 N N . LEU A 1 168 ? 10.484 -18.703 1.314 1 95.56 168 LEU A N 1
ATOM 1347 C CA . LEU A 1 168 ? 11.883 -18.641 1.715 1 95.56 168 LEU A CA 1
ATOM 1348 C C . LEU A 1 168 ? 12.164 -19.594 2.873 1 95.56 168 LEU A C 1
ATOM 1350 O O . LEU A 1 168 ? 13.062 -20.438 2.789 1 95.56 168 LEU A O 1
ATOM 1354 N N . PRO A 1 169 ? 11.391 -19.484 3.977 1 92.44 169 PRO A N 1
ATOM 1355 C CA . PRO A 1 169 ? 11.82 -20.219 5.164 1 92.44 169 PRO A CA 1
ATOM 1356 C C . PRO A 1 169 ? 11.492 -21.703 5.078 1 92.44 169 PRO A C 1
ATOM 1358 O O . PRO A 1 169 ? 10.625 -22.109 4.293 1 92.44 169 PRO A O 1
ATOM 1361 N N . SER A 1 170 ? 12.258 -22.422 5.855 1 86 170 SER A N 1
ATOM 1362 C CA . SER A 1 170 ? 11.977 -23.844 6.059 1 86 170 SER A CA 1
ATOM 1363 C C . SER A 1 170 ? 10.93 -24.047 7.152 1 86 170 SER A C 1
ATOM 1365 O O . SER A 1 170 ? 11.023 -23.438 8.227 1 86 170 SER A O 1
ATOM 1367 N N . THR A 1 171 ? 9.797 -24.609 6.793 1 76.44 171 THR A N 1
ATOM 1368 C CA . THR A 1 171 ? 8.734 -24.766 7.781 1 76.44 171 THR A CA 1
ATOM 1369 C C . THR A 1 171 ? 8.844 -26.125 8.477 1 76.44 171 THR A C 1
ATOM 1371 O O . THR A 1 171 ? 8.148 -26.391 9.453 1 76.44 171 THR A O 1
ATOM 1374 N N . GLY A 1 172 ? 9.852 -26.75 8.148 1 71.56 172 GLY A N 1
ATOM 1375 C CA . GLY A 1 172 ? 9.984 -28.062 8.75 1 71.56 172 GLY A CA 1
ATOM 1376 C C . GLY A 1 172 ? 8.891 -29.016 8.328 1 71.56 172 GLY A C 1
ATOM 1377 O O . GLY A 1 172 ? 8.789 -30.125 8.867 1 71.56 172 GLY A O 1
ATOM 1378 N N . THR A 1 173 ? 7.988 -28.531 7.559 1 72.75 173 THR A N 1
ATOM 1379 C CA . THR A 1 173 ? 6.887 -29.344 7.055 1 72.75 173 THR A CA 1
ATOM 1380 C C . THR A 1 173 ? 7.195 -29.859 5.652 1 72.75 173 THR A C 1
ATOM 1382 O O . THR A 1 173 ? 8.359 -29.922 5.246 1 72.75 173 THR A O 1
ATOM 1385 N N . ALA A 1 174 ? 6.172 -30.359 5.047 1 73.06 174 ALA A N 1
ATOM 1386 C CA . ALA A 1 174 ? 6.312 -30.891 3.693 1 73.06 174 ALA A CA 1
ATOM 1387 C C . ALA A 1 174 ? 6.73 -29.797 2.715 1 73.06 174 ALA A C 1
ATOM 1389 O O . ALA A 1 174 ? 7.32 -30.078 1.671 1 73.06 174 ALA A O 1
ATOM 1390 N N . SER A 1 175 ? 6.512 -28.594 3.115 1 78.75 175 SER A N 1
ATOM 1391 C CA . SER A 1 175 ? 6.918 -27.5 2.232 1 78.75 175 SER A CA 1
ATOM 1392 C C . SER A 1 175 ? 8.383 -27.125 2.447 1 78.75 175 SER A C 1
ATOM 1394 O O . SER A 1 175 ? 8.797 -26.859 3.574 1 78.75 175 SER A O 1
ATOM 1396 N N . LYS A 1 176 ? 9.172 -27.234 1.438 1 89.88 176 LYS A N 1
ATOM 1397 C CA . LYS A 1 176 ? 10.617 -27.016 1.502 1 89.88 176 LYS A CA 1
ATOM 1398 C C . LYS A 1 176 ? 10.945 -25.531 1.374 1 89.88 176 LYS A C 1
ATOM 1400 O O . LYS A 1 176 ? 10.266 -24.797 0.655 1 89.88 176 LYS A O 1
ATOM 1405 N N . GLY A 1 177 ? 11.922 -25.141 2.105 1 93.19 177 GLY A N 1
ATOM 1406 C CA . GLY A 1 177 ? 12.43 -23.797 1.99 1 93.19 177 GLY A CA 1
ATOM 1407 C C . GLY A 1 177 ? 13.336 -23.594 0.791 1 93.19 177 GLY A C 1
ATOM 1408 O O . GLY A 1 177 ? 13.578 -24.531 0.026 1 93.19 177 GLY A O 1
ATOM 1409 N N . LEU A 1 178 ? 13.82 -22.406 0.671 1 96.31 178 LEU A N 1
ATOM 1410 C CA . LEU A 1 178 ? 14.609 -22.031 -0.496 1 96.31 178 LEU A CA 1
ATOM 1411 C C . LEU A 1 178 ? 15.898 -22.844 -0.563 1 96.31 178 LEU A C 1
ATOM 1413 O O . LEU A 1 178 ? 16.234 -23.406 -1.614 1 96.31 178 LEU A O 1
ATOM 1417 N N . ILE A 1 179 ? 16.609 -23.016 0.542 1 95.56 179 ILE A N 1
ATOM 1418 C CA . ILE A 1 179 ? 17.906 -23.688 0.576 1 95.56 179 ILE A CA 1
ATOM 1419 C C . ILE A 1 179 ? 17.734 -25.156 0.182 1 95.56 179 ILE A C 1
ATOM 1421 O O . ILE A 1 179 ? 18.484 -25.672 -0.643 1 95.56 179 ILE A O 1
ATOM 1425 N N . GLU A 1 180 ? 16.781 -25.766 0.757 1 94.81 180 GLU A N 1
ATOM 1426 C CA . GLU A 1 180 ? 16.531 -27.172 0.445 1 94.81 180 GLU A CA 1
ATOM 1427 C C . GLU A 1 180 ? 16.172 -27.359 -1.029 1 94.81 180 GLU A C 1
ATOM 1429 O O . GLU A 1 180 ? 16.625 -28.312 -1.665 1 94.81 180 GLU A O 1
ATOM 1434 N N . LYS A 1 181 ? 15.383 -26.5 -1.524 1 95.94 181 LYS A N 1
ATOM 1435 C CA . LYS A 1 181 ? 15.016 -26.562 -2.936 1 95.94 181 LYS A CA 1
ATOM 1436 C C . LYS A 1 181 ? 16.234 -26.406 -3.832 1 95.94 181 LYS A C 1
ATOM 1438 O O . LYS A 1 181 ? 16.359 -27.125 -4.836 1 95.94 181 LYS A O 1
ATOM 1443 N N . LEU A 1 182 ? 17.094 -25.484 -3.482 1 96.62 182 LEU A N 1
ATOM 1444 C CA . LEU A 1 182 ? 18.297 -25.25 -4.273 1 96.62 182 LEU A CA 1
ATOM 1445 C C . LEU A 1 182 ? 19.266 -26.422 -4.191 1 96.62 182 LEU A C 1
ATOM 1447 O O . LEU A 1 182 ? 19.859 -26.812 -5.195 1 96.62 182 LEU A O 1
ATOM 1451 N N . GLU A 1 183 ? 19.375 -27.016 -3.066 1 95.69 183 GLU A N 1
ATOM 1452 C CA . GLU A 1 183 ? 20.234 -28.188 -2.9 1 95.69 183 GLU A CA 1
ATOM 1453 C C . GLU A 1 183 ? 19.703 -29.359 -3.703 1 95.69 183 GLU A C 1
ATOM 1455 O O . GLU A 1 183 ? 20.484 -30.125 -4.293 1 95.69 183 GLU A O 1
ATOM 1460 N N . ASN A 1 184 ? 18.422 -29.5 -3.688 1 94.75 184 ASN A N 1
ATOM 1461 C CA . ASN A 1 184 ? 17.812 -30.562 -4.48 1 94.75 184 ASN A CA 1
ATOM 1462 C C . ASN A 1 184 ? 18.125 -30.391 -5.969 1 94.75 184 ASN A C 1
ATOM 1464 O O . ASN A 1 184 ? 18.406 -31.375 -6.66 1 94.75 184 ASN A O 1
ATOM 1468 N N . ILE A 1 185 ? 18 -29.188 -6.383 1 95.31 185 ILE A N 1
ATOM 1469 C CA . ILE A 1 185 ? 18.281 -28.906 -7.789 1 95.31 185 ILE A CA 1
ATOM 1470 C C . ILE A 1 185 ? 19.75 -29.188 -8.094 1 95.31 185 ILE A C 1
ATOM 1472 O O . ILE A 1 185 ? 20.078 -29.703 -9.156 1 95.31 185 ILE A O 1
ATOM 1476 N N . GLU A 1 186 ? 20.641 -28.734 -7.203 1 96.38 186 GLU A N 1
ATOM 1477 C CA . GLU A 1 186 ? 22.062 -29 -7.391 1 96.38 186 GLU A CA 1
ATOM 1478 C C . GLU A 1 186 ? 22.344 -30.5 -7.531 1 96.38 186 GLU A C 1
ATOM 1480 O O . GLU A 1 186 ? 23.078 -30.906 -8.422 1 96.38 186 GLU A O 1
ATOM 1485 N N . ASP A 1 187 ? 21.703 -31.234 -6.715 1 95.56 187 ASP A N 1
ATOM 1486 C CA . ASP A 1 187 ? 21.891 -32.688 -6.699 1 95.56 187 ASP A CA 1
ATOM 1487 C C . ASP A 1 187 ? 21.281 -33.312 -7.945 1 95.56 187 ASP A C 1
ATOM 1489 O O . ASP A 1 187 ? 21.922 -34.188 -8.57 1 95.56 187 ASP A O 1
ATOM 1493 N N . SER A 1 188 ? 20.109 -32.938 -8.312 1 96.06 188 SER A N 1
ATOM 1494 C CA . SER A 1 188 ? 19.359 -33.562 -9.398 1 96.06 188 SER A CA 1
ATOM 1495 C C . SER A 1 188 ? 19.938 -33.188 -10.758 1 96.06 188 SER A C 1
ATOM 1497 O O . SER A 1 188 ? 19.875 -34 -11.703 1 96.06 188 SER A O 1
ATOM 1499 N N . HIS A 1 189 ? 20.5 -32.031 -10.898 1 94.94 189 HIS A N 1
ATOM 1500 C CA . HIS A 1 189 ? 20.938 -31.547 -12.203 1 94.94 189 HIS A CA 1
ATOM 1501 C C . HIS A 1 189 ? 22.453 -31.406 -12.258 1 94.94 189 HIS A C 1
ATOM 1503 O O . HIS A 1 189 ? 23 -31 -13.289 1 94.94 189 HIS A O 1
ATOM 1509 N N . ASN A 1 190 ? 23.125 -31.656 -11.211 1 93.31 190 ASN A N 1
ATOM 1510 C CA . ASN A 1 190 ? 24.578 -31.594 -11.125 1 93.31 190 ASN A CA 1
ATOM 1511 C C . ASN A 1 190 ? 25.109 -30.203 -11.469 1 93.31 190 ASN A C 1
ATOM 1513 O O . ASN A 1 190 ? 25.984 -30.062 -12.32 1 93.31 190 ASN A O 1
ATOM 1517 N N . ILE A 1 191 ? 24.438 -29.219 -10.875 1 94 191 ILE A N 1
ATOM 1518 C CA . ILE A 1 191 ? 24.875 -27.828 -11.016 1 94 191 ILE A CA 1
ATOM 1519 C C . ILE A 1 191 ? 25.188 -27.25 -9.641 1 94 191 ILE A C 1
ATOM 1521 O O . ILE A 1 191 ? 24.797 -27.812 -8.617 1 94 191 ILE A O 1
ATOM 1525 N N . SER A 1 192 ? 26 -26.219 -9.672 1 94.25 192 SER A N 1
ATOM 1526 C CA . SER A 1 192 ? 26.328 -25.516 -8.438 1 94.25 192 SER A CA 1
ATOM 1527 C C . SER A 1 192 ? 25.766 -24.094 -8.445 1 94.25 192 SER A C 1
ATOM 1529 O O . SER A 1 192 ? 26.047 -23.328 -9.352 1 94.25 192 SER A O 1
ATOM 1531 N N . ILE A 1 193 ? 24.953 -23.859 -7.477 1 96.06 193 ILE A N 1
ATOM 1532 C CA . ILE A 1 193 ? 24.375 -22.531 -7.336 1 96.06 193 ILE A CA 1
ATOM 1533 C C . ILE A 1 193 ? 25.406 -21.578 -6.727 1 96.06 193 ILE A C 1
ATOM 1535 O O . ILE A 1 193 ? 26.047 -21.922 -5.723 1 96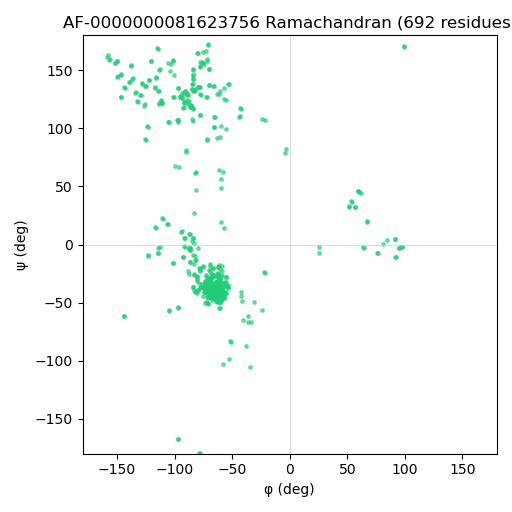.06 193 ILE A O 1
ATOM 1539 N N . SER A 1 194 ? 25.641 -20.438 -7.332 1 94.5 194 SER A N 1
ATOM 1540 C CA . SER A 1 194 ? 26.688 -19.5 -6.922 1 94.5 194 SER A CA 1
ATOM 1541 C C . SER A 1 194 ? 26.453 -19 -5.5 1 94.5 194 SER A C 1
ATOM 1543 O O . SER A 1 194 ? 27.359 -19.031 -4.672 1 94.5 194 SER A O 1
ATOM 1545 N N . ILE A 1 195 ? 25.297 -18.469 -5.27 1 96.19 195 ILE A N 1
ATOM 1546 C CA . ILE A 1 195 ? 24.875 -18 -3.955 1 96.19 195 ILE A CA 1
ATOM 1547 C C . ILE A 1 195 ? 23.484 -18.516 -3.631 1 96.19 195 ILE A C 1
ATOM 1549 O O . ILE A 1 195 ? 22.547 -18.328 -4.41 1 96.19 195 ILE A O 1
ATOM 1553 N N . LYS A 1 196 ? 23.328 -19.219 -2.564 1 96.25 196 LYS A N 1
ATOM 1554 C CA . LYS A 1 196 ? 22.047 -19.812 -2.197 1 96.25 196 LYS A CA 1
ATOM 1555 C C . LYS A 1 196 ? 21.156 -18.781 -1.511 1 96.25 196 LYS A C 1
ATOM 1557 O O . LYS A 1 196 ? 20.797 -18.953 -0.342 1 96.25 196 LYS A O 1
ATOM 1562 N N . LYS A 1 197 ? 20.812 -17.75 -2.215 1 97 197 LYS A N 1
ATOM 1563 C CA . LYS A 1 197 ? 19.906 -16.672 -1.826 1 97 197 LYS A CA 1
ATOM 1564 C C . LYS A 1 197 ? 18.984 -16.297 -2.979 1 97 197 LYS A C 1
ATOM 1566 O O . LYS A 1 197 ? 19.297 -16.547 -4.145 1 97 197 LYS A O 1
ATOM 1571 N N . LEU A 1 198 ? 17.844 -15.766 -2.635 1 98.25 198 LEU A N 1
ATOM 1572 C CA . LEU A 1 198 ? 16.969 -15.172 -3.639 1 98.25 198 LEU A CA 1
ATOM 1573 C C . LEU A 1 198 ? 17.344 -13.711 -3.885 1 98.25 198 LEU A C 1
ATOM 1575 O O . LEU A 1 198 ? 17.297 -12.891 -2.965 1 98.25 198 LEU A O 1
ATOM 1579 N N . PHE A 1 199 ? 17.734 -13.422 -5.113 1 98 199 PHE A N 1
ATOM 1580 C CA . PHE A 1 199 ? 18.016 -12.047 -5.496 1 98 199 PHE A CA 1
ATOM 1581 C C . PHE A 1 199 ? 16.766 -11.336 -5.984 1 98 199 PHE A C 1
ATOM 1583 O O . PHE A 1 199 ? 16.078 -11.82 -6.891 1 98 199 PHE A O 1
ATOM 1590 N N . ILE A 1 200 ? 16.469 -10.266 -5.375 1 98.06 200 ILE A N 1
ATOM 1591 C CA . ILE A 1 200 ? 15.289 -9.484 -5.754 1 98.06 200 ILE A CA 1
ATOM 1592 C C . ILE A 1 200 ? 15.734 -8.164 -6.383 1 98.06 200 ILE A C 1
ATOM 1594 O O . ILE A 1 200 ? 16.391 -7.348 -5.738 1 98.06 200 ILE A O 1
ATOM 1598 N N . LEU A 1 201 ? 15.305 -7.953 -7.605 1 97.31 201 LEU A N 1
ATOM 1599 C CA . LEU A 1 201 ? 15.672 -6.754 -8.344 1 97.31 201 LEU A CA 1
ATOM 1600 C C . LEU A 1 201 ? 14.68 -5.629 -8.094 1 97.31 201 LEU A C 1
ATOM 1602 O O . LEU A 1 201 ? 13.469 -5.828 -8.188 1 97.31 201 LEU A O 1
ATOM 1606 N N . ILE A 1 202 ? 15.188 -4.488 -7.754 1 97.56 202 ILE A N 1
ATOM 1607 C CA . ILE A 1 202 ? 14.391 -3.297 -7.484 1 97.56 202 ILE A CA 1
ATOM 1608 C C . ILE A 1 202 ? 14.867 -2.145 -8.359 1 97.56 202 ILE A C 1
ATOM 1610 O O . ILE A 1 202 ? 15.711 -1.345 -7.945 1 97.56 202 ILE A O 1
ATOM 1614 N N . PRO A 1 203 ? 14.273 -2.029 -9.555 1 95.31 203 PRO A N 1
ATOM 1615 C CA . PRO A 1 203 ? 14.68 -0.964 -10.469 1 95.31 203 PRO A CA 1
ATOM 1616 C C . PRO A 1 203 ? 14.102 0.397 -10.086 1 95.31 203 PRO A C 1
ATOM 1618 O O . PRO A 1 203 ? 12.977 0.476 -9.586 1 95.31 203 PRO A O 1
ATOM 1621 N N . SER A 1 204 ? 14.781 1.429 -10.453 1 92.25 204 SER A N 1
ATOM 1622 C CA . SER A 1 204 ? 14.328 2.785 -10.156 1 92.25 204 SER A CA 1
ATOM 1623 C C . SER A 1 204 ? 13.141 3.168 -11.031 1 92.25 204 SER A C 1
ATOM 1625 O O . SER A 1 204 ? 12.328 4.02 -10.656 1 92.25 204 SER A O 1
ATOM 1627 N N . SER A 1 205 ? 13.008 2.592 -12.195 1 90.25 205 SER A N 1
ATOM 1628 C CA . SER A 1 205 ? 11.898 2.881 -13.102 1 90.25 205 SER A CA 1
ATOM 1629 C C . SER A 1 205 ? 10.648 2.094 -12.719 1 90.25 205 SER A C 1
ATOM 1631 O O . SER A 1 205 ? 9.562 2.371 -13.219 1 90.25 205 SER A O 1
ATOM 1633 N N . THR A 1 206 ? 10.75 1.116 -11.875 1 93.06 206 THR A N 1
ATOM 1634 C CA . THR A 1 206 ? 9.695 0.22 -11.422 1 93.06 206 THR A CA 1
ATOM 1635 C C . THR A 1 206 ? 9.367 -0.815 -12.5 1 93.06 206 THR A C 1
ATOM 1637 O O . THR A 1 206 ? 8.656 -1.786 -12.234 1 93.06 206 THR A O 1
ATOM 1640 N N . TYR A 1 207 ? 9.922 -0.687 -13.664 1 93.19 207 TYR A N 1
ATOM 1641 C CA . TYR A 1 207 ? 9.633 -1.638 -14.734 1 93.19 207 TYR A CA 1
ATOM 1642 C C . TYR A 1 207 ? 10.516 -2.877 -14.609 1 93.19 207 TYR A C 1
ATOM 1644 O O . TYR A 1 207 ? 11.727 -2.768 -14.43 1 93.19 207 TYR A O 1
ATOM 1652 N N . ILE A 1 208 ? 9.883 -3.98 -14.703 1 93.5 208 ILE A N 1
ATOM 1653 C CA . ILE A 1 208 ? 10.57 -5.266 -14.695 1 93.5 208 ILE A CA 1
ATOM 1654 C C . ILE A 1 208 ? 10.102 -6.109 -15.875 1 93.5 208 ILE A C 1
ATOM 1656 O O . ILE A 1 208 ? 8.898 -6.281 -16.094 1 93.5 208 ILE A O 1
ATOM 1660 N N . SER A 1 209 ? 11.031 -6.586 -16.594 1 90.81 209 SER A N 1
ATOM 1661 C CA . SER A 1 209 ? 10.711 -7.414 -17.766 1 90.81 209 SER A CA 1
ATOM 1662 C C . SER A 1 209 ? 10.148 -8.766 -17.328 1 90.81 209 SER A C 1
ATOM 1664 O O . SER A 1 209 ? 10.453 -9.258 -16.25 1 90.81 209 SER A O 1
ATOM 1666 N N . SER A 1 210 ? 9.297 -9.359 -18.172 1 89.69 210 SER A N 1
ATOM 1667 C CA . SER A 1 210 ? 8.742 -10.68 -17.891 1 89.69 210 SER A CA 1
ATOM 1668 C C . SER A 1 210 ? 9.797 -11.766 -18.047 1 89.69 210 SER A C 1
ATOM 1670 O O . SER A 1 210 ? 9.727 -12.805 -17.375 1 89.69 210 SER A O 1
ATOM 1672 N N . ASP A 1 211 ? 10.727 -11.508 -18.922 1 87.44 211 ASP A N 1
ATOM 1673 C CA . ASP A 1 211 ? 11.828 -12.422 -19.188 1 87.44 211 ASP A CA 1
ATOM 1674 C C . ASP A 1 211 ? 13.164 -11.688 -19.219 1 87.44 211 ASP A C 1
ATOM 1676 O O . ASP A 1 211 ? 13.32 -10.695 -19.922 1 87.44 211 ASP A O 1
ATOM 1680 N N . PHE A 1 212 ? 14.102 -12.234 -18.516 1 91.88 212 PHE A N 1
ATOM 1681 C CA . PHE A 1 212 ? 15.375 -11.531 -18.359 1 91.88 212 PHE A CA 1
ATOM 1682 C C . PHE A 1 212 ? 16.281 -11.805 -19.562 1 91.88 212 PHE A C 1
ATOM 1684 O O . PHE A 1 212 ? 17.281 -11.117 -19.75 1 91.88 212 PHE A O 1
ATOM 1691 N N . LYS A 1 213 ? 15.93 -12.711 -20.422 1 88.31 213 LYS A N 1
ATOM 1692 C CA . LYS A 1 213 ? 16.734 -12.984 -21.609 1 88.31 213 LYS A CA 1
ATOM 1693 C C . LYS A 1 213 ? 16.734 -11.797 -22.562 1 88.31 213 LYS A C 1
ATOM 1695 O O . LYS A 1 213 ? 17.797 -11.367 -23.031 1 88.31 213 LYS A O 1
ATOM 1700 N N . ASP A 1 214 ? 15.578 -11.211 -22.703 1 82.94 214 ASP A N 1
ATOM 1701 C CA . ASP A 1 214 ? 15.406 -10.133 -23.672 1 82.94 214 ASP A CA 1
ATOM 1702 C C . ASP A 1 214 ? 16.062 -8.844 -23.172 1 82.94 214 ASP A C 1
ATOM 1704 O O . ASP A 1 214 ? 16.703 -8.133 -23.953 1 82.94 214 ASP A O 1
ATOM 1708 N N . CYS A 1 215 ? 15.977 -8.617 -21.891 1 81.81 215 CYS A N 1
ATOM 1709 C CA . CYS A 1 215 ? 16.438 -7.336 -21.391 1 81.81 215 CYS A CA 1
ATOM 1710 C C . CYS A 1 215 ? 17.938 -7.375 -21.094 1 81.81 215 CYS A C 1
ATOM 1712 O O . CYS A 1 215 ? 18.531 -6.344 -20.781 1 81.81 215 CYS A O 1
ATOM 1714 N N . THR A 1 216 ? 18.594 -8.469 -21.203 1 89.75 216 THR A N 1
ATOM 1715 C CA . THR A 1 216 ? 20.031 -8.578 -20.922 1 89.75 216 THR A CA 1
ATOM 1716 C C . THR A 1 216 ? 20.812 -8.945 -22.172 1 89.75 216 THR A C 1
ATOM 1718 O O . THR A 1 216 ? 21.953 -9.406 -22.094 1 89.75 216 THR A O 1
ATOM 1721 N N . ASN A 1 217 ? 20.234 -8.836 -23.312 1 86.31 217 ASN A N 1
ATOM 1722 C CA . ASN A 1 217 ? 20.875 -9.164 -24.578 1 86.31 217 ASN A CA 1
ATOM 1723 C C . ASN A 1 217 ? 21.375 -10.602 -24.594 1 86.31 217 ASN A C 1
ATOM 1725 O O . ASN A 1 217 ? 22.5 -10.867 -25.016 1 86.31 217 ASN A O 1
ATOM 1729 N N . GLY A 1 218 ? 20.656 -11.461 -23.891 1 87.81 218 GLY A N 1
ATOM 1730 C CA . GLY A 1 218 ? 20.938 -12.883 -23.953 1 87.81 218 GLY A CA 1
ATOM 1731 C C . GLY A 1 218 ? 21.922 -13.344 -22.891 1 87.81 218 GLY A C 1
ATOM 1732 O O . GLY A 1 218 ? 22.297 -14.516 -22.859 1 87.81 218 GLY A O 1
ATOM 1733 N N . TRP A 1 219 ? 22.359 -12.461 -21.953 1 92.06 219 TRP A N 1
ATOM 1734 C CA . TRP A 1 219 ? 23.281 -12.852 -20.906 1 92.06 219 TRP A CA 1
ATOM 1735 C C . TRP A 1 219 ? 22.625 -13.797 -19.906 1 92.06 219 TRP A C 1
ATOM 1737 O O . TRP A 1 219 ? 23.297 -14.609 -19.266 1 92.06 219 TRP A O 1
ATOM 1747 N N . MET A 1 220 ? 21.328 -13.633 -19.781 1 94.12 220 MET A N 1
ATOM 1748 C CA . MET A 1 220 ? 20.594 -14.453 -18.812 1 94.12 220 MET A CA 1
ATOM 1749 C C . MET A 1 220 ? 19.594 -15.359 -19.516 1 94.12 220 MET A C 1
ATOM 1751 O O . MET A 1 220 ? 18.969 -14.953 -20.5 1 94.12 220 MET A O 1
ATOM 1755 N N . GLU A 1 221 ? 19.422 -16.516 -19.047 1 92.69 221 GLU A N 1
ATOM 1756 C CA . GLU A 1 221 ? 18.438 -17.469 -19.547 1 92.69 221 GLU A CA 1
ATOM 1757 C C . GLU A 1 221 ? 17.844 -18.281 -18.391 1 92.69 221 GLU A C 1
ATOM 1759 O O . GLU A 1 221 ? 18.547 -18.688 -17.469 1 92.69 221 GLU A O 1
ATOM 1764 N N . SER A 1 222 ? 16.516 -18.406 -18.469 1 94.06 222 SER A N 1
ATOM 1765 C CA . SER A 1 222 ? 15.859 -19.219 -17.453 1 94.06 222 SER A CA 1
ATOM 1766 C C . SER A 1 222 ? 16.328 -20.672 -17.531 1 94.06 222 SER A C 1
ATOM 1768 O O . SER A 1 222 ? 16.375 -21.266 -18.609 1 94.06 222 SER A O 1
ATOM 1770 N N . ALA A 1 223 ? 16.734 -21.234 -16.406 1 93.88 223 ALA A N 1
ATOM 1771 C CA . ALA A 1 223 ? 17.297 -22.578 -16.391 1 93.88 223 ALA A CA 1
ATOM 1772 C C . ALA A 1 223 ? 16.297 -23.578 -15.828 1 93.88 223 ALA A C 1
ATOM 1774 O O . ALA A 1 223 ? 15.953 -24.578 -16.484 1 93.88 223 ALA A O 1
ATOM 1775 N N . LEU A 1 224 ? 15.852 -23.297 -14.609 1 95.06 224 LEU A N 1
ATOM 1776 C CA . LEU A 1 224 ? 15.023 -24.266 -13.906 1 95.06 224 LEU A CA 1
ATOM 1777 C C . LEU A 1 224 ? 13.992 -23.562 -13.023 1 95.06 224 LEU A C 1
ATOM 1779 O O . LEU A 1 224 ? 14.258 -22.484 -12.484 1 95.06 224 LEU A O 1
ATOM 1783 N N . GLU A 1 225 ? 12.82 -24.219 -12.906 1 95.12 225 GLU A N 1
ATOM 1784 C CA . GLU A 1 225 ? 11.82 -23.812 -11.922 1 95.12 225 GLU A CA 1
ATOM 1785 C C . GLU A 1 225 ? 11.984 -24.594 -10.617 1 95.12 225 GLU A C 1
ATOM 1787 O O . GLU A 1 225 ? 12.18 -25.812 -10.633 1 95.12 225 GLU A O 1
ATOM 1792 N N . LEU A 1 226 ? 12 -23.828 -9.555 1 95.75 226 LEU A N 1
ATOM 1793 C CA . LEU A 1 226 ? 12.078 -24.5 -8.266 1 95.75 226 LEU A CA 1
ATOM 1794 C C . LEU A 1 226 ? 10.766 -25.188 -7.93 1 95.75 226 LEU A C 1
ATOM 1796 O O . LEU A 1 226 ? 9.719 -24.859 -8.492 1 95.75 226 LEU A O 1
ATOM 1800 N N . GLU A 1 227 ? 10.875 -26.125 -7.078 1 93.94 227 GLU A N 1
ATOM 1801 C CA . GLU A 1 227 ? 9.68 -26.844 -6.629 1 93.94 227 GLU A CA 1
ATOM 1802 C C . GLU A 1 227 ? 8.609 -25.875 -6.137 1 93.94 227 GLU A C 1
ATOM 1804 O O . GLU A 1 227 ? 8.914 -24.922 -5.426 1 93.94 227 GLU A O 1
ATOM 1809 N N . LYS A 1 228 ? 7.395 -26.156 -6.5 1 93.81 228 LYS A N 1
ATOM 1810 C CA . LYS A 1 228 ? 6.281 -25.281 -6.176 1 93.81 228 LYS A CA 1
ATOM 1811 C C . LYS A 1 228 ? 5.812 -25.484 -4.738 1 93.81 228 LYS A C 1
ATOM 1813 O O . LYS A 1 228 ? 5.77 -26.609 -4.25 1 93.81 228 LYS A O 1
ATOM 1818 N N . GLU A 1 229 ? 5.59 -24.375 -4.09 1 93.62 229 GLU A N 1
ATOM 1819 C CA . GLU A 1 229 ? 4.867 -24.375 -2.818 1 93.62 229 GLU A CA 1
ATOM 1820 C C . GLU A 1 229 ? 3.373 -24.172 -3.031 1 93.62 229 GLU A C 1
ATOM 1822 O O . GLU A 1 229 ? 2.959 -23.156 -3.598 1 93.62 229 GLU A O 1
ATOM 1827 N N . VAL A 1 230 ? 2.549 -25.156 -2.643 1 92.94 230 VAL A N 1
ATOM 1828 C CA . VAL A 1 230 ? 1.11 -25.109 -2.883 1 92.94 230 VAL A CA 1
ATOM 1829 C C . VAL A 1 230 ? 0.365 -25.031 -1.552 1 92.94 230 VAL A C 1
ATOM 1831 O O . VAL A 1 230 ? 0.669 -25.781 -0.619 1 92.94 230 VAL A O 1
ATOM 1834 N N . ARG A 1 231 ? -0.573 -24.109 -1.47 1 92.06 231 ARG A N 1
ATOM 1835 C CA . ARG A 1 231 ? -1.374 -23.969 -0.258 1 92.06 231 ARG A CA 1
ATOM 1836 C C . ARG A 1 231 ? -2.709 -23.297 -0.556 1 92.06 231 ARG A C 1
ATOM 1838 O O . ARG A 1 231 ? -2.871 -22.656 -1.6 1 92.06 231 ARG A O 1
ATOM 1845 N N . ASP A 1 232 ? -3.646 -23.516 0.368 1 91.44 232 ASP A N 1
ATOM 1846 C CA . ASP A 1 232 ? -4.898 -22.766 0.317 1 91.44 232 ASP A CA 1
ATOM 1847 C C . ASP A 1 232 ? -4.742 -21.391 0.964 1 91.44 232 ASP A C 1
ATOM 1849 O O . ASP A 1 232 ? -4.09 -21.25 2.002 1 91.44 232 ASP A O 1
ATOM 1853 N N . ARG A 1 233 ? -5.219 -20.422 0.271 1 92.81 233 ARG A N 1
ATOM 1854 C CA . ARG A 1 233 ? -5.098 -19.078 0.808 1 92.81 233 ARG A CA 1
ATOM 1855 C C . ARG A 1 233 ? -6.297 -18.219 0.42 1 92.81 233 ARG A C 1
ATOM 1857 O O . ARG A 1 233 ? -6.664 -18.156 -0.755 1 92.81 233 ARG A O 1
ATOM 1864 N N . ALA A 1 234 ? -6.961 -17.594 1.351 1 93 234 ALA A N 1
ATOM 1865 C CA . ALA A 1 234 ? -8.047 -16.641 1.176 1 93 234 ALA A CA 1
ATOM 1866 C C . ALA A 1 234 ? -9.156 -17.219 0.302 1 93 234 ALA A C 1
ATOM 1868 O O . ALA A 1 234 ? -9.664 -16.547 -0.599 1 93 234 ALA A O 1
ATOM 1869 N N . GLY A 1 235 ? -9.438 -18.5 0.437 1 91.75 235 GLY A N 1
ATOM 1870 C CA . GLY A 1 235 ? -10.539 -19.125 -0.279 1 91.75 235 GLY A CA 1
ATOM 1871 C C . GLY A 1 235 ? -10.125 -19.719 -1.616 1 91.75 235 GLY A C 1
ATOM 1872 O O . GLY A 1 235 ? -10.922 -20.375 -2.279 1 91.75 235 GLY A O 1
ATOM 1873 N N . VAL A 1 236 ? -8.906 -19.422 -2.076 1 92.69 236 VAL A N 1
ATOM 1874 C CA . VAL A 1 236 ? -8.398 -20 -3.318 1 92.69 236 VAL A CA 1
ATOM 1875 C C . VAL A 1 236 ? -7.648 -21.297 -3.02 1 92.69 236 VAL A C 1
ATOM 1877 O O . VAL A 1 236 ? -6.68 -21.297 -2.256 1 92.69 236 VAL A O 1
ATOM 1880 N N . LYS A 1 237 ? -8.141 -22.312 -3.658 1 93.19 237 LYS A N 1
ATOM 1881 C CA . LYS A 1 237 ? -7.551 -23.625 -3.424 1 93.19 237 LYS A CA 1
ATOM 1882 C C . LYS A 1 237 ? -6.316 -23.844 -4.289 1 93.19 237 LYS A C 1
ATOM 1884 O O . LYS A 1 237 ? -6.273 -23.406 -5.441 1 93.19 237 LYS A O 1
ATOM 1889 N N . ASN A 1 238 ? -5.289 -24.422 -3.705 1 93.44 238 ASN A N 1
ATOM 1890 C CA . ASN A 1 238 ? -4.086 -24.859 -4.402 1 93.44 238 ASN A CA 1
ATOM 1891 C C . ASN A 1 238 ? -3.371 -23.703 -5.086 1 93.44 238 ASN A C 1
ATOM 1893 O O . ASN A 1 238 ? -2.982 -23.797 -6.25 1 93.44 238 ASN A O 1
ATOM 1897 N N . ARG A 1 239 ? -3.264 -22.656 -4.332 1 92.81 239 ARG A N 1
ATOM 1898 C CA . ARG A 1 239 ? -2.432 -21.578 -4.844 1 92.81 239 ARG A CA 1
ATOM 1899 C C . ARG A 1 239 ? -0.967 -21.984 -4.914 1 92.81 239 ARG A C 1
ATOM 1901 O O . ARG A 1 239 ? -0.453 -22.625 -3.994 1 92.81 239 ARG A O 1
ATOM 1908 N N . SER A 1 240 ? -0.29 -21.656 -6.004 1 94.06 240 SER A N 1
ATOM 1909 C CA . SER A 1 240 ? 1.071 -22.141 -6.223 1 94.06 240 SER A CA 1
ATOM 1910 C C . SER A 1 240 ? 2.062 -20.969 -6.277 1 94.06 240 SER A C 1
ATOM 1912 O O . SER A 1 240 ? 1.777 -19.938 -6.871 1 94.06 240 SER A O 1
ATOM 1914 N N . TYR A 1 241 ? 3.195 -21.172 -5.559 1 94.5 241 TYR A N 1
ATOM 1915 C CA . TYR A 1 241 ? 4.301 -20.219 -5.531 1 94.5 241 TYR A CA 1
ATOM 1916 C C . TYR A 1 241 ? 5.609 -20.891 -5.926 1 94.5 241 TYR A C 1
ATOM 1918 O O . TYR A 1 241 ? 5.863 -22.047 -5.539 1 94.5 241 TYR A O 1
ATOM 1926 N N . HIS A 1 242 ? 6.371 -20.25 -6.734 1 94.81 242 HIS A N 1
ATOM 1927 C CA . HIS A 1 242 ? 7.688 -20.812 -7.016 1 94.81 242 HIS A CA 1
ATOM 1928 C C . HIS A 1 242 ? 8.648 -19.75 -7.52 1 94.81 242 HIS A C 1
ATOM 1930 O O . HIS A 1 242 ? 8.234 -18.625 -7.828 1 94.81 242 HIS A O 1
ATOM 1936 N N . ASN A 1 243 ? 9.906 -20.031 -7.484 1 95.81 243 ASN A N 1
ATOM 1937 C CA . ASN A 1 243 ? 10.984 -19.188 -7.996 1 95.81 243 ASN A CA 1
ATOM 1938 C C . ASN A 1 243 ? 11.703 -19.844 -9.164 1 95.81 243 ASN A C 1
ATOM 1940 O O . ASN A 1 243 ? 11.484 -21.031 -9.453 1 95.81 243 ASN A O 1
ATOM 1944 N N . ASN A 1 244 ? 12.5 -19.031 -9.781 1 96.19 244 ASN A N 1
ATOM 1945 C CA . ASN A 1 244 ? 13.242 -19.516 -10.938 1 96.19 244 ASN A CA 1
ATOM 1946 C C . ASN A 1 244 ? 14.75 -19.359 -10.742 1 96.19 244 ASN A C 1
ATOM 1948 O O . ASN A 1 244 ? 15.203 -18.344 -10.203 1 96.19 244 ASN A O 1
ATOM 1952 N N . VAL A 1 245 ? 15.422 -20.375 -11.227 1 97.19 245 VAL A N 1
ATOM 1953 C CA . VAL A 1 245 ? 16.875 -20.281 -11.305 1 97.19 245 VAL A CA 1
ATOM 1954 C C . VAL A 1 245 ? 17.281 -19.859 -12.711 1 97.19 245 VAL A C 1
ATOM 1956 O O . VAL A 1 245 ? 16.781 -20.391 -13.703 1 97.19 245 VAL A O 1
ATOM 1959 N N . TYR A 1 246 ? 18.172 -18.938 -12.781 1 96.62 246 TYR A N 1
ATOM 1960 C CA . TYR A 1 246 ? 18.688 -18.422 -14.055 1 96.62 246 TYR A CA 1
ATOM 1961 C C . TYR A 1 246 ? 20.141 -18.781 -14.242 1 96.62 246 TYR A C 1
ATOM 1963 O O . TYR A 1 246 ? 20.891 -18.953 -13.266 1 96.62 246 TYR A O 1
ATOM 1971 N N . LYS A 1 247 ? 20.5 -18.922 -15.547 1 95.31 247 LYS A N 1
ATOM 1972 C CA . LYS A 1 247 ? 21.906 -19 -15.945 1 95.31 247 LYS A CA 1
ATOM 1973 C C . LYS A 1 247 ? 22.406 -17.656 -16.484 1 95.31 247 LYS A C 1
ATOM 1975 O O . LYS A 1 247 ? 21.734 -17.016 -17.281 1 95.31 247 LYS A O 1
ATOM 1980 N N . ILE A 1 248 ? 23.469 -17.234 -15.906 1 95.5 248 ILE A N 1
ATOM 1981 C CA . ILE A 1 248 ? 24.078 -15.992 -16.375 1 95.5 248 ILE A CA 1
ATOM 1982 C C . ILE A 1 248 ? 25.422 -16.281 -17.031 1 95.5 248 ILE A C 1
ATOM 1984 O O . ILE A 1 248 ? 26.281 -16.922 -16.438 1 95.5 248 ILE A O 1
ATOM 1988 N N . TYR A 1 249 ? 25.547 -15.852 -18.281 1 92.38 249 TYR A N 1
ATOM 1989 C CA . TYR A 1 249 ? 26.812 -15.945 -19 1 92.38 249 TYR A CA 1
ATOM 1990 C C . TYR A 1 249 ? 27.578 -14.633 -18.938 1 92.38 249 TYR A C 1
ATOM 1992 O O . TYR A 1 249 ? 27.188 -13.641 -19.562 1 92.38 249 TYR A O 1
ATOM 2000 N N . PRO A 1 250 ? 28.641 -14.68 -18.141 1 84.5 250 PRO A N 1
ATOM 2001 C CA . PRO A 1 250 ? 29.422 -13.445 -18.094 1 84.5 250 PRO A CA 1
ATOM 2002 C C . PRO A 1 250 ? 29.906 -13 -19.484 1 84.5 250 PRO A C 1
ATOM 2004 O O . PRO A 1 250 ? 30.531 -13.781 -20.203 1 84.5 250 PRO A O 1
ATOM 2007 N N . GLU A 1 251 ? 29.688 -11.797 -20.031 1 81.06 251 GLU A N 1
ATOM 2008 C CA . GLU A 1 251 ? 30.062 -11.203 -21.312 1 81.06 251 GLU A CA 1
ATOM 2009 C C . GLU A 1 251 ? 29.344 -11.891 -22.469 1 81.06 251 GLU A C 1
ATOM 2011 O O . GLU A 1 251 ? 29.859 -11.938 -23.594 1 81.06 251 GLU A O 1
ATOM 2016 N N . GLY A 1 252 ? 28.281 -12.562 -22.156 1 80.19 252 GLY A N 1
ATOM 2017 C CA . GLY A 1 252 ? 27.484 -13.211 -23.188 1 80.19 252 GLY A CA 1
ATOM 2018 C C . GLY A 1 252 ? 27.781 -14.695 -23.328 1 80.19 252 GLY A C 1
ATOM 2019 O O . GLY A 1 252 ? 28.719 -15.203 -22.703 1 80.19 252 GLY A O 1
ATOM 2020 N N . LYS A 1 253 ? 26.953 -15.383 -24.109 1 79.25 253 LYS A N 1
ATOM 2021 C CA . LYS A 1 253 ? 27.094 -16.828 -24.297 1 79.25 253 LYS A CA 1
ATOM 2022 C C . LYS A 1 253 ? 28.312 -17.141 -25.156 1 79.25 253 LYS A C 1
ATOM 2024 O O . LYS A 1 253 ? 28.297 -16.891 -26.375 1 79.25 253 LYS A O 1
ATOM 2029 N N . LYS A 1 254 ? 29.422 -17.328 -24.531 1 79.12 254 LYS A N 1
ATOM 2030 C CA . LYS A 1 254 ? 30.641 -17.734 -25.234 1 79.12 254 LYS A CA 1
ATOM 2031 C C . LYS A 1 254 ? 30.938 -19.219 -25 1 79.12 254 LYS A C 1
ATOM 2033 O O . LYS A 1 254 ? 30.562 -19.781 -23.969 1 79.12 254 LYS A O 1
ATOM 2038 N N . PRO A 1 255 ? 31.562 -19.719 -26.094 1 79.69 255 PRO A N 1
ATOM 2039 C CA . PRO A 1 255 ? 31.922 -21.125 -25.938 1 79.69 255 PRO A CA 1
ATOM 2040 C C . PRO A 1 255 ? 32.875 -21.375 -24.766 1 79.69 255 PRO A C 1
ATOM 2042 O O . PRO A 1 255 ? 33.719 -20.531 -24.469 1 79.69 255 PRO A O 1
ATOM 2045 N N . CYS A 1 256 ? 32.688 -22.297 -23.906 1 79.69 256 CYS A N 1
ATOM 2046 C CA . CYS A 1 256 ? 33.562 -22.828 -22.859 1 79.69 256 CYS A CA 1
ATOM 2047 C C . CYS A 1 256 ? 33.469 -21.984 -21.594 1 79.69 256 CYS A C 1
ATOM 2049 O O . CYS A 1 256 ? 34.344 -22.031 -20.734 1 79.69 256 CYS A O 1
ATOM 2051 N N . VAL A 1 257 ? 32.594 -20.984 -21.562 1 81.5 257 VAL A N 1
ATOM 2052 C CA . VAL A 1 257 ? 32.438 -20.219 -20.328 1 81.5 257 VAL A CA 1
ATOM 2053 C C . VAL A 1 257 ? 31.328 -20.844 -19.484 1 81.5 257 VAL A C 1
ATOM 2055 O O . VAL A 1 257 ? 30.234 -21.125 -19.984 1 81.5 257 VAL A O 1
ATOM 2058 N N . LYS A 1 258 ? 31.703 -21.203 -18.328 1 87.62 258 LYS A N 1
ATOM 2059 C CA . LYS A 1 258 ? 30.734 -21.781 -17.391 1 87.62 258 LYS A CA 1
ATOM 2060 C C . LYS A 1 258 ? 29.781 -20.719 -16.859 1 87.62 258 LYS A C 1
ATOM 2062 O O . LYS A 1 258 ? 30.219 -19.656 -16.422 1 87.62 258 LYS A O 1
ATOM 2067 N N . PRO A 1 259 ? 28.5 -21 -17 1 92.75 259 PRO A N 1
ATOM 2068 C CA . PRO A 1 259 ? 27.516 -20.016 -16.516 1 92.75 259 PRO A CA 1
ATOM 2069 C C . PRO A 1 259 ? 27.391 -20 -14.992 1 92.75 259 PRO A C 1
ATOM 2071 O O . PRO A 1 259 ? 27.781 -20.969 -14.336 1 92.75 259 PRO A O 1
ATOM 2074 N N . GLU A 1 260 ? 26.969 -18.922 -14.461 1 94.5 260 GLU A N 1
ATOM 2075 C CA . GLU A 1 260 ? 26.625 -18.781 -13.047 1 94.5 260 GLU A CA 1
ATOM 2076 C C . GLU A 1 260 ? 25.141 -19.031 -12.82 1 94.5 260 GLU A C 1
ATOM 2078 O O . GLU A 1 260 ? 24.297 -18.469 -13.531 1 94.5 260 GLU A O 1
ATOM 2083 N N . TYR A 1 261 ? 24.828 -19.969 -11.898 1 96.25 261 TYR A N 1
ATOM 2084 C CA . TYR A 1 261 ? 23.438 -20.25 -11.562 1 96.25 261 TYR A CA 1
ATOM 2085 C C . TYR A 1 261 ? 23 -19.469 -10.336 1 96.25 261 TYR A C 1
ATOM 2087 O O . TYR A 1 261 ? 23.688 -19.484 -9.305 1 96.25 261 TYR A O 1
ATOM 2095 N N . ILE A 1 262 ? 21.891 -18.75 -10.516 1 97.12 262 ILE A N 1
ATOM 2096 C CA . ILE A 1 262 ? 21.438 -17.922 -9.414 1 97.12 262 ILE A CA 1
ATOM 2097 C C . ILE A 1 262 ? 19.922 -17.797 -9.453 1 97.12 262 ILE A C 1
ATOM 2099 O O . ILE A 1 262 ? 19.312 -17.906 -10.516 1 97.12 262 ILE A O 1
ATOM 2103 N N . THR A 1 263 ? 19.281 -17.734 -8.297 1 97.69 263 THR A N 1
ATOM 2104 C CA . THR A 1 263 ? 17.859 -17.453 -8.211 1 97.69 263 THR A CA 1
ATOM 2105 C C . THR A 1 263 ? 17.594 -15.945 -8.203 1 97.69 263 THR A C 1
ATOM 2107 O O . THR A 1 263 ? 18.094 -15.227 -7.328 1 97.69 263 THR A O 1
ATOM 2110 N N . VAL A 1 264 ? 16.828 -15.5 -9.273 1 97.06 264 VAL A N 1
ATOM 2111 C CA . VAL A 1 264 ? 16.625 -14.062 -9.414 1 97.06 264 VAL A CA 1
ATOM 2112 C C . VAL A 1 264 ? 15.172 -13.789 -9.828 1 97.06 264 VAL A C 1
ATOM 2114 O O . VAL A 1 264 ? 14.594 -14.531 -10.625 1 97.06 264 VAL A O 1
ATOM 2117 N N . GLU A 1 265 ? 14.578 -12.758 -9.273 1 97.12 265 GLU A N 1
ATOM 2118 C CA . GLU A 1 265 ? 13.273 -12.242 -9.688 1 97.12 265 GLU A CA 1
ATOM 2119 C C . GLU A 1 265 ? 13.156 -10.75 -9.414 1 97.12 265 GLU A C 1
ATOM 2121 O O . GLU A 1 265 ? 13.953 -10.188 -8.664 1 97.12 265 GLU A O 1
ATOM 2126 N N . GLY A 1 266 ? 12.312 -10.148 -10.133 1 96.5 266 GLY A N 1
ATOM 2127 C CA . GLY A 1 266 ? 11.992 -8.766 -9.828 1 96.5 266 GLY A CA 1
ATOM 2128 C C . GLY A 1 266 ? 10.93 -8.625 -8.75 1 96.5 266 GLY A C 1
ATOM 2129 O O . GLY A 1 266 ? 10.094 -9.516 -8.578 1 96.5 266 GLY A O 1
ATOM 2130 N N . ALA A 1 267 ? 10.992 -7.527 -7.98 1 97.12 267 ALA A N 1
ATOM 2131 C CA . ALA A 1 267 ? 9.906 -7.242 -7.043 1 97.12 267 ALA A CA 1
ATOM 2132 C C . ALA A 1 267 ? 8.602 -6.965 -7.781 1 97.12 267 ALA A C 1
ATOM 2134 O O . ALA A 1 267 ? 8.414 -5.875 -8.328 1 97.12 267 ALA A O 1
ATOM 2135 N N . THR A 1 268 ? 7.645 -7.801 -7.727 1 96.12 268 THR A N 1
ATOM 2136 C CA . THR A 1 268 ? 6.434 -7.773 -8.539 1 96.12 268 THR A CA 1
ATOM 2137 C C . THR A 1 268 ? 5.57 -6.566 -8.18 1 96.12 268 THR A C 1
ATOM 2139 O O . THR A 1 268 ? 4.91 -5.992 -9.047 1 96.12 268 THR A O 1
ATOM 2142 N N . PRO A 1 269 ? 5.539 -6.145 -6.895 1 96.31 269 PRO A N 1
ATOM 2143 C CA . PRO A 1 269 ? 4.711 -4.977 -6.582 1 96.31 269 PRO A CA 1
ATOM 2144 C C . PRO A 1 269 ? 5.148 -3.727 -7.34 1 96.31 269 PRO A C 1
ATOM 2146 O O . PRO A 1 269 ? 4.32 -2.867 -7.652 1 96.31 269 PRO A O 1
ATOM 2149 N N . LEU A 1 270 ? 6.398 -3.623 -7.641 1 96.56 270 LEU A N 1
ATOM 2150 C CA . LEU A 1 270 ? 6.883 -2.471 -8.391 1 96.56 270 LEU A CA 1
ATOM 2151 C C . LEU A 1 270 ? 6.379 -2.51 -9.836 1 96.56 270 LEU A C 1
ATOM 2153 O O . LEU A 1 270 ? 6.023 -1.473 -10.398 1 96.56 270 LEU A O 1
ATOM 2157 N N . LEU A 1 271 ? 6.406 -3.701 -10.383 1 95.88 271 LEU A N 1
ATOM 2158 C CA . LEU A 1 271 ? 5.859 -3.852 -11.727 1 95.88 271 LEU A CA 1
ATOM 2159 C C . LEU A 1 271 ? 4.391 -3.447 -11.766 1 95.88 271 LEU A C 1
ATOM 2161 O O . LEU A 1 271 ? 3.947 -2.789 -12.703 1 95.88 271 LEU A O 1
ATOM 2165 N N . THR A 1 272 ? 3.664 -3.832 -10.727 1 95.62 272 THR A N 1
ATOM 2166 C CA . THR A 1 272 ? 2.258 -3.457 -10.617 1 95.62 272 THR A CA 1
ATOM 2167 C C . THR A 1 272 ? 2.107 -1.942 -10.516 1 95.62 272 THR A C 1
ATOM 2169 O O . THR A 1 272 ? 1.224 -1.357 -11.148 1 95.62 272 THR A O 1
ATOM 2172 N N . MET A 1 273 ? 2.945 -1.366 -9.75 1 95.94 273 MET A N 1
ATOM 2173 C CA . MET A 1 273 ? 2.91 0.089 -9.641 1 95.94 273 MET A CA 1
ATOM 2174 C C . MET A 1 273 ? 3.182 0.744 -10.992 1 95.94 273 MET A C 1
ATOM 2176 O O . MET A 1 273 ? 2.555 1.747 -11.336 1 95.94 273 MET A O 1
ATOM 2180 N N . PHE A 1 274 ? 4.094 0.195 -11.734 1 94.81 274 PHE A N 1
ATOM 2181 C CA . PHE A 1 274 ? 4.379 0.676 -13.078 1 94.81 274 PHE A CA 1
ATOM 2182 C C . PHE A 1 274 ? 3.135 0.605 -13.953 1 94.81 274 PHE A C 1
ATOM 2184 O O . PHE A 1 274 ? 2.826 1.554 -14.68 1 94.81 274 PHE A O 1
ATOM 2191 N N . GLU A 1 275 ? 2.451 -0.479 -13.859 1 94.31 275 GLU A N 1
ATOM 2192 C CA . GLU A 1 275 ? 1.241 -0.681 -14.656 1 94.31 275 GLU A CA 1
ATOM 2193 C C . GLU A 1 275 ? 0.162 0.331 -14.281 1 94.31 275 GLU A C 1
ATOM 2195 O O . GLU A 1 275 ? -0.583 0.798 -15.141 1 94.31 275 GLU A O 1
ATOM 2200 N N . VAL A 1 276 ? 0.073 0.682 -13.008 1 93.88 276 VAL A N 1
ATOM 2201 C CA . VAL A 1 276 ? -0.876 1.693 -12.562 1 93.88 276 VAL A CA 1
ATOM 2202 C C . VAL A 1 276 ? -0.551 3.035 -13.211 1 93.88 276 VAL A C 1
ATOM 2204 O O . VAL A 1 276 ? -1.447 3.73 -13.695 1 93.88 276 VAL A O 1
ATOM 2207 N N . GLN A 1 277 ? 0.661 3.303 -13.273 1 90.75 277 GLN A N 1
ATOM 2208 C CA . GLN A 1 277 ? 1.109 4.59 -13.805 1 90.75 277 GLN A CA 1
ATOM 2209 C C . GLN A 1 277 ? 0.861 4.684 -15.305 1 90.75 277 GLN A C 1
ATOM 2211 O O . GLN A 1 277 ? 0.762 5.785 -15.852 1 90.75 277 GLN A O 1
ATOM 2216 N N . LYS A 1 278 ? 0.755 3.576 -15.953 1 89.62 278 LYS A N 1
ATOM 2217 C CA . LYS A 1 278 ? 0.537 3.547 -17.391 1 89.62 278 LYS A CA 1
ATOM 2218 C C . LYS A 1 278 ? -0.919 3.85 -17.734 1 89.62 278 LYS A C 1
ATOM 2220 O O . LYS A 1 278 ? -1.236 4.188 -18.875 1 89.62 278 LYS A O 1
ATOM 2225 N N . HIS A 1 279 ? -1.751 3.682 -16.797 1 87.94 279 HIS A N 1
ATOM 2226 C CA . HIS A 1 279 ? -3.168 3.961 -17 1 87.94 279 HIS A CA 1
ATOM 2227 C C . HIS A 1 279 ? -3.559 5.305 -16.391 1 87.94 279 HIS A C 1
ATOM 2229 O O . HIS A 1 279 ? -2.875 5.809 -15.508 1 87.94 279 HIS A O 1
ATOM 2235 N N . PHE A 1 280 ? -4.637 5.844 -16.875 1 83.12 280 PHE A N 1
ATOM 2236 C CA . PHE A 1 280 ? -5.047 7.184 -16.469 1 83.12 280 PHE A CA 1
ATOM 2237 C C . PHE A 1 280 ? -5.957 7.121 -15.242 1 83.12 280 PHE A C 1
ATOM 2239 O O . PHE A 1 280 ? -7.176 7.246 -15.367 1 83.12 280 PHE A O 1
ATOM 2246 N N . HIS A 1 281 ? -5.34 6.965 -14.125 1 85.38 281 HIS A N 1
ATOM 2247 C CA . HIS A 1 281 ? -6.051 7.059 -12.852 1 85.38 281 HIS A CA 1
ATOM 2248 C C . HIS A 1 281 ? -5.777 8.391 -12.164 1 85.38 281 HIS A C 1
ATOM 2250 O O . HIS A 1 281 ? -4.773 9.047 -12.453 1 85.38 281 HIS A O 1
ATOM 2256 N N . PRO A 1 282 ? -6.629 8.852 -11.328 1 80.31 282 PRO A N 1
ATOM 2257 C CA . PRO A 1 282 ? -6.391 10.094 -10.594 1 80.31 282 PRO A CA 1
ATOM 2258 C C . PRO A 1 282 ? -5.074 10.078 -9.82 1 80.31 282 PRO A C 1
ATOM 2260 O O . PRO A 1 282 ? -4.43 11.125 -9.672 1 80.31 282 PRO A O 1
ATOM 2263 N N . GLU A 1 283 ? -4.645 8.891 -9.43 1 87.25 283 GLU A N 1
ATOM 2264 C CA . GLU A 1 283 ? -3.453 8.773 -8.594 1 87.25 283 GLU A CA 1
ATOM 2265 C C . GLU A 1 283 ? -2.205 8.57 -9.445 1 87.25 283 GLU A C 1
ATOM 2267 O O . GLU A 1 283 ? -1.082 8.656 -8.945 1 87.25 283 GLU A O 1
ATOM 2272 N N . SER A 1 284 ? -2.355 8.305 -10.742 1 85.44 284 SER A N 1
ATOM 2273 C CA . SER A 1 284 ? -1.223 7.988 -11.602 1 85.44 284 SER A CA 1
ATOM 2274 C C . SER A 1 284 ? -0.187 9.109 -11.586 1 85.44 284 SER A C 1
ATOM 2276 O O . SER A 1 284 ? 1.014 8.844 -11.477 1 85.44 284 SER A O 1
ATOM 2278 N N . ALA A 1 285 ? -0.642 10.305 -11.625 1 80.88 285 ALA A N 1
ATOM 2279 C CA . ALA A 1 285 ? 0.267 11.453 -11.633 1 80.88 285 ALA A CA 1
ATOM 2280 C C . ALA A 1 285 ? 1.006 11.57 -10.297 1 80.88 285 ALA A C 1
ATOM 2282 O O . ALA A 1 285 ? 2.197 11.891 -10.273 1 80.88 285 ALA A O 1
ATOM 2283 N N . ILE A 1 286 ? 0.336 11.32 -9.273 1 84.69 286 ILE A N 1
ATOM 2284 C CA . ILE A 1 286 ? 0.917 11.398 -7.941 1 84.69 286 ILE A CA 1
ATOM 2285 C C . ILE A 1 286 ? 1.964 10.297 -7.766 1 84.69 286 ILE A C 1
ATOM 2287 O O . ILE A 1 286 ? 3.033 10.539 -7.199 1 84.69 286 ILE A O 1
ATOM 2291 N N . TYR A 1 287 ? 1.681 9.086 -8.234 1 90 287 TYR A N 1
ATOM 2292 C CA . TYR A 1 287 ? 2.629 7.984 -8.125 1 90 287 TYR A CA 1
ATOM 2293 C C . TYR A 1 287 ? 3.883 8.266 -8.945 1 90 287 TYR A C 1
ATOM 2295 O O . TYR A 1 287 ? 4.992 7.918 -8.531 1 90 287 TYR A O 1
ATOM 2303 N N . ALA A 1 288 ? 3.645 8.938 -10.07 1 86.25 288 ALA A N 1
ATOM 2304 C CA . ALA A 1 288 ? 4.793 9.305 -10.891 1 86.25 288 ALA A CA 1
ATOM 2305 C C . ALA A 1 288 ? 5.645 10.367 -10.203 1 86.25 288 ALA A C 1
ATOM 2307 O O . ALA A 1 288 ? 6.875 10.273 -10.188 1 86.25 288 ALA A O 1
ATOM 2308 N N . LYS A 1 289 ? 4.973 11.32 -9.609 1 82.94 289 LYS A N 1
ATOM 2309 C CA . LYS A 1 289 ? 5.656 12.422 -8.938 1 82.94 289 LYS A CA 1
ATOM 2310 C C . LYS A 1 289 ? 6.465 11.914 -7.746 1 82.94 289 LYS A C 1
ATOM 2312 O O . LYS A 1 289 ? 7.594 12.359 -7.52 1 82.94 289 LYS A O 1
ATOM 2317 N N . TYR A 1 290 ? 5.945 10.992 -7.074 1 88.5 290 TYR A N 1
ATOM 2318 C CA . TYR A 1 290 ? 6.574 10.57 -5.828 1 88.5 290 TYR A CA 1
ATOM 2319 C C . TYR A 1 290 ? 7.172 9.172 -5.973 1 88.5 290 TYR A C 1
ATOM 2321 O O . TYR A 1 290 ? 7.406 8.484 -4.977 1 88.5 290 TYR A O 1
ATOM 2329 N N . ARG A 1 291 ? 7.469 8.727 -7.172 1 91.56 291 ARG A N 1
ATOM 2330 C CA . ARG A 1 291 ? 7.934 7.379 -7.488 1 91.56 291 ARG A CA 1
ATOM 2331 C C . ARG A 1 291 ? 9.203 7.039 -6.711 1 91.56 291 ARG A C 1
ATOM 2333 O O . ARG A 1 291 ? 9.281 5.992 -6.066 1 91.56 291 ARG A O 1
ATOM 2340 N N . LYS A 1 292 ? 10.141 7.941 -6.688 1 89.31 292 LYS A N 1
ATOM 2341 C CA . LYS A 1 292 ? 11.422 7.691 -6.027 1 89.31 292 LYS A CA 1
ATOM 2342 C C . LYS A 1 292 ? 11.234 7.512 -4.523 1 89.31 292 LYS A C 1
ATOM 2344 O O . LYS A 1 292 ? 11.852 6.629 -3.922 1 89.31 292 LYS A O 1
ATOM 2349 N N . GLN A 1 293 ? 10.391 8.281 -3.973 1 89.5 293 GLN A N 1
ATOM 2350 C CA . GLN A 1 293 ? 10.148 8.203 -2.535 1 89.5 293 GLN A CA 1
ATOM 2351 C C . GLN A 1 293 ? 9.398 6.93 -2.172 1 89.5 293 GLN A C 1
ATOM 2353 O O . GLN A 1 293 ? 9.672 6.305 -1.146 1 89.5 293 GLN A O 1
ATOM 2358 N N . ILE A 1 294 ? 8.461 6.551 -2.986 1 94.5 294 ILE A N 1
ATOM 2359 C CA . ILE A 1 294 ? 7.695 5.332 -2.748 1 94.5 294 ILE A CA 1
ATOM 2360 C C . ILE A 1 294 ? 8.617 4.117 -2.82 1 94.5 294 ILE A C 1
ATOM 2362 O O . ILE A 1 294 ? 8.578 3.25 -1.945 1 94.5 294 ILE A O 1
ATOM 2366 N N . ILE A 1 295 ? 9.508 4.125 -3.836 1 95.25 295 ILE A N 1
ATOM 2367 C CA . ILE A 1 295 ? 10.43 3.008 -4.016 1 95.25 295 ILE A CA 1
ATOM 2368 C C . ILE A 1 295 ? 11.406 2.949 -2.844 1 95.25 295 ILE A C 1
ATOM 2370 O O . ILE A 1 295 ? 11.727 1.865 -2.35 1 95.25 295 ILE A O 1
ATOM 2374 N N . LYS A 1 296 ? 11.812 4.082 -2.438 1 92.81 296 LYS A N 1
ATOM 2375 C CA . LYS A 1 296 ? 12.727 4.145 -1.302 1 92.81 296 LYS A CA 1
ATOM 2376 C C . LYS A 1 296 ? 12.078 3.582 -0.04 1 92.81 296 LYS A C 1
ATOM 2378 O O . LYS A 1 296 ? 12.695 2.787 0.677 1 92.81 296 LYS A O 1
ATOM 2383 N N . SER A 1 297 ? 10.875 4.027 0.211 1 93.25 297 SER A N 1
ATOM 2384 C CA . SER A 1 297 ? 10.148 3.514 1.368 1 93.25 297 SER A CA 1
ATOM 2385 C C . SER A 1 297 ? 9.953 2.004 1.273 1 93.25 297 SER A C 1
ATOM 2387 O O . SER A 1 297 ? 10.125 1.288 2.264 1 93.25 297 SER A O 1
ATOM 2389 N N . PHE A 1 298 ? 9.648 1.504 0.114 1 97.12 298 PHE A N 1
ATOM 2390 C CA . PHE A 1 298 ? 9.484 0.074 -0.126 1 97.12 298 PHE A CA 1
ATOM 2391 C C . PHE A 1 298 ? 10.781 -0.673 0.168 1 97.12 298 PHE A C 1
ATOM 2393 O O . PHE A 1 298 ? 10.789 -1.643 0.929 1 97.12 298 PHE A O 1
ATOM 2400 N N . TYR A 1 299 ? 11.836 -0.145 -0.408 1 94.88 299 TYR A N 1
ATOM 2401 C CA . TYR A 1 299 ? 13.141 -0.794 -0.307 1 94.88 299 TYR A CA 1
ATOM 2402 C C . TYR A 1 299 ? 13.617 -0.841 1.14 1 94.88 299 TYR A C 1
ATOM 2404 O O . TYR A 1 299 ? 13.984 -1.904 1.645 1 94.88 299 TYR A O 1
ATOM 2412 N N . LEU A 1 300 ? 13.57 0.231 1.788 1 93.5 300 LEU A N 1
ATOM 2413 C CA . LEU A 1 300 ? 14.086 0.326 3.148 1 93.5 300 LEU A CA 1
ATOM 2414 C C . LEU A 1 300 ? 13.25 -0.512 4.109 1 93.5 300 LEU A C 1
ATOM 2416 O O . LEU A 1 300 ? 13.789 -1.193 4.98 1 93.5 300 LEU A O 1
ATOM 2420 N N . LYS A 1 301 ? 11.984 -0.458 3.943 1 94 301 LYS A N 1
ATOM 2421 C CA . LYS A 1 301 ? 11.125 -1.243 4.828 1 94 301 LYS A CA 1
ATOM 2422 C C . LYS A 1 301 ? 11.297 -2.738 4.578 1 94 301 LYS A C 1
ATOM 2424 O O . LYS A 1 301 ? 11.359 -3.529 5.52 1 94 301 LYS A O 1
ATOM 2429 N N . LEU A 1 302 ? 11.32 -3.1 3.287 1 96.88 302 LEU A N 1
ATOM 2430 C CA . LEU A 1 302 ? 11.516 -4.508 2.963 1 96.88 302 LEU A CA 1
ATOM 2431 C C . LEU A 1 302 ? 12.828 -5.02 3.541 1 96.88 302 LEU A C 1
ATOM 2433 O O . LEU A 1 302 ? 12.883 -6.113 4.113 1 96.88 302 LEU A O 1
ATOM 2437 N N . LYS A 1 303 ? 13.867 -4.207 3.396 1 93.56 303 LYS A N 1
ATOM 2438 C CA . LYS A 1 303 ? 15.164 -4.555 3.963 1 93.56 303 LYS A CA 1
ATOM 2439 C C . LYS A 1 303 ? 15.078 -4.727 5.477 1 93.56 303 LYS A C 1
ATOM 2441 O O . LYS A 1 303 ? 15.609 -5.688 6.027 1 93.56 303 LYS A O 1
ATOM 2446 N N . ASP A 1 304 ? 14.383 -3.844 6.098 1 93 304 ASP A N 1
ATOM 2447 C CA . ASP A 1 304 ? 14.211 -3.863 7.547 1 93 304 ASP A CA 1
ATOM 2448 C C . ASP A 1 304 ? 13.461 -5.117 7.996 1 93 304 ASP A C 1
ATOM 2450 O O . ASP A 1 304 ? 13.867 -5.777 8.953 1 93 304 ASP A O 1
ATOM 2454 N N . ILE A 1 305 ? 12.367 -5.488 7.336 1 94.75 305 ILE A N 1
ATOM 2455 C CA . ILE A 1 305 ? 11.547 -6.641 7.691 1 94.75 305 ILE A CA 1
ATOM 2456 C C . ILE A 1 305 ? 12.367 -7.918 7.559 1 94.75 305 ILE A C 1
ATOM 2458 O O . ILE A 1 305 ? 12.359 -8.766 8.461 1 94.75 305 ILE A O 1
ATOM 2462 N N . ILE A 1 306 ? 13.094 -8.047 6.426 1 94.88 306 ILE A N 1
ATOM 2463 C CA . ILE A 1 306 ? 13.875 -9.25 6.156 1 94.88 306 ILE A CA 1
ATOM 2464 C C . ILE A 1 306 ? 15 -9.375 7.184 1 94.88 306 ILE A C 1
ATOM 2466 O O . ILE A 1 306 ? 15.234 -10.453 7.73 1 94.88 306 ILE A O 1
ATOM 2470 N N . TYR A 1 307 ? 15.633 -8.273 7.473 1 91.5 307 TYR A N 1
ATOM 2471 C CA . TYR A 1 307 ? 16.766 -8.258 8.398 1 91.5 307 TYR A CA 1
ATOM 2472 C C . TYR A 1 307 ? 16.328 -8.648 9.805 1 91.5 307 TYR A C 1
ATOM 2474 O O . TYR A 1 307 ? 17.062 -9.32 10.531 1 91.5 307 TYR A O 1
ATOM 2482 N N . ASN A 1 308 ? 15.148 -8.32 10.148 1 90 308 ASN A N 1
ATOM 2483 C CA . ASN A 1 308 ? 14.68 -8.523 11.516 1 90 308 ASN A CA 1
ATOM 2484 C C . ASN A 1 308 ? 14 -9.883 11.672 1 90 308 ASN A C 1
ATOM 2486 O O . ASN A 1 308 ? 13.586 -10.25 12.773 1 90 308 ASN A O 1
ATOM 2490 N N . ASP A 1 309 ? 13.891 -10.633 10.664 1 91.12 309 ASP A N 1
ATOM 2491 C CA . ASP A 1 309 ? 13.367 -11.992 10.719 1 91.12 309 ASP A CA 1
ATOM 2492 C C . ASP A 1 309 ? 14.484 -13.023 10.578 1 91.12 309 ASP A C 1
ATOM 2494 O O . ASP A 1 309 ? 15 -13.242 9.484 1 91.12 309 ASP A O 1
ATOM 2498 N N . PRO A 1 310 ? 14.852 -13.648 11.602 1 91.31 310 PRO A N 1
ATOM 2499 C CA . PRO A 1 310 ? 15.969 -14.594 11.57 1 91.31 310 PRO A CA 1
ATOM 2500 C C . PRO A 1 310 ? 15.75 -15.734 10.586 1 91.31 310 PRO A C 1
ATOM 2502 O O . PRO A 1 310 ? 16.719 -16.297 10.07 1 91.31 310 PRO A O 1
ATOM 2505 N N . GLU A 1 311 ? 14.531 -16.094 10.297 1 91.5 311 GLU A N 1
ATOM 2506 C CA . GLU A 1 311 ? 14.242 -17.188 9.391 1 91.5 311 GLU A CA 1
ATOM 2507 C C . GLU A 1 311 ? 14.477 -16.797 7.934 1 91.5 311 GLU A C 1
ATOM 2509 O O . GLU A 1 311 ? 14.625 -17.656 7.062 1 91.5 311 GLU A O 1
ATOM 2514 N N . CYS A 1 312 ? 14.523 -15.414 7.648 1 94.56 312 CYS A N 1
ATOM 2515 C CA . CYS A 1 312 ? 14.586 -14.977 6.258 1 94.56 312 CYS A CA 1
ATOM 2516 C C . CYS A 1 312 ? 15.805 -14.094 6.02 1 94.56 312 CYS A C 1
ATOM 2518 O O . CYS A 1 312 ? 16.188 -13.859 4.871 1 94.56 312 CYS A O 1
ATOM 2520 N N . ARG A 1 313 ? 16.516 -13.664 6.98 1 92.19 313 ARG A N 1
ATOM 2521 C CA . ARG A 1 313 ? 17.562 -12.648 6.93 1 92.19 313 ARG A CA 1
ATOM 2522 C C . ARG A 1 313 ? 18.688 -13.07 5.992 1 92.19 313 ARG A C 1
ATOM 2524 O O . ARG A 1 313 ? 19.234 -12.25 5.25 1 92.19 313 ARG A O 1
ATOM 2531 N N . GLU A 1 314 ? 19 -14.328 5.938 1 92.81 314 GLU A N 1
ATOM 2532 C CA . GLU A 1 314 ? 20.141 -14.758 5.141 1 92.81 314 GLU A CA 1
ATOM 2533 C C . GLU A 1 314 ? 19.688 -15.445 3.852 1 92.81 314 GLU A C 1
ATOM 2535 O O . GLU A 1 314 ? 20.484 -16.109 3.184 1 92.81 314 GLU A O 1
ATOM 2540 N N . LEU A 1 315 ? 18.438 -15.234 3.473 1 96.38 315 LEU A N 1
ATOM 2541 C CA . LEU A 1 315 ? 17.906 -15.992 2.342 1 96.38 315 LEU A CA 1
ATOM 2542 C C . LEU A 1 315 ? 17.594 -15.078 1.17 1 96.38 315 LEU A C 1
ATOM 2544 O O . LEU A 1 315 ? 17.25 -15.547 0.079 1 96.38 315 LEU A O 1
ATOM 2548 N N . CYS A 1 316 ? 17.703 -13.789 1.4 1 96 316 CYS A N 1
ATOM 2549 C CA . CYS A 1 316 ? 17.312 -12.844 0.367 1 96 316 CYS A CA 1
ATOM 2550 C C . CYS A 1 316 ? 18.328 -11.711 0.244 1 96 316 CYS A C 1
ATOM 2552 O O . CYS A 1 316 ? 18.938 -11.312 1.234 1 96 316 CYS A O 1
ATOM 2554 N N . GLU A 1 317 ? 18.562 -11.273 -0.992 1 96.69 317 GLU A N 1
ATOM 2555 C CA . GLU A 1 317 ? 19.406 -10.117 -1.29 1 96.69 317 GLU A CA 1
ATOM 2556 C C . GLU A 1 317 ? 18.656 -9.102 -2.154 1 96.69 317 GLU A C 1
ATOM 2558 O O . GLU A 1 317 ? 18.188 -9.438 -3.242 1 96.69 317 GLU A O 1
ATOM 2563 N N . LEU A 1 318 ? 18.531 -7.926 -1.634 1 97.5 318 LEU A N 1
ATOM 2564 C CA . LEU A 1 318 ? 17.859 -6.859 -2.367 1 97.5 318 LEU A CA 1
ATOM 2565 C C . LEU A 1 318 ? 18.859 -6.055 -3.195 1 97.5 318 LEU A C 1
ATOM 2567 O O . LEU A 1 318 ? 19.906 -5.645 -2.686 1 97.5 318 LEU A O 1
ATOM 2571 N N . ILE A 1 319 ? 18.516 -5.828 -4.484 1 96.88 319 ILE A N 1
ATOM 2572 C CA . ILE A 1 319 ? 19.391 -5.074 -5.375 1 96.88 319 ILE A CA 1
ATOM 2573 C C . ILE A 1 319 ? 18.641 -3.881 -5.953 1 96.88 319 ILE A C 1
ATOM 2575 O O . ILE A 1 319 ? 17.828 -4.039 -6.871 1 96.88 319 ILE A O 1
ATOM 2579 N N . TYR A 1 320 ? 18.906 -2.783 -5.391 1 96.19 320 TYR A N 1
ATOM 2580 C CA . TYR A 1 320 ? 18.406 -1.552 -5.988 1 96.19 320 TYR A CA 1
ATOM 2581 C C . TYR A 1 320 ? 19.344 -1.045 -7.07 1 96.19 320 TYR A C 1
ATOM 2583 O O . TYR A 1 320 ? 20.562 -1.045 -6.891 1 96.19 320 TYR A O 1
ATOM 2591 N N . TYR A 1 321 ? 18.781 -0.655 -8.258 1 92.94 321 TYR A N 1
ATOM 2592 C CA . TYR A 1 321 ? 19.656 -0.161 -9.32 1 92.94 321 TYR A CA 1
ATOM 2593 C C . TYR A 1 321 ? 18.922 0.854 -10.195 1 92.94 321 TYR A C 1
ATOM 2595 O O . TYR A 1 321 ? 17.688 0.885 -10.227 1 92.94 321 TYR A O 1
ATOM 2603 N N . GLU A 1 322 ? 19.734 1.64 -10.836 1 91.19 322 GLU A N 1
ATOM 2604 C CA . GLU A 1 322 ? 19.219 2.576 -11.828 1 91.19 322 GLU A CA 1
ATOM 2605 C C . GLU A 1 322 ? 19.141 1.932 -13.211 1 91.19 322 GLU A C 1
ATOM 2607 O O . GLU A 1 322 ? 20.125 1.372 -13.695 1 91.19 322 GLU A O 1
ATOM 2612 N N . ASP A 1 323 ? 18 2.018 -13.844 1 87.75 323 ASP A N 1
ATOM 2613 C CA . ASP A 1 323 ? 17.734 1.324 -15.102 1 87.75 323 ASP A CA 1
ATOM 2614 C C . ASP A 1 323 ? 18.609 1.882 -16.234 1 87.75 323 ASP A C 1
ATOM 2616 O O . ASP A 1 323 ? 18.891 1.181 -17.203 1 87.75 323 ASP A O 1
ATOM 2620 N N . TYR A 1 324 ? 18.969 3.107 -16.062 1 87.56 324 TYR A N 1
ATOM 2621 C CA . TYR A 1 324 ? 19.688 3.768 -17.156 1 87.56 324 TYR A CA 1
ATOM 2622 C C . TYR A 1 324 ? 20.969 4.406 -16.656 1 87.56 324 TYR A C 1
ATOM 2624 O O . TYR A 1 324 ? 21.016 4.961 -15.547 1 87.56 324 TYR A O 1
ATOM 2632 N N . ASN A 1 325 ? 21.938 4.219 -17.484 1 84.81 325 ASN A N 1
ATOM 2633 C CA . ASN A 1 325 ? 23.188 4.91 -17.203 1 84.81 325 ASN A CA 1
ATOM 2634 C C . ASN A 1 325 ? 23.062 6.414 -17.438 1 84.81 325 ASN A C 1
ATOM 2636 O O . ASN A 1 325 ? 22.062 6.883 -17.984 1 84.81 325 ASN A O 1
ATOM 2640 N N . SER A 1 326 ? 24.109 7.164 -17.062 1 83.81 326 SER A N 1
ATOM 2641 C CA . SER A 1 326 ? 24.125 8.617 -17.203 1 83.81 326 SER A CA 1
ATOM 2642 C C . SER A 1 326 ? 24.047 9.023 -18.672 1 83.81 326 SER A C 1
ATOM 2644 O O . SER A 1 326 ? 23.531 10.094 -19 1 83.81 326 SER A O 1
ATOM 2646 N N . ASP A 1 327 ? 24.516 8.125 -19.562 1 85 327 ASP A N 1
ATOM 2647 C CA . ASP A 1 327 ? 24.531 8.414 -21 1 85 327 ASP A CA 1
ATOM 2648 C C . ASP A 1 327 ? 23.203 8.047 -21.656 1 85 327 ASP A C 1
ATOM 2650 O O . ASP A 1 327 ? 23.047 8.188 -22.859 1 85 327 ASP A O 1
ATOM 2654 N N . GLY A 1 328 ? 22.328 7.504 -20.906 1 84.62 328 GLY A N 1
ATOM 2655 C CA . GLY A 1 328 ? 21 7.203 -21.438 1 84.62 328 GLY A CA 1
ATOM 2656 C C . GLY A 1 328 ? 20.859 5.766 -21.891 1 84.62 328 GLY A C 1
ATOM 2657 O O . GLY A 1 328 ? 19.766 5.344 -22.297 1 84.62 328 GLY A O 1
ATOM 2658 N N . THR A 1 329 ? 21.891 5.035 -21.797 1 86.19 329 THR A N 1
ATOM 2659 C CA . THR A 1 329 ? 21.812 3.639 -22.219 1 86.19 329 THR A CA 1
ATOM 2660 C C . THR A 1 329 ? 21.25 2.77 -21.094 1 86.19 329 THR A C 1
ATOM 2662 O O . THR A 1 329 ? 21.453 3.07 -19.906 1 86.19 329 THR A O 1
ATOM 2665 N N . LYS A 1 330 ? 20.5 1.766 -21.516 1 88.75 330 LYS A N 1
ATOM 2666 C CA . LYS A 1 330 ? 19.906 0.857 -20.531 1 88.75 330 LYS A CA 1
ATOM 2667 C C . LYS A 1 330 ? 20.984 -0.018 -19.875 1 88.75 330 LYS A C 1
ATOM 2669 O O . LYS A 1 330 ? 21.891 -0.496 -20.547 1 88.75 330 LYS A O 1
ATOM 2674 N N . VAL A 1 331 ? 20.906 -0.189 -18.656 1 90.38 331 VAL A N 1
ATOM 2675 C CA . VAL A 1 331 ? 21.859 -0.99 -17.891 1 90.38 331 VAL A CA 1
ATOM 2676 C C . VAL A 1 331 ? 21.547 -2.475 -18.078 1 90.38 331 VAL A C 1
ATOM 2678 O O . VAL A 1 331 ? 20.391 -2.875 -18.109 1 90.38 331 VAL A O 1
ATOM 2681 N N . ASN A 1 332 ? 22.547 -3.24 -18.297 1 91.56 332 ASN A N 1
ATOM 2682 C CA . ASN A 1 332 ? 22.406 -4.691 -18.344 1 91.56 332 ASN A CA 1
ATOM 2683 C C . ASN A 1 332 ? 22.312 -5.289 -16.938 1 91.56 332 ASN A C 1
ATOM 2685 O O . ASN A 1 332 ? 23.312 -5.324 -16.219 1 91.56 332 ASN A O 1
ATOM 2689 N N . VAL A 1 333 ? 21.203 -5.777 -16.625 1 93.31 333 VAL A N 1
ATOM 2690 C CA . VAL A 1 333 ? 20.906 -6.262 -15.281 1 93.31 333 VAL A CA 1
ATOM 2691 C C . VAL A 1 333 ? 21.828 -7.426 -14.938 1 93.31 333 VAL A C 1
ATOM 2693 O O . VAL A 1 333 ? 22.172 -7.625 -13.773 1 93.31 333 VAL A O 1
ATOM 2696 N N . ALA A 1 334 ? 22.266 -8.18 -15.891 1 94.88 334 ALA A N 1
ATOM 2697 C CA . ALA A 1 334 ? 23.188 -9.289 -15.664 1 94.88 334 ALA A CA 1
ATOM 2698 C C . ALA A 1 334 ? 24.484 -8.812 -15.023 1 94.88 334 ALA A C 1
ATOM 2700 O O . ALA A 1 334 ? 25.031 -9.469 -14.133 1 94.88 334 ALA A O 1
ATOM 2701 N N . LYS A 1 335 ? 24.953 -7.727 -15.5 1 93.38 335 LYS A N 1
ATOM 2702 C CA . LYS A 1 335 ? 26.188 -7.172 -14.961 1 93.38 335 LYS A CA 1
ATOM 2703 C C . LYS A 1 335 ? 26.031 -6.77 -13.5 1 93.38 335 LYS A C 1
ATOM 2705 O O . LYS A 1 335 ? 26.938 -6.977 -12.688 1 93.38 335 LYS A O 1
ATOM 2710 N N . ILE A 1 336 ? 24.906 -6.234 -13.164 1 94.06 336 ILE A N 1
ATOM 2711 C CA . ILE A 1 336 ? 24.625 -5.793 -11.805 1 94.06 336 ILE A CA 1
ATOM 2712 C C . ILE A 1 336 ? 24.594 -7 -10.875 1 94.06 336 ILE A C 1
ATOM 2714 O O . ILE A 1 336 ? 25.141 -6.953 -9.766 1 94.06 336 ILE A O 1
ATOM 2718 N N . ILE A 1 337 ? 23.953 -8.047 -11.328 1 96.06 337 ILE A N 1
ATOM 2719 C CA . ILE A 1 337 ? 23.844 -9.258 -10.523 1 96.06 337 ILE A CA 1
ATOM 2720 C C . ILE A 1 337 ? 25.234 -9.875 -10.32 1 96.06 337 ILE A C 1
ATOM 2722 O O . ILE A 1 337 ? 25.578 -10.281 -9.203 1 96.06 337 ILE A O 1
ATOM 2726 N N . LEU A 1 338 ? 26.031 -9.906 -11.383 1 95.38 338 LEU A N 1
ATOM 2727 C CA . LEU A 1 338 ? 27.375 -10.469 -11.297 1 95.38 338 LEU A CA 1
ATOM 2728 C C . LEU A 1 338 ? 28.25 -9.672 -10.336 1 95.38 338 LEU A C 1
ATOM 2730 O O . LEU A 1 338 ? 29.031 -10.25 -9.586 1 95.38 338 LEU A O 1
ATOM 2734 N N . GLU A 1 339 ? 28.125 -8.391 -10.422 1 94.75 339 GLU A N 1
ATOM 2735 C CA . GLU A 1 339 ? 28.859 -7.543 -9.484 1 94.75 339 GLU A CA 1
ATOM 2736 C C . GLU A 1 339 ? 28.453 -7.84 -8.039 1 94.75 339 GLU A C 1
ATOM 2738 O O . GLU A 1 339 ? 29.312 -7.895 -7.156 1 94.75 339 GLU A O 1
ATOM 2743 N N . LYS A 1 340 ? 27.219 -8.031 -7.82 1 95.44 340 LYS A N 1
ATOM 2744 C CA . LYS A 1 340 ? 26.734 -8.336 -6.473 1 95.44 340 LYS A CA 1
ATOM 2745 C C . LYS A 1 340 ? 27.234 -9.695 -6 1 95.44 340 LYS A C 1
ATOM 2747 O O . LYS A 1 340 ? 27.578 -9.859 -4.828 1 95.44 340 LYS A O 1
ATOM 2752 N N . ILE A 1 341 ? 27.281 -10.672 -6.871 1 95.44 341 ILE A N 1
ATOM 2753 C CA . ILE A 1 341 ? 27.797 -12 -6.551 1 95.44 341 ILE A CA 1
ATOM 2754 C C . ILE A 1 341 ? 29.25 -11.891 -6.109 1 95.44 341 ILE A C 1
ATOM 2756 O O . ILE A 1 341 ? 29.641 -12.484 -5.098 1 95.44 341 ILE A O 1
ATOM 2760 N N . SER A 1 342 ? 30 -11.141 -6.891 1 94.19 342 SER A N 1
ATOM 2761 C CA . SER A 1 342 ? 31.406 -10.961 -6.57 1 94.19 342 SER A CA 1
ATOM 2762 C C . SER A 1 342 ? 31.594 -10.297 -5.211 1 94.19 342 SER A C 1
ATOM 2764 O O . SER A 1 342 ? 32.469 -10.68 -4.434 1 94.19 342 SER A O 1
ATOM 2766 N N . GLU A 1 343 ? 30.75 -9.312 -4.977 1 94.56 343 GLU A N 1
ATOM 2767 C CA . GLU A 1 343 ? 30.781 -8.617 -3.695 1 94.56 343 GLU A CA 1
ATOM 2768 C C . GLU A 1 343 ? 30.5 -9.578 -2.539 1 94.56 343 GLU A C 1
ATOM 2770 O O . GLU A 1 343 ? 31.203 -9.562 -1.527 1 94.56 343 GLU A O 1
ATOM 2775 N N . LEU A 1 344 ? 29.516 -10.406 -2.648 1 93.12 344 LEU A N 1
ATOM 2776 C CA . LEU A 1 344 ? 29.109 -11.32 -1.591 1 93.12 344 LEU A CA 1
ATOM 2777 C C . LEU A 1 344 ? 30.156 -12.414 -1.39 1 93.12 344 LEU A C 1
ATOM 2779 O O . LEU A 1 344 ? 30.391 -12.859 -0.263 1 93.12 344 LEU A O 1
ATOM 2783 N N . ARG A 1 345 ? 30.812 -12.852 -2.445 1 92 345 ARG A N 1
ATOM 2784 C CA . ARG A 1 345 ? 31.859 -13.859 -2.359 1 92 345 ARG A CA 1
ATOM 2785 C C . ARG A 1 345 ? 33.094 -13.32 -1.627 1 92 345 ARG A C 1
ATOM 2787 O O . ARG A 1 345 ? 33.75 -14.047 -0.876 1 92 345 ARG A O 1
ATOM 2794 N N . SER A 1 346 ? 33.344 -12.117 -1.9 1 90.38 346 SER A N 1
ATOM 2795 C CA . SER A 1 346 ? 34.5 -11.5 -1.252 1 90.38 346 SER A CA 1
ATOM 2796 C C . SER A 1 346 ? 34.25 -11.328 0.245 1 90.38 346 SER A C 1
ATOM 2798 O O . SER A 1 346 ? 35.219 -11.336 1.031 1 90.38 346 SER A O 1
ATOM 2800 N N . LEU A 1 347 ? 33.062 -11.164 0.678 1 83 347 LEU A N 1
ATOM 2801 C CA . LEU A 1 347 ? 32.75 -10.992 2.088 1 83 347 LEU A CA 1
ATOM 2802 C C . LEU A 1 347 ? 32.781 -12.336 2.814 1 83 347 LEU A C 1
ATOM 2804 O O . LEU A 1 347 ? 32.938 -12.383 4.035 1 83 347 LEU A O 1
ATOM 2808 N N . GLN A 1 348 ? 32.625 -13.469 2.146 1 72.56 348 GLN A N 1
ATOM 2809 C CA . GLN A 1 348 ? 32.719 -14.797 2.744 1 72.56 348 GLN A CA 1
ATOM 2810 C C . GLN A 1 348 ? 34.156 -15.258 2.836 1 72.56 348 GLN A C 1
ATOM 2812 O O . GLN A 1 348 ? 34.562 -15.93 3.793 1 72.56 348 GLN A O 1
ATOM 2817 N N . MET B 1 1 ? -5.328 -5.598 24.734 1 24.11 1 MET B N 1
ATOM 2818 C CA . MET B 1 1 ? -6.516 -4.84 24.344 1 24.11 1 MET B CA 1
ATOM 2819 C C . MET B 1 1 ? -6.559 -3.496 25.062 1 24.11 1 MET B C 1
ATOM 2821 O O . MET B 1 1 ? -7.035 -2.504 24.516 1 24.11 1 MET B O 1
ATOM 2825 N N . ASN B 1 2 ? -6.125 -3.443 26.266 1 26.34 2 ASN B N 1
ATOM 2826 C CA . ASN B 1 2 ? -6.445 -2.402 27.234 1 26.34 2 ASN B CA 1
ATOM 2827 C C . ASN B 1 2 ? -5.48 -1.225 27.141 1 26.34 2 ASN B C 1
ATOM 2829 O O . ASN B 1 2 ? -5.762 -0.139 27.641 1 26.34 2 ASN B O 1
ATOM 2833 N N . LYS B 1 3 ? -4.309 -1.433 26.625 1 34.38 3 LYS B N 1
ATOM 2834 C CA . LYS B 1 3 ? -3.324 -0.37 26.812 1 34.38 3 LYS B CA 1
ATOM 2835 C C . LYS B 1 3 ? -3.498 0.73 25.766 1 34.38 3 LYS B C 1
ATOM 2837 O O . LYS B 1 3 ? -3.178 1.893 26.016 1 34.38 3 LYS B O 1
ATOM 2842 N N . ASN B 1 4 ? -3.805 0.238 24.547 1 32.47 4 ASN B N 1
ATOM 2843 C CA . ASN B 1 4 ? -3.912 1.182 23.438 1 32.47 4 ASN B CA 1
ATOM 2844 C C . ASN B 1 4 ? -5.141 2.078 23.594 1 32.47 4 ASN B C 1
ATOM 2846 O O . ASN B 1 4 ? -5.148 3.209 23.094 1 32.47 4 ASN B O 1
ATOM 2850 N N . ILE B 1 5 ? -6.211 1.551 24.172 1 34.03 5 ILE B N 1
ATOM 2851 C CA . ILE B 1 5 ? -7.383 2.322 24.578 1 34.03 5 ILE B CA 1
ATOM 2852 C C . ILE B 1 5 ? -6.98 3.348 25.641 1 34.03 5 ILE B C 1
ATOM 2854 O O . ILE B 1 5 ? -7.492 4.473 25.656 1 34.03 5 ILE B O 1
ATOM 2858 N N . TYR B 1 6 ? -5.945 3.049 26.297 1 35.16 6 TYR B N 1
ATOM 2859 C CA . TYR B 1 6 ? -5.531 3.898 27.406 1 35.16 6 TYR B CA 1
ATOM 2860 C C . TYR B 1 6 ? -4.781 5.129 26.906 1 35.16 6 TYR B C 1
ATOM 2862 O O . TYR B 1 6 ? -4.891 6.211 27.484 1 35.16 6 TYR B O 1
ATOM 2870 N N . VAL B 1 7 ? -4.164 4.957 25.75 1 35.47 7 VAL B N 1
ATOM 2871 C CA . VAL B 1 7 ? -3.34 6.059 25.281 1 35.47 7 VAL B CA 1
ATOM 2872 C C . VAL B 1 7 ? -4.219 7.113 24.609 1 35.47 7 VAL B C 1
ATOM 2874 O O . VAL B 1 7 ? -4.055 8.312 24.844 1 35.47 7 VAL B O 1
ATOM 2877 N N . LEU B 1 8 ? -5.199 6.672 23.859 1 37.88 8 LEU B N 1
ATOM 2878 C CA . LEU B 1 8 ? -6.125 7.598 23.203 1 37.88 8 LEU B CA 1
ATOM 2879 C C . LEU B 1 8 ? -6.988 8.312 24.25 1 37.88 8 LEU B C 1
ATOM 2881 O O . LEU B 1 8 ? -7.242 9.516 24.125 1 37.88 8 LEU B O 1
ATOM 2885 N N . SER B 1 9 ? -7.371 7.598 25.188 1 43.56 9 SER B N 1
ATOM 2886 C CA . SER B 1 9 ? -8.18 8.141 26.281 1 43.56 9 SER B CA 1
ATOM 2887 C C . SER B 1 9 ? -7.391 9.148 27.109 1 43.56 9 SER B C 1
ATOM 2889 O O . SER B 1 9 ? -7.934 10.164 27.547 1 43.56 9 SER B O 1
ATOM 2891 N N . ASN B 1 10 ? -6.09 8.938 27.062 1 45.31 10 ASN B N 1
ATOM 2892 C CA . ASN B 1 10 ? -5.25 9.812 27.875 1 45.31 10 ASN B CA 1
ATOM 2893 C C . ASN B 1 10 ? -5.004 11.148 27.188 1 45.31 10 ASN B C 1
ATOM 2895 O O . ASN B 1 10 ? -4.969 12.195 27.844 1 45.31 10 ASN B O 1
ATOM 2899 N N . VAL B 1 11 ? -5.031 11.008 25.875 1 45.81 11 VAL B N 1
ATOM 2900 C CA . VAL B 1 11 ? -4.805 12.258 25.156 1 45.81 11 VAL B CA 1
ATOM 2901 C C . VAL B 1 11 ? -6.051 13.133 25.234 1 45.81 11 VAL B C 1
ATOM 2903 O O . VAL B 1 11 ? -5.953 14.344 25.453 1 45.81 11 VAL B O 1
ATOM 2906 N N . SER B 1 12 ? -7.125 12.469 25.156 1 47.12 12 SER B N 1
ATOM 2907 C CA . SER B 1 12 ? -8.367 13.227 25.281 1 47.12 12 SER B CA 1
ATOM 2908 C C . SER B 1 12 ? -8.531 13.797 26.688 1 47.12 12 SER B C 1
ATOM 2910 O O . SER B 1 12 ? -8.938 14.945 26.859 1 47.12 12 SER B O 1
ATOM 2912 N N . LEU B 1 13 ? -8.109 13.031 27.594 1 49.5 13 LEU B N 1
ATOM 2913 C CA . LEU B 1 13 ? -8.227 13.453 28.984 1 49.5 13 LEU B CA 1
ATOM 2914 C C . LEU B 1 13 ? -7.27 14.602 29.297 1 49.5 13 LEU B C 1
ATOM 2916 O O . LEU B 1 13 ? -7.621 15.539 30.016 1 49.5 13 LEU B O 1
ATOM 2920 N N . LYS B 1 14 ? -6.215 14.539 28.688 1 52.09 14 LYS B N 1
ATOM 2921 C CA . LYS B 1 14 ? -5.223 15.586 28.891 1 52.09 14 LYS B CA 1
ATOM 2922 C C . LYS B 1 14 ? -5.66 16.891 28.25 1 52.09 14 LYS B C 1
ATOM 2924 O O . LYS B 1 14 ? -5.496 17.969 28.844 1 52.09 14 LYS B O 1
ATOM 2929 N N . ILE B 1 15 ? -6.371 16.734 27.234 1 52.75 15 ILE B N 1
ATOM 2930 C CA . ILE B 1 15 ? -6.895 17.906 26.547 1 52.75 15 ILE B CA 1
ATOM 2931 C C . ILE B 1 15 ? -8.008 18.547 27.391 1 52.75 15 ILE B C 1
ATOM 2933 O O . ILE B 1 15 ? -8.039 19.766 27.578 1 52.75 15 ILE B O 1
ATOM 2937 N N . VAL B 1 16 ? -8.758 17.656 27.891 1 54.81 16 VAL B N 1
ATOM 2938 C CA . VAL B 1 16 ? -9.852 18.141 28.734 1 54.81 16 VAL B CA 1
ATOM 2939 C C . VAL B 1 16 ? -9.281 18.797 29.984 1 54.81 16 VAL B C 1
ATOM 2941 O O . VAL B 1 16 ? -9.742 19.859 30.406 1 54.81 16 VAL B O 1
ATOM 2944 N N . PHE B 1 17 ? -8.32 18.25 30.594 1 55.22 17 PHE B N 1
ATOM 2945 C CA . PHE B 1 17 ? -7.68 18.766 31.797 1 55.22 17 PHE B CA 1
ATOM 2946 C C . PHE B 1 17 ? -7.055 20.141 31.516 1 55.22 17 PHE B C 1
ATOM 2948 O O . PHE B 1 17 ? -7.184 21.062 32.344 1 55.22 17 PHE B O 1
ATOM 2955 N N . TYR B 1 18 ? -6.609 20.219 30.422 1 52.81 18 TYR B N 1
ATOM 2956 C CA . TYR B 1 18 ? -5.984 21.5 30.062 1 52.81 18 TYR B CA 1
ATOM 2957 C C . TYR B 1 18 ? -7.035 22.578 29.875 1 52.81 18 TYR B C 1
ATOM 2959 O O . TYR B 1 18 ? -6.84 23.719 30.281 1 52.81 18 TYR B O 1
ATOM 2967 N N . PHE B 1 19 ? -8.125 22.156 29.391 1 54.47 19 PHE B N 1
ATOM 2968 C CA . PHE B 1 19 ? -9.203 23.125 29.203 1 54.47 19 PHE B CA 1
ATOM 2969 C C . PHE B 1 19 ? -9.766 23.562 30.547 1 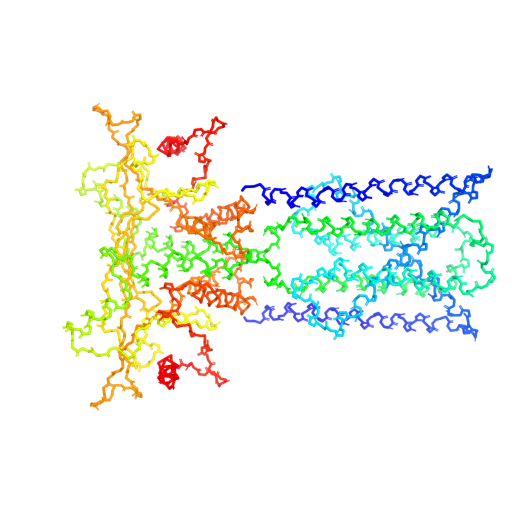54.47 19 PHE B C 1
ATOM 2971 O O . PHE B 1 19 ? -10.039 24.75 30.75 1 54.47 19 PHE B O 1
ATOM 2978 N N . ILE B 1 20 ? -9.859 22.703 31.406 1 58.88 20 ILE B N 1
ATOM 2979 C CA . ILE B 1 20 ? -10.359 23.016 32.75 1 58.88 20 ILE B CA 1
ATOM 2980 C C . ILE B 1 20 ? -9.367 23.922 33.438 1 58.88 20 ILE B C 1
ATOM 2982 O O . ILE B 1 20 ? -9.766 24.906 34.094 1 58.88 20 ILE B O 1
ATOM 2986 N N . LEU B 1 21 ? -8.18 23.656 33.375 1 55.94 21 LEU B N 1
ATOM 2987 C CA . LEU B 1 21 ? -7.145 24.469 34 1 55.94 21 LEU B CA 1
ATOM 2988 C C . LEU B 1 21 ? -7.125 25.875 33.438 1 55.94 21 LEU B C 1
ATOM 2990 O O . LEU B 1 21 ? -6.938 26.859 34.156 1 55.94 21 LEU B O 1
ATOM 2994 N N . GLU B 1 22 ? -7.398 25.953 32.188 1 54.94 22 GLU B N 1
ATOM 2995 C CA . GLU B 1 22 ? -7.488 27.25 31.547 1 54.94 22 GLU B CA 1
ATOM 2996 C C . GLU B 1 22 ? -8.656 28.078 32.094 1 54.94 22 GLU B C 1
ATOM 2998 O O . GLU B 1 22 ? -8.5 29.25 32.406 1 54.94 22 GLU B O 1
ATOM 3003 N N . ILE B 1 23 ? -9.68 27.453 32.188 1 58.06 23 ILE B N 1
ATOM 3004 C CA . ILE B 1 23 ? -10.859 28.125 32.719 1 58.06 23 ILE B CA 1
ATOM 3005 C C . ILE B 1 23 ? -10.609 28.547 34.188 1 58.06 23 ILE B C 1
ATOM 3007 O O . ILE B 1 23 ? -10.961 29.672 34.562 1 58.06 23 ILE B O 1
ATOM 3011 N N . LEU B 1 24 ? -10.008 27.734 34.938 1 57.69 24 LEU B N 1
ATOM 3012 C CA . LEU B 1 24 ? -9.703 28.047 36.312 1 57.69 24 LEU B CA 1
ATOM 3013 C C . LEU B 1 24 ? -8.719 29.203 36.406 1 57.69 24 LEU B C 1
ATOM 3015 O O . LEU B 1 24 ? -8.891 30.094 37.25 1 57.69 24 LEU B O 1
ATOM 3019 N N . LEU B 1 25 ? -7.855 29.156 35.531 1 55.03 25 LEU B N 1
ATOM 3020 C CA . LEU B 1 25 ? -6.852 30.219 35.562 1 55.03 25 LEU B CA 1
ATOM 3021 C C . LEU B 1 25 ? -7.453 31.547 35.125 1 55.03 25 LEU B C 1
ATOM 3023 O O . LEU B 1 25 ? -7.121 32.594 35.688 1 55.03 25 LEU B O 1
ATOM 3027 N N . ILE B 1 26 ? -8.32 31.484 34.188 1 56.59 26 ILE B N 1
ATOM 3028 C CA . ILE B 1 26 ? -9.055 32.688 33.781 1 56.59 26 ILE B CA 1
ATOM 3029 C C . ILE B 1 26 ? -9.898 33.188 34.938 1 56.59 26 ILE B C 1
ATOM 3031 O O . ILE B 1 26 ? -9.93 34.375 35.219 1 56.59 26 ILE B O 1
ATOM 3035 N N . GLY B 1 27 ? -10.523 32.312 35.594 1 55.16 27 GLY B N 1
ATOM 3036 C CA . GLY B 1 27 ? -11.297 32.656 36.781 1 55.16 27 GLY B CA 1
ATOM 3037 C C . GLY B 1 27 ? -10.469 33.281 37.875 1 55.16 27 GLY B C 1
ATOM 3038 O O . GLY B 1 27 ? -10.883 34.281 38.469 1 55.16 27 GLY B O 1
ATOM 3039 N N . VAL B 1 28 ? -9.375 32.75 38.156 1 53.06 28 VAL B N 1
ATOM 3040 C CA . VAL B 1 28 ? -8.492 33.25 39.188 1 53.06 28 VAL B CA 1
ATOM 3041 C C . VAL B 1 28 ? -7.988 34.656 38.781 1 53.06 28 VAL B C 1
ATOM 3043 O O . VAL B 1 28 ? -7.918 35.562 39.625 1 53.06 28 VAL B O 1
ATOM 3046 N N . ALA B 1 29 ? -7.699 34.844 37.531 1 52.12 29 ALA B N 1
ATOM 3047 C CA . ALA B 1 29 ? -7.238 36.125 37.031 1 52.12 29 ALA B CA 1
ATOM 3048 C C . ALA B 1 29 ? -8.328 37.188 37.188 1 52.12 29 ALA B C 1
ATOM 3050 O O . ALA B 1 29 ? -8.047 38.312 37.594 1 52.12 29 ALA B O 1
ATOM 3051 N N . ILE B 1 30 ? -9.43 36.844 36.781 1 54.88 30 ILE B N 1
ATOM 3052 C CA . ILE B 1 30 ? -10.562 37.75 36.938 1 54.88 30 ILE B CA 1
ATOM 3053 C C . ILE B 1 30 ? -10.781 38.031 38.406 1 54.88 30 ILE B C 1
ATOM 3055 O O . ILE B 1 30 ? -11.023 39.188 38.781 1 54.88 30 ILE B O 1
ATOM 3059 N N . GLY B 1 31 ? -10.766 37.062 39.156 1 52.25 31 GLY B N 1
ATOM 3060 C CA . GLY B 1 31 ? -11 37.219 40.562 1 52.25 31 GLY B CA 1
ATOM 3061 C C . GLY B 1 31 ? -9.953 38.094 41.25 1 52.25 31 GLY B C 1
ATOM 3062 O O . GLY B 1 31 ? -10.258 38.812 42.188 1 52.25 31 GLY B O 1
ATOM 3063 N N . ALA B 1 32 ? -8.805 37.969 40.781 1 47.53 32 ALA B N 1
ATOM 3064 C CA . ALA B 1 32 ? -7.695 38.688 41.406 1 47.53 32 ALA B CA 1
ATOM 3065 C C . ALA B 1 32 ? -7.719 40.156 41.094 1 47.53 32 ALA B C 1
ATOM 3067 O O . ALA B 1 32 ? -7.113 40.969 41.812 1 47.53 32 ALA B O 1
ATOM 3068 N N . GLN B 1 33 ? -8.188 40.5 39.812 1 47.97 33 GLN B N 1
ATOM 3069 C CA . GLN B 1 33 ? -8.18 41.906 39.438 1 47.97 33 GLN B CA 1
ATOM 3070 C C . GLN B 1 33 ? -9.523 42.562 39.719 1 47.97 33 GLN B C 1
ATOM 3072 O O . GLN B 1 33 ? -9.852 43.594 39.156 1 47.97 33 GLN B O 1
ATOM 3077 N N . TYR B 1 34 ? -10.242 41.875 40.375 1 45.28 34 TYR B N 1
ATOM 3078 C CA . TYR B 1 34 ? -11.516 42.531 40.625 1 45.28 34 TYR B CA 1
ATOM 3079 C C . TYR B 1 34 ? -11.305 43.875 41.344 1 45.28 34 TYR B C 1
ATOM 3081 O O . TYR B 1 34 ? -10.922 43.906 42.5 1 45.28 34 TYR B O 1
ATOM 3089 N N . ASP B 1 35 ? -10.523 44.812 40.531 1 48.38 35 ASP B N 1
ATOM 3090 C CA . ASP B 1 35 ? -10.75 46.125 41.156 1 48.38 35 ASP B CA 1
ATOM 3091 C C . ASP B 1 35 ? -12.164 46.625 40.875 1 48.38 35 ASP B C 1
ATOM 3093 O O . ASP B 1 35 ? -12.82 46.156 39.938 1 48.38 35 ASP B O 1
ATOM 3097 N N . VAL B 1 36 ? -12.57 47.656 41.625 1 53.56 36 VAL B N 1
ATOM 3098 C CA . VAL B 1 36 ? -13.891 48.281 41.656 1 53.56 36 VAL B CA 1
ATOM 3099 C C . VAL B 1 36 ? -14.289 48.688 40.25 1 53.56 36 VAL B C 1
ATOM 3101 O O . VAL B 1 36 ? -15.453 48.594 39.844 1 53.56 36 VAL B O 1
ATOM 3104 N N . ASN B 1 37 ? -13.273 49.219 39.312 1 52.38 37 ASN B N 1
ATOM 3105 C CA . ASN B 1 37 ? -13.727 49.781 38.062 1 52.38 37 ASN B CA 1
ATOM 3106 C C . ASN B 1 37 ? -13.633 48.781 36.906 1 52.38 37 ASN B C 1
ATOM 3108 O O . ASN B 1 37 ? -12.547 48.281 36.594 1 52.38 37 ASN B O 1
ATOM 3112 N N . VAL B 1 38 ? -14.609 48.219 36.375 1 54.88 38 VAL B N 1
ATOM 3113 C CA . VAL B 1 38 ? -14.867 47.188 35.406 1 54.88 38 VAL B CA 1
ATOM 3114 C C . VAL B 1 38 ? -14.164 47.5 34.094 1 54.88 38 VAL B C 1
ATOM 3116 O O . VAL B 1 38 ? -13.594 46.625 33.438 1 54.88 38 VAL B O 1
ATOM 3119 N N . THR B 1 39 ? -14.07 48.812 33.844 1 53.66 39 THR B N 1
ATOM 3120 C CA . THR B 1 39 ? -13.5 49.219 32.562 1 53.66 39 THR B CA 1
ATOM 3121 C C . THR B 1 39 ? -11.992 49 32.562 1 53.66 39 THR B C 1
ATOM 3123 O O . THR B 1 39 ? -11.43 48.562 31.562 1 53.66 39 THR B O 1
ATOM 3126 N N . TYR B 1 40 ? -11.43 49.344 33.688 1 55.34 40 TYR B N 1
ATOM 3127 C CA . TYR B 1 40 ? -9.984 49.156 33.812 1 55.34 40 TYR B CA 1
ATOM 3128 C C . TYR B 1 40 ? -9.609 47.688 33.781 1 55.34 40 TYR B C 1
ATOM 3130 O O . TYR B 1 40 ? -8.617 47.312 33.156 1 55.34 40 TYR B O 1
ATOM 3138 N N . THR B 1 41 ? -10.594 46.969 34.219 1 52.12 41 THR B N 1
ATOM 3139 C CA . THR B 1 41 ? -10.383 45.531 34.219 1 52.12 41 THR B CA 1
ATOM 3140 C C . THR B 1 41 ? -10.453 44.969 32.812 1 52.12 41 THR B C 1
ATOM 3142 O O . THR B 1 41 ? -9.641 44.125 32.438 1 52.12 41 THR B O 1
ATOM 3145 N N . ILE B 1 42 ? -11.258 45.531 32.031 1 52.06 42 ILE B N 1
ATOM 3146 C CA . ILE B 1 42 ? -11.438 45.062 30.656 1 52.06 42 ILE B CA 1
ATOM 3147 C C . ILE B 1 42 ? -10.219 45.469 29.812 1 52.06 42 ILE B C 1
ATOM 3149 O O . ILE B 1 42 ? -9.711 44.656 29.031 1 52.06 42 ILE B O 1
ATOM 3153 N N . CYS B 1 43 ? -9.719 46.625 30.062 1 52 43 CYS B N 1
ATOM 3154 C CA . CYS B 1 43 ? -8.578 47.125 29.297 1 52 43 CYS B CA 1
ATOM 3155 C C . CYS B 1 43 ? -7.312 46.344 29.641 1 52 43 CYS B C 1
ATOM 3157 O O . CYS B 1 43 ? -6.52 46.031 28.766 1 52 43 CYS B O 1
ATOM 3159 N N . ASN B 1 44 ? -7.312 45.969 30.859 1 52.22 44 ASN B N 1
ATOM 3160 C CA . ASN B 1 44 ? -6.156 45.188 31.297 1 52.22 44 ASN B CA 1
ATOM 3161 C C . ASN B 1 44 ? -6.172 43.781 30.703 1 52.22 44 ASN B C 1
ATOM 3163 O O . ASN B 1 44 ? -5.133 43.281 30.297 1 52.22 44 ASN B O 1
ATOM 3167 N N . ILE B 1 45 ? -7.316 43.344 30.531 1 50.59 45 ILE B N 1
ATOM 3168 C CA . ILE B 1 45 ? -7.477 42 29.938 1 50.59 45 ILE B CA 1
ATOM 3169 C C . ILE B 1 45 ? -7.078 42.062 28.469 1 50.59 45 ILE B C 1
ATOM 3171 O O . ILE B 1 45 ? -6.367 41.188 27.984 1 50.59 45 ILE B O 1
ATOM 3175 N N . PHE B 1 46 ? -7.359 43.094 27.859 1 51.47 46 PHE B N 1
ATOM 3176 C CA . PHE B 1 46 ? -7.051 43.25 26.438 1 51.47 46 PHE B CA 1
ATOM 3177 C C . PHE B 1 46 ? -5.551 43.438 26.234 1 51.47 46 PHE B C 1
ATOM 3179 O O . PHE B 1 46 ? -4.992 42.875 25.266 1 51.47 46 PHE B O 1
ATOM 3186 N N . CYS B 1 47 ? -4.895 44.094 27.047 1 50.91 47 CYS B N 1
ATOM 3187 C CA . CYS B 1 47 ? -3.453 44.312 26.969 1 50.91 47 CYS B CA 1
ATOM 3188 C C . CYS B 1 47 ? -2.701 43 27.172 1 50.91 47 CYS B C 1
ATOM 3190 O O . CYS B 1 47 ? -1.763 42.688 26.438 1 50.91 47 CYS B O 1
ATOM 3192 N N . ILE B 1 48 ? -3.252 42.25 28.016 1 52.69 48 ILE B N 1
ATOM 3193 C CA . ILE B 1 48 ? -2.607 40.969 28.328 1 52.69 48 ILE B CA 1
ATOM 3194 C C . ILE B 1 48 ? -2.779 40 27.172 1 52.69 48 ILE B C 1
ATOM 3196 O O . ILE B 1 48 ? -1.826 39.344 26.766 1 52.69 48 ILE B O 1
ATOM 3200 N N . VAL B 1 49 ? -3.906 40 26.594 1 50.25 49 VAL B N 1
ATOM 3201 C CA . VAL B 1 49 ? -4.199 39.156 25.469 1 50.25 49 VAL B CA 1
ATOM 3202 C C . VAL B 1 49 ? -3.346 39.562 24.266 1 50.25 49 VAL B C 1
ATOM 3204 O O . VAL B 1 49 ? -2.789 38.688 23.578 1 50.25 49 VAL B O 1
ATOM 3207 N N . SER B 1 50 ? -3.152 40.844 24.094 1 47.62 50 SER B N 1
ATOM 3208 C CA . SER B 1 50 ? -2.355 41.344 22.984 1 47.62 50 SER B CA 1
ATOM 3209 C C . SER B 1 50 ? -0.882 41 23.156 1 47.62 50 SER B C 1
ATOM 3211 O O . SER B 1 50 ? -0.219 40.594 22.188 1 47.62 50 SER B O 1
ATOM 3213 N N . MET B 1 51 ? -0.407 41.062 24.312 1 52.22 51 MET B N 1
ATOM 3214 C CA . MET B 1 51 ? 0.98 40.688 24.578 1 52.22 51 MET B CA 1
ATOM 3215 C C . MET B 1 51 ? 1.218 39.219 24.344 1 52.22 51 MET B C 1
ATOM 3217 O O . MET B 1 51 ? 2.248 38.812 23.797 1 52.22 51 MET B O 1
ATOM 3221 N N . LEU B 1 52 ? 0.275 38.469 24.625 1 50.47 52 LEU B N 1
ATOM 3222 C CA . LEU B 1 52 ? 0.371 37.031 24.453 1 50.47 52 LEU B CA 1
ATOM 3223 C C . LEU B 1 52 ? 0.384 36.656 22.969 1 50.47 52 LEU B C 1
ATOM 3225 O O . LEU B 1 52 ? 1.152 35.781 22.547 1 50.47 52 LEU B O 1
ATOM 3229 N N . ILE B 1 53 ? -0.321 37.312 22.312 1 49.66 53 ILE B N 1
ATOM 3230 C CA . ILE B 1 53 ? -0.376 37.094 20.875 1 49.66 53 ILE B CA 1
ATOM 3231 C C . ILE B 1 53 ? 0.963 37.469 20.234 1 49.66 53 ILE B C 1
ATOM 3233 O O . ILE B 1 53 ? 1.484 36.719 19.391 1 49.66 53 ILE B O 1
ATOM 3237 N N . ILE B 1 54 ? 1.521 38.531 20.734 1 50.41 54 ILE B N 1
ATOM 3238 C CA . ILE B 1 54 ? 2.803 38.969 20.203 1 50.41 54 ILE B CA 1
ATOM 3239 C C . ILE B 1 54 ? 3.889 37.969 20.531 1 50.41 54 ILE B C 1
ATOM 3241 O O . ILE B 1 54 ? 4.73 37.625 19.688 1 50.41 54 ILE B O 1
ATOM 3245 N N . ILE B 1 55 ? 3.818 37.406 21.625 1 51.03 55 ILE B N 1
ATOM 3246 C CA . ILE B 1 55 ? 4.789 36.406 22.047 1 51.03 55 ILE B CA 1
ATOM 3247 C C . ILE B 1 55 ? 4.652 35.156 21.188 1 51.03 55 ILE B C 1
ATOM 3249 O O . ILE B 1 55 ? 5.656 34.562 20.781 1 51.03 55 ILE B O 1
ATOM 3253 N N . HIS B 1 56 ? 3.529 34.844 20.859 1 50.47 56 HIS B N 1
ATOM 3254 C CA . HIS B 1 56 ? 3.27 33.688 20.016 1 50.47 56 HIS B CA 1
ATOM 3255 C C . HIS B 1 56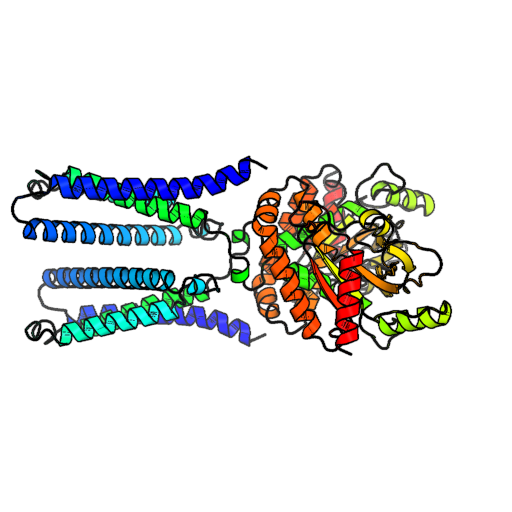 ? 3.854 33.875 18.609 1 50.47 56 HIS B C 1
ATOM 3257 O O . HIS B 1 56 ? 4.473 32.969 18.062 1 50.47 56 HIS B O 1
ATOM 3263 N N . ILE B 1 57 ? 3.701 34.938 18.172 1 49.72 57 ILE B N 1
ATOM 3264 C CA . ILE B 1 57 ? 4.18 35.281 16.828 1 49.72 57 ILE B CA 1
ATOM 3265 C C . ILE B 1 57 ? 5.703 35.25 16.812 1 49.72 57 ILE B C 1
ATOM 3267 O O . ILE B 1 57 ? 6.312 34.688 15.891 1 49.72 57 ILE B O 1
ATOM 3271 N N . LEU B 1 58 ? 6.254 35.75 17.766 1 48.5 58 LEU B N 1
ATOM 3272 C CA . LEU B 1 58 ? 7.711 35.812 17.859 1 48.5 58 LEU B CA 1
ATOM 3273 C C . LEU B 1 58 ? 8.297 34.406 17.969 1 48.5 58 LEU B C 1
ATOM 3275 O O . LEU B 1 58 ? 9.32 34.094 17.359 1 48.5 58 LEU B O 1
ATOM 3279 N N . CYS B 1 59 ? 7.73 33.594 18.688 1 47.41 59 CYS B N 1
ATOM 3280 C CA . CYS B 1 59 ? 8.172 32.219 18.859 1 47.41 59 CYS B CA 1
ATOM 3281 C C . CYS B 1 59 ? 8.07 31.438 17.547 1 47.41 59 CYS B C 1
ATOM 3283 O O . CYS B 1 59 ? 8.984 30.688 17.188 1 47.41 59 CYS B O 1
ATOM 3285 N N . ASP B 1 60 ? 7.016 31.625 16.859 1 47.44 60 ASP B N 1
ATOM 3286 C CA . ASP B 1 60 ? 6.844 31.016 15.555 1 47.44 60 ASP B CA 1
ATOM 3287 C C . ASP B 1 60 ? 7.945 31.438 14.594 1 47.44 60 ASP B C 1
ATOM 3289 O O . ASP B 1 60 ? 8.492 30.625 13.859 1 47.44 60 ASP B O 1
ATOM 3293 N N . LEU B 1 61 ? 8.273 32.594 14.633 1 47.78 61 LEU B N 1
ATOM 3294 C CA . LEU B 1 61 ? 9.297 33.125 13.75 1 47.78 61 LEU B CA 1
ATOM 3295 C C . LEU B 1 61 ? 10.672 32.562 14.078 1 47.78 61 LEU B C 1
ATOM 3297 O O . LEU B 1 61 ? 11.453 32.25 13.172 1 47.78 61 LEU B O 1
ATOM 3301 N N . MET B 1 62 ? 10.93 32.438 15.25 1 44.75 62 MET B N 1
ATOM 3302 C CA . MET B 1 62 ? 12.195 31.875 15.695 1 44.75 62 MET B CA 1
ATOM 3303 C C . MET B 1 62 ? 12.32 30.422 15.25 1 44.75 62 MET B C 1
ATOM 3305 O O . MET B 1 62 ? 13.383 29.984 14.812 1 44.75 62 MET B O 1
ATOM 3309 N N . ILE B 1 63 ? 11.305 29.75 15.352 1 46.78 63 ILE B N 1
ATOM 3310 C CA . ILE B 1 63 ? 11.281 28.359 14.93 1 46.78 63 ILE B CA 1
ATOM 3311 C C . ILE B 1 63 ? 11.539 28.266 13.43 1 46.78 63 ILE B C 1
ATOM 3313 O O . ILE B 1 63 ? 12.328 27.438 12.977 1 46.78 63 ILE B O 1
ATOM 3317 N N . GLN B 1 64 ? 10.93 29.031 12.734 1 45.56 64 GLN B N 1
ATOM 3318 C CA . GLN B 1 64 ? 11.133 29.078 11.289 1 45.56 64 GLN B CA 1
ATOM 3319 C C . GLN B 1 64 ? 12.594 29.375 10.945 1 45.56 64 GLN B C 1
ATOM 3321 O O . GLN B 1 64 ? 13.156 28.781 10.031 1 45.56 64 GLN B O 1
ATOM 3326 N N . PHE B 1 65 ? 13.062 30.328 11.672 1 41.38 65 PHE B N 1
ATOM 3327 C CA . PHE B 1 65 ? 14.461 30.703 11.484 1 41.38 65 PHE B CA 1
ATOM 3328 C C . PHE B 1 65 ? 15.383 29.531 11.75 1 41.38 65 PHE B C 1
ATOM 3330 O O . PHE B 1 65 ? 16.328 29.281 10.984 1 41.38 65 PHE B O 1
ATOM 3337 N N . CYS B 1 66 ? 15.211 28.891 12.742 1 41.25 66 CYS B N 1
ATOM 3338 C CA . CYS B 1 66 ? 16.031 27.75 13.086 1 41.25 66 CYS B CA 1
ATOM 3339 C C . CYS B 1 66 ? 15.898 26.641 12.039 1 41.25 66 CYS B C 1
ATOM 3341 O O . CYS B 1 66 ? 16.875 25.953 11.719 1 41.25 66 CYS B O 1
ATOM 3343 N N . ASN B 1 67 ? 14.75 26.484 11.633 1 41.22 67 ASN B N 1
ATOM 3344 C CA . ASN B 1 67 ? 14.539 25.484 10.586 1 41.22 67 ASN B CA 1
ATOM 3345 C C . ASN B 1 67 ? 15.344 25.797 9.328 1 41.22 67 ASN B C 1
ATOM 3347 O O . ASN B 1 67 ? 15.727 24.891 8.594 1 41.22 67 ASN B O 1
ATOM 3351 N N . VAL B 1 68 ? 15.484 26.984 9.07 1 42.41 68 VAL B N 1
ATOM 3352 C CA . VAL B 1 68 ? 16.281 27.375 7.918 1 42.41 68 VAL B CA 1
ATOM 3353 C C . VAL B 1 68 ? 17.719 26.859 8.086 1 42.41 68 VAL B C 1
ATOM 3355 O O . VAL B 1 68 ? 18.344 26.438 7.113 1 42.41 68 VAL B O 1
ATOM 3358 N N . PHE B 1 69 ? 18.328 27.047 9.234 1 35.81 69 PHE B N 1
ATOM 3359 C CA . PHE B 1 69 ? 19.719 26.641 9.414 1 35.81 69 PHE B CA 1
ATOM 3360 C C . PHE B 1 69 ? 19.828 25.125 9.508 1 35.81 69 PHE B C 1
ATOM 3362 O O . PHE B 1 69 ? 20.875 24.562 9.234 1 35.81 69 PHE B O 1
ATOM 3369 N N . GLN B 1 70 ? 19.172 24.531 10.203 1 32.16 70 GLN B N 1
ATOM 3370 C CA . GLN B 1 70 ? 19.234 23.078 10.188 1 32.16 70 GLN B CA 1
ATOM 3371 C C . GLN B 1 70 ? 18.078 22.5 9.359 1 32.16 70 GLN B C 1
ATOM 3373 O O . GLN B 1 70 ? 17.016 22.219 9.891 1 32.16 70 GLN B O 1
ATOM 3378 N N . PRO B 1 71 ? 18.266 22.812 8.102 1 33.41 71 PRO B N 1
ATOM 3379 C CA . PRO B 1 71 ? 17.25 22.422 7.133 1 33.41 71 PRO B CA 1
ATOM 3380 C C . PRO B 1 71 ? 16.719 21 7.371 1 33.41 71 PRO B C 1
ATOM 3382 O O . PRO B 1 71 ? 15.602 20.672 6.969 1 33.41 71 PRO B O 1
ATOM 3385 N N . ASN B 1 72 ? 17.734 20.25 7.602 1 31.44 72 ASN B N 1
ATOM 3386 C CA . ASN B 1 72 ? 17.391 18.844 7.805 1 31.44 72 ASN B CA 1
ATOM 3387 C C . ASN B 1 72 ? 16.422 18.672 8.977 1 31.44 72 ASN B C 1
ATOM 3389 O O . ASN B 1 72 ? 16.219 17.547 9.453 1 31.44 72 ASN B O 1
ATOM 3393 N N . LEU B 1 73 ? 16.344 19.688 9.836 1 29.73 73 LEU B N 1
ATOM 3394 C CA . LEU B 1 73 ? 15.391 19.672 10.938 1 29.73 73 LEU B CA 1
ATOM 3395 C C . LEU B 1 73 ? 13.961 19.547 10.414 1 29.73 73 LEU B C 1
ATOM 3397 O O . LEU B 1 73 ? 13.008 19.562 11.188 1 29.73 73 LEU B O 1
ATOM 3401 N N . LYS B 1 74 ? 13.812 19.938 9.188 1 33.25 74 LYS B N 1
ATOM 3402 C CA . LYS B 1 74 ? 12.562 20 8.445 1 33.25 74 LYS B CA 1
ATOM 3403 C C . LYS B 1 74 ? 11.812 18.672 8.5 1 33.25 74 LYS B C 1
ATOM 3405 O O . LYS B 1 74 ? 10.594 18.656 8.68 1 33.25 74 LYS B O 1
ATOM 3410 N N . TYR B 1 75 ? 12.305 17.906 7.594 1 27.45 75 TYR B N 1
ATOM 3411 C CA . TYR B 1 75 ? 11.594 16.828 6.906 1 27.45 75 TYR B CA 1
ATOM 3412 C C . TYR B 1 75 ? 11.156 15.742 7.887 1 27.45 75 TYR B C 1
ATOM 3414 O O . TYR B 1 75 ? 10.508 14.773 7.5 1 27.45 75 TYR B O 1
ATOM 3422 N N . TYR B 1 76 ? 12.039 15.352 8.648 1 26.5 76 TYR B N 1
ATOM 3423 C CA . TYR B 1 76 ? 11.906 14.234 9.578 1 26.5 76 TYR B CA 1
ATOM 3424 C C . TYR B 1 76 ? 10.773 14.484 10.57 1 26.5 76 TYR B C 1
ATOM 3426 O O . TYR B 1 76 ? 10.844 15.422 11.367 1 26.5 76 TYR B O 1
ATOM 3434 N N . GLY B 1 77 ? 9.5 13.781 10.305 1 28.28 77 GLY B N 1
ATOM 3435 C CA . GLY B 1 77 ? 8.281 13.836 11.086 1 28.28 77 GLY B CA 1
ATOM 3436 C C . GLY B 1 77 ? 8.141 15.117 11.883 1 28.28 77 GLY B C 1
ATOM 3437 O O . GLY B 1 77 ? 7.289 15.219 12.773 1 28.28 77 GLY B O 1
ATOM 3438 N N . ILE B 1 78 ? 9.023 16.016 11.883 1 31.7 78 ILE B N 1
ATOM 3439 C CA . ILE B 1 78 ? 9.164 17.266 12.617 1 31.7 78 ILE B CA 1
ATOM 3440 C C . ILE B 1 78 ? 8.367 18.375 11.914 1 31.7 78 ILE B C 1
ATOM 3442 O O . ILE B 1 78 ? 8.492 19.547 12.25 1 31.7 78 ILE B O 1
ATOM 3446 N N . GLN B 1 79 ? 7.922 18.328 10.695 1 35.44 79 GLN B N 1
ATOM 3447 C CA . GLN B 1 79 ? 6.984 19.406 10.398 1 35.44 79 GLN B CA 1
ATOM 3448 C C . GLN B 1 79 ? 6.207 19.812 11.641 1 35.44 79 GLN B C 1
ATOM 3450 O O . GLN B 1 79 ? 5.543 20.859 11.656 1 35.44 79 GLN B O 1
ATOM 3455 N N . GLN B 1 80 ? 5.641 18.766 12.328 1 35.53 80 GLN B N 1
ATOM 3456 C CA . GLN B 1 80 ? 5.184 19.219 13.641 1 35.53 80 GLN B CA 1
ATOM 3457 C C . GLN B 1 80 ? 6.34 19.781 14.469 1 35.53 80 GLN B C 1
ATOM 3459 O O . GLN B 1 80 ? 7.191 19.031 14.945 1 35.53 80 GLN B O 1
ATOM 3464 N N . LEU B 1 81 ? 7.184 20.625 14.047 1 35.97 81 LEU B N 1
ATOM 3465 C CA . LEU B 1 81 ? 7.887 21.25 15.164 1 35.97 81 LEU B CA 1
ATOM 3466 C C . LEU B 1 81 ? 7.332 20.781 16.5 1 35.97 81 LEU B C 1
ATOM 3468 O O . LEU B 1 81 ? 6.141 20.938 16.781 1 35.97 81 LEU B O 1
ATOM 3472 N N . GLU B 1 82 ? 7.812 19.531 16.828 1 39.75 82 GLU B N 1
ATOM 3473 C CA . GLU B 1 82 ? 7.262 18.859 18 1 39.75 82 GLU B CA 1
ATOM 3474 C C . GLU B 1 82 ? 6.676 19.859 18.984 1 39.75 82 GLU B C 1
ATOM 3476 O O . GLU B 1 82 ? 7.293 20.875 19.281 1 39.75 82 GLU B O 1
ATOM 3481 N N . VAL B 1 83 ? 5.387 19.859 19.047 1 44.25 83 VAL B N 1
ATOM 3482 C CA . VAL B 1 83 ? 4.699 20.578 20.109 1 44.25 83 VAL B CA 1
ATOM 3483 C C . VAL B 1 83 ? 5.648 20.797 21.281 1 44.25 83 VAL B C 1
ATOM 3485 O O . VAL B 1 83 ? 5.68 21.875 21.875 1 44.25 83 VAL B O 1
ATOM 3488 N N . SER B 1 84 ? 6.555 19.828 21.156 1 42.75 84 SER B N 1
ATOM 3489 C CA . SER B 1 84 ? 7.445 19.922 22.312 1 42.75 84 SER B CA 1
ATOM 3490 C C . SER B 1 84 ? 8.469 21.031 22.125 1 42.75 84 SER B C 1
ATOM 3492 O O . SER B 1 84 ? 8.75 21.797 23.047 1 42.75 84 SER B O 1
ATOM 3494 N N . LEU B 1 85 ? 8.93 21.109 20.906 1 43.69 85 LEU B N 1
ATOM 3495 C CA . LEU B 1 85 ? 9.977 22.109 20.719 1 43.69 85 LEU B CA 1
ATOM 3496 C C . LEU B 1 85 ? 9.375 23.516 20.641 1 43.69 85 LEU B C 1
ATOM 3498 O O . LEU B 1 85 ? 9.938 24.453 21.188 1 43.69 85 LEU B O 1
ATOM 3502 N N . LYS B 1 86 ? 8.258 23.594 20.047 1 48.47 86 LYS B N 1
ATOM 3503 C CA . LYS B 1 86 ? 7.508 24.844 20.094 1 48.47 86 LYS B CA 1
ATOM 3504 C C . LYS B 1 86 ? 7.219 25.266 21.531 1 48.47 86 LYS B C 1
ATOM 3506 O O . LYS B 1 86 ? 7.344 26.438 21.875 1 48.47 86 LYS B O 1
ATOM 3511 N N . TYR B 1 87 ? 7.027 24.156 22.328 1 46.5 87 TYR B N 1
ATOM 3512 C CA . TYR B 1 87 ? 6.789 24.375 23.75 1 46.5 87 TYR B CA 1
ATOM 3513 C C . TYR B 1 87 ? 8.062 24.828 24.453 1 46.5 87 TYR B C 1
ATOM 3515 O O . TYR B 1 87 ? 8.023 25.75 25.266 1 46.5 87 TYR B O 1
ATOM 3523 N N . LYS B 1 88 ? 9.016 24.234 23.922 1 47.47 88 LYS B N 1
ATOM 3524 C CA . LYS B 1 88 ? 10.273 24.578 24.578 1 47.47 88 LYS B CA 1
ATOM 3525 C C . LYS B 1 88 ? 10.711 26 24.234 1 47.47 88 LYS B C 1
ATOM 3527 O O . LYS B 1 88 ? 11.133 26.75 25.109 1 47.47 88 LYS B O 1
ATOM 3532 N N . ILE B 1 89 ? 10.477 26.312 23.125 1 48.06 89 ILE B N 1
ATOM 3533 C CA . ILE B 1 89 ? 10.891 27.641 22.672 1 48.06 89 ILE B CA 1
ATOM 3534 C C . ILE B 1 89 ? 9.953 28.688 23.25 1 48.06 89 ILE B C 1
ATOM 3536 O O . ILE B 1 89 ? 10.398 29.734 23.719 1 48.06 89 ILE B O 1
ATOM 3540 N N . THR B 1 90 ? 8.664 28.25 23.312 1 48.31 90 THR B N 1
ATOM 3541 C CA . THR B 1 90 ? 7.691 29.156 23.922 1 48.31 90 THR B CA 1
ATOM 3542 C C . THR B 1 90 ? 7.984 29.359 25.406 1 48.31 90 THR B C 1
ATOM 3544 O O . THR B 1 90 ? 7.953 30.484 25.906 1 48.31 90 THR B O 1
ATOM 3547 N N . ILE B 1 91 ? 8.336 28.203 25.891 1 49.88 91 ILE B N 1
ATOM 3548 C CA . ILE B 1 91 ? 8.695 28.297 27.297 1 49.88 91 ILE B CA 1
ATOM 3549 C C . ILE B 1 91 ? 9.938 29.172 27.469 1 49.88 91 ILE B C 1
ATOM 3551 O O . ILE B 1 91 ? 9.984 30.031 28.344 1 49.88 91 ILE B O 1
ATOM 3555 N N . GLY B 1 92 ? 10.836 28.984 26.594 1 47.97 92 GLY B N 1
ATOM 3556 C CA . GLY B 1 92 ? 12.062 29.766 26.688 1 47.97 92 GLY B CA 1
ATOM 3557 C C . GLY B 1 92 ? 11.844 31.25 26.453 1 47.97 92 GLY B C 1
ATOM 3558 O O . GLY B 1 92 ? 12.344 32.062 27.219 1 47.97 92 GLY B O 1
ATOM 3559 N N . VAL B 1 93 ? 11.078 31.562 25.547 1 50.78 93 VAL B N 1
ATOM 3560 C CA . VAL B 1 93 ? 10.797 32.969 25.25 1 50.78 93 VAL B CA 1
ATOM 3561 C C . VAL B 1 93 ? 10 33.562 26.406 1 50.78 93 VAL B C 1
ATOM 3563 O O . VAL B 1 93 ? 10.266 34.719 26.812 1 50.78 93 VAL B O 1
ATOM 3566 N N . CYS B 1 94 ? 9.062 32.75 26.906 1 50.03 94 CYS B N 1
ATOM 3567 C CA . CYS B 1 94 ? 8.32 33.188 28.078 1 50.03 94 CYS B CA 1
ATOM 3568 C C . CYS B 1 94 ? 9.258 33.469 29.234 1 50.03 94 CYS B C 1
ATOM 3570 O O . CYS B 1 94 ? 9.109 34.5 29.922 1 50.03 94 CYS B O 1
ATOM 3572 N N . ILE B 1 95 ? 10.211 32.625 29.281 1 50.22 95 ILE B N 1
ATOM 3573 C CA . ILE B 1 95 ? 11.188 32.812 30.344 1 50.22 95 ILE B CA 1
ATOM 3574 C C . ILE B 1 95 ? 11.984 34.094 30.094 1 50.22 95 ILE B C 1
ATOM 3576 O O . ILE B 1 95 ? 12.219 34.875 31.016 1 50.22 95 ILE B O 1
ATOM 3580 N N . ILE B 1 96 ? 12.383 34.312 28.984 1 51.38 96 ILE B N 1
ATOM 3581 C CA . ILE B 1 96 ? 13.195 35.469 28.672 1 51.38 96 ILE B CA 1
ATOM 3582 C C . ILE B 1 96 ? 12.375 36.75 28.875 1 51.38 96 ILE B C 1
ATOM 3584 O O . ILE B 1 96 ? 12.867 37.719 29.438 1 51.38 96 ILE B O 1
ATOM 3588 N N . ILE B 1 97 ? 11.242 36.656 28.438 1 52.62 97 ILE B N 1
ATOM 3589 C CA . ILE B 1 97 ? 10.375 37.812 28.625 1 52.62 97 ILE B CA 1
ATOM 3590 C C . ILE B 1 97 ? 10.141 38.062 30.109 1 52.62 97 ILE B C 1
ATOM 3592 O O . ILE B 1 97 ? 10.227 39.188 30.578 1 52.62 97 ILE B O 1
ATOM 3596 N N . LEU B 1 98 ? 9.953 36.906 30.734 1 49.47 98 LEU B N 1
ATOM 3597 C CA . LEU B 1 98 ? 9.781 37 32.188 1 49.47 98 LEU B CA 1
ATOM 3598 C C . LEU B 1 98 ? 11.047 37.562 32.844 1 49.47 98 LEU B C 1
ATOM 3600 O O . LEU B 1 98 ? 10.961 38.406 33.719 1 49.47 98 LEU B O 1
ATOM 3604 N N . CYS B 1 99 ? 12.109 37.125 32.344 1 48 99 CYS B N 1
ATOM 3605 C CA . CYS B 1 99 ? 13.375 37.594 32.906 1 48 99 CYS B CA 1
ATOM 3606 C C . CYS B 1 99 ? 13.609 39.062 32.562 1 48 99 CYS B C 1
ATOM 3608 O O . CYS B 1 99 ? 14.062 39.844 33.375 1 48 99 CYS B O 1
ATOM 3610 N N . SER B 1 100 ? 13.383 39.438 31.359 1 45.94 100 SER B N 1
ATOM 3611 C CA . SER B 1 100 ? 13.594 40.812 30.938 1 45.94 100 SER B CA 1
ATOM 3612 C C . SER B 1 100 ? 12.68 41.781 31.688 1 45.94 100 SER B C 1
ATOM 3614 O O . SER B 1 100 ? 13.078 42.906 32 1 45.94 100 SER B O 1
ATOM 3616 N N . GLN B 1 101 ? 11.492 41.25 31.812 1 46.81 101 GLN B N 1
ATOM 3617 C CA . GLN B 1 101 ? 10.594 42.062 32.625 1 46.81 101 GLN B CA 1
ATOM 3618 C C . GLN B 1 101 ? 11.148 42.25 34.031 1 46.81 101 GLN B C 1
ATOM 3620 O O . GLN B 1 101 ? 10.984 43.312 34.656 1 46.81 101 GLN B O 1
ATOM 3625 N N . THR B 1 102 ? 11.711 41.094 34.406 1 43.44 102 THR B N 1
ATOM 3626 C CA . THR B 1 102 ? 12.258 41.188 35.75 1 43.44 102 THR B CA 1
ATOM 3627 C C . THR B 1 102 ? 13.43 42.156 35.812 1 43.44 102 THR B C 1
ATOM 3629 O O . THR B 1 102 ? 13.688 42.781 36.844 1 43.44 102 THR B O 1
ATOM 3632 N N . MET B 1 103 ? 14.18 42.188 34.844 1 42.75 103 MET B N 1
ATOM 3633 C CA . MET B 1 103 ? 15.359 43.062 34.875 1 42.75 103 MET B CA 1
ATOM 3634 C C . MET B 1 103 ? 14.969 44.531 34.75 1 42.75 103 MET B C 1
ATOM 3636 O O . MET B 1 103 ? 15.766 45.406 35.062 1 42.75 103 MET B O 1
ATOM 3640 N N . ASN B 1 104 ? 14.102 44.844 33.844 1 41.56 104 ASN B N 1
ATOM 3641 C CA . ASN B 1 104 ? 13.727 46.281 33.812 1 41.56 104 ASN B CA 1
ATOM 3642 C C . ASN B 1 104 ? 13.117 46.719 35.125 1 41.56 104 ASN B C 1
ATOM 3644 O O . ASN B 1 104 ? 12.125 46.156 35.594 1 41.56 104 ASN B O 1
ATOM 3648 N N . GLN B 1 105 ? 13.766 47.188 36 1 40.28 105 GLN B N 1
ATOM 3649 C CA . GLN B 1 105 ? 13.609 47.719 37.344 1 40.28 105 GLN B CA 1
ATOM 3650 C C . GLN B 1 105 ? 12.297 48.5 37.5 1 40.28 105 GLN B C 1
ATOM 3652 O O . GLN B 1 105 ? 11.688 48.5 38.562 1 40.28 105 GLN B O 1
ATOM 3657 N N . ARG B 1 106 ? 12.133 49.625 36.844 1 39.56 106 ARG B N 1
ATOM 3658 C CA . ARG B 1 106 ? 11.07 50.562 37.156 1 39.56 106 ARG B CA 1
ATOM 3659 C C . ARG B 1 106 ? 9.695 49.938 36.906 1 39.56 106 ARG B C 1
ATOM 3661 O O . ARG B 1 106 ? 8.672 50.625 37 1 39.56 106 ARG B O 1
ATOM 3668 N N . SER B 1 107 ? 9.438 49.094 36.031 1 36.81 107 SER B N 1
ATOM 3669 C CA . SER B 1 107 ? 8.203 48.344 35.906 1 36.81 107 SER B CA 1
ATOM 3670 C C . SER B 1 107 ? 7.941 47.5 37.156 1 36.81 107 SER B C 1
ATOM 3672 O O . SER B 1 107 ? 8.172 46.281 37.156 1 36.81 107 SER B O 1
ATOM 3674 N N . SER B 1 108 ? 8.461 47.688 38.281 1 35.62 108 SER B N 1
ATOM 3675 C CA . SER B 1 108 ? 8.156 47.281 39.656 1 35.62 108 SER B CA 1
ATOM 3676 C C . SER B 1 108 ? 6.648 47.188 39.875 1 35.62 108 SER B C 1
ATOM 3678 O O . SER B 1 108 ? 6.176 46.312 40.594 1 35.62 108 SER B O 1
ATOM 3680 N N . TYR B 1 109 ? 5.914 48.438 39.812 1 34.38 109 TYR B N 1
ATOM 3681 C CA . TYR B 1 109 ? 4.473 48.531 40.031 1 34.38 109 TYR B CA 1
ATOM 3682 C C . TYR B 1 109 ? 3.723 47.562 39.125 1 34.38 109 TYR B C 1
ATOM 3684 O O . TYR B 1 109 ? 2.557 47.25 39.344 1 34.38 109 TYR B O 1
ATOM 3692 N N . ILE B 1 110 ? 4.172 47.406 38 1 37.66 110 ILE B N 1
ATOM 3693 C CA . ILE B 1 110 ? 3.432 46.469 37.156 1 37.66 110 ILE B CA 1
ATOM 3694 C C . ILE B 1 110 ? 3.537 45.062 37.75 1 37.66 110 ILE B C 1
ATOM 3696 O O . ILE B 1 110 ? 2.568 44.281 37.719 1 37.66 110 ILE B O 1
ATOM 3700 N N . TRP B 1 111 ? 4.648 44.562 38.25 1 35.59 111 TRP B N 1
ATOM 3701 C CA . TRP B 1 111 ? 4.832 43.312 38.969 1 35.59 111 TRP B CA 1
ATOM 3702 C C . TRP B 1 111 ? 4.371 43.438 40.406 1 35.59 111 TRP B C 1
ATOM 3704 O O . TRP B 1 111 ? 4.457 42.469 41.188 1 35.59 111 TRP B O 1
ATOM 3714 N N . THR B 1 112 ? 4.57 44.594 41.125 1 37.03 112 THR B N 1
ATOM 3715 C CA . THR B 1 112 ? 4.059 44.5 42.5 1 37.03 112 THR B CA 1
ATOM 3716 C C . THR B 1 112 ? 2.793 43.625 42.531 1 37.03 112 THR B C 1
ATOM 3718 O O . THR B 1 112 ? 2.662 42.75 43.375 1 37.03 112 THR B O 1
ATOM 3721 N N . TYR B 1 113 ? 1.571 44.312 42.688 1 35.16 113 TYR B N 1
ATOM 3722 C CA . TYR B 1 113 ? 0.367 43.594 43.031 1 35.16 113 TYR B CA 1
ATOM 3723 C C . TYR B 1 113 ? 0.134 42.406 42.094 1 35.16 113 TYR B C 1
ATOM 3725 O O . TYR B 1 113 ? -0.133 41.281 42.531 1 35.16 113 TYR B O 1
ATOM 3733 N N . ASN B 1 114 ? -0.514 42.594 40.812 1 39.91 114 ASN B N 1
ATOM 3734 C CA . ASN B 1 114 ? -1.463 41.75 40.125 1 39.91 114 ASN B CA 1
ATOM 3735 C C . ASN B 1 114 ? -0.753 40.625 39.344 1 39.91 114 ASN B C 1
ATOM 3737 O O . ASN B 1 114 ? -0.75 40.656 38.094 1 39.91 114 ASN B O 1
ATOM 3741 N N . ASN B 1 115 ? 0.328 40.188 39.688 1 45.09 115 ASN B N 1
ATOM 3742 C CA . ASN B 1 115 ? 1.346 39.219 39.281 1 45.09 115 ASN B CA 1
ATOM 3743 C C . ASN B 1 115 ? 0.767 37.812 39.156 1 45.09 115 ASN B C 1
ATOM 3745 O O . ASN B 1 115 ? 1.138 37.062 38.25 1 45.09 115 ASN B O 1
ATOM 3749 N N . VAL B 1 116 ? -0 37.5 40.156 1 47.75 116 VAL B N 1
ATOM 3750 C CA . VAL B 1 116 ? -0.572 36.156 40.094 1 47.75 116 VAL B CA 1
ATOM 3751 C C . VAL B 1 116 ? -1.34 35.969 38.781 1 47.75 116 VAL B C 1
ATOM 3753 O O . VAL B 1 116 ? -1.252 34.906 38.156 1 47.75 116 VAL B O 1
ATOM 3756 N N . ALA B 1 117 ? -1.94 37.125 38.438 1 46.47 117 ALA B N 1
ATOM 3757 C CA . ALA B 1 117 ? -2.74 37.031 37.219 1 46.47 117 ALA B CA 1
ATOM 3758 C C . ALA B 1 117 ? -1.854 36.844 36 1 46.47 117 ALA B C 1
ATOM 3760 O O . ALA B 1 117 ? -2.184 36.062 35.094 1 46.47 117 ALA B O 1
ATOM 3761 N N . SER B 1 118 ? -0.759 37.5 36.156 1 48.97 118 SER B N 1
ATOM 3762 C CA . SER B 1 118 ? 0.168 37.344 35.031 1 48.97 118 SER B CA 1
ATOM 3763 C C . SER B 1 118 ? 0.766 35.938 35 1 48.97 118 SER B C 1
ATOM 3765 O O . SER B 1 118 ? 0.886 35.344 33.938 1 48.97 118 SER B O 1
ATOM 3767 N N . ILE B 1 119 ? 1.017 35.438 36.188 1 50.62 119 ILE B N 1
ATOM 3768 C CA . ILE B 1 119 ? 1.534 34.094 36.281 1 50.62 119 ILE B CA 1
ATOM 3769 C C . ILE B 1 119 ? 0.468 33.094 35.844 1 50.62 119 ILE B C 1
ATOM 3771 O O . ILE B 1 119 ? 0.754 32.156 35.062 1 50.62 119 ILE B O 1
ATOM 3775 N N . CYS B 1 120 ? -0.758 33.312 36.312 1 48.59 120 CYS B N 1
ATOM 3776 C CA . CYS B 1 120 ? -1.861 32.438 35.906 1 48.59 120 CYS B CA 1
ATOM 3777 C C . CYS B 1 120 ? -2.135 32.531 34.438 1 48.59 120 CYS B C 1
ATOM 3779 O O . CYS B 1 120 ? -2.381 31.5 33.781 1 48.59 120 CYS B O 1
ATOM 3781 N N . SER B 1 121 ? -1.948 33.656 33.906 1 49 121 SER B N 1
ATOM 3782 C CA . SER B 1 121 ? -2.166 33.844 32.469 1 49 121 SER B CA 1
ATOM 3783 C C . SER B 1 121 ? -1.065 33.156 31.656 1 49 121 SER B C 1
ATOM 3785 O O . SER B 1 121 ? -1.34 32.5 30.641 1 49 121 SER B O 1
ATOM 3787 N N . TYR B 1 122 ? 0.087 33.188 32.25 1 50.34 122 TYR B N 1
ATOM 3788 C CA . TYR B 1 122 ? 1.215 32.531 31.625 1 50.34 122 TYR B CA 1
ATOM 3789 C C . TYR B 1 122 ? 1.045 31 31.672 1 50.34 122 TYR B C 1
ATOM 3791 O O . TYR B 1 122 ? 1.259 30.312 30.672 1 50.34 122 TYR B O 1
ATOM 3799 N N . CYS B 1 123 ? 0.662 30.547 32.781 1 50.16 123 CYS B N 1
ATOM 3800 C CA . CYS B 1 123 ? 0.405 29.125 32.938 1 50.16 123 CYS B CA 1
ATOM 3801 C C . CYS B 1 123 ? -0.711 28.656 32 1 50.16 123 CYS B C 1
ATOM 3803 O O . CYS B 1 123 ? -0.61 27.609 31.391 1 50.16 123 CYS B O 1
ATOM 3805 N N . PHE B 1 124 ? -1.638 29.469 31.812 1 50.5 124 PHE B N 1
ATOM 3806 C CA . PHE B 1 124 ? -2.779 29.141 30.969 1 50.5 124 PHE B CA 1
ATOM 3807 C C . PHE B 1 124 ? -2.357 29.047 29.516 1 50.5 124 PHE B C 1
ATOM 3809 O O . PHE B 1 124 ? -2.756 28.125 28.797 1 50.5 124 PHE B O 1
ATOM 3816 N N . VAL B 1 125 ? -1.502 29.828 29.141 1 50.72 125 VAL B N 1
ATOM 3817 C CA . VAL B 1 125 ? -1.025 29.828 27.766 1 50.72 125 VAL B CA 1
ATOM 3818 C C . VAL B 1 125 ? -0.185 28.578 27.516 1 50.72 125 VAL B C 1
ATOM 3820 O O . VAL B 1 125 ? -0.333 27.922 26.469 1 50.72 125 VAL B O 1
ATOM 3823 N N . ILE B 1 126 ? 0.576 28.266 28.516 1 51.69 126 ILE B N 1
ATOM 3824 C CA . ILE B 1 126 ? 1.406 27.062 28.391 1 51.69 126 ILE B CA 1
ATOM 3825 C C . ILE B 1 126 ? 0.518 25.828 28.266 1 51.69 126 ILE B C 1
ATOM 3827 O O . ILE B 1 126 ? 0.77 24.969 27.422 1 51.69 126 ILE B O 1
ATOM 3831 N N . ILE B 1 127 ? -0.505 25.875 29.047 1 50.78 127 ILE B N 1
ATOM 3832 C CA . ILE B 1 127 ? -1.414 24.734 29.047 1 50.78 127 ILE B CA 1
ATOM 3833 C C . ILE B 1 127 ? -2.17 24.688 27.719 1 50.78 127 ILE B C 1
ATOM 3835 O O . ILE B 1 127 ? -2.326 23.609 27.141 1 50.78 127 ILE B O 1
ATOM 3839 N N . LEU B 1 128 ? -2.5 25.766 27.219 1 52.91 128 LEU B N 1
ATOM 3840 C CA . LEU B 1 128 ? -3.246 25.812 25.969 1 52.91 128 LEU B CA 1
ATOM 3841 C C . LEU B 1 128 ? -2.395 25.312 24.812 1 52.91 128 LEU B C 1
ATOM 3843 O O . LEU B 1 128 ? -2.875 24.562 23.969 1 52.91 128 LEU B O 1
ATOM 3847 N N . PHE B 1 129 ? -1.242 25.688 24.875 1 49.28 129 PHE B N 1
ATOM 3848 C CA . PHE B 1 129 ? -0.332 25.25 23.828 1 49.28 129 PHE B CA 1
ATOM 3849 C C . PHE B 1 129 ? -0.075 23.75 23.922 1 49.28 129 PHE B C 1
ATOM 3851 O O . PHE B 1 129 ? -0.008 23.062 22.906 1 49.28 129 PHE B O 1
ATOM 3858 N N . LYS B 1 130 ? 0.029 23.375 25.109 1 48.56 130 LYS B N 1
ATOM 3859 C CA . LYS B 1 130 ? 0.249 21.953 25.312 1 48.56 130 LYS B CA 1
ATOM 3860 C C . LYS B 1 130 ? -0.961 21.141 24.859 1 48.56 130 LYS B C 1
ATOM 3862 O O . LYS B 1 130 ? -0.812 20.047 24.312 1 48.56 130 LYS B O 1
ATOM 3867 N N . THR B 1 131 ? -2.039 21.734 25.047 1 48 131 THR B N 1
ATOM 3868 C CA . THR B 1 131 ? -3.252 21.031 24.625 1 48 131 THR B CA 1
ATOM 3869 C C . THR B 1 131 ? -3.324 20.922 23.109 1 48 131 THR B C 1
ATOM 3871 O O . THR B 1 131 ? -3.742 19.891 22.578 1 48 131 THR B O 1
ATOM 3874 N N . LEU B 1 132 ? -2.924 21.969 22.516 1 47.38 132 LEU B N 1
ATOM 3875 C CA . LEU B 1 132 ? -2.939 21.969 21.062 1 47.38 132 LEU B CA 1
ATOM 3876 C C . LEU B 1 132 ? -1.996 20.891 20.516 1 47.38 132 LEU B C 1
ATOM 3878 O O . LEU B 1 132 ? -2.33 20.203 19.547 1 47.38 132 LEU B O 1
ATOM 3882 N N . ILE B 1 133 ? -0.934 20.781 21.188 1 46.97 133 ILE B N 1
ATOM 3883 C CA . ILE B 1 133 ? 0.062 19.797 20.781 1 46.97 133 ILE B CA 1
ATOM 3884 C C . ILE B 1 133 ? -0.493 18.391 21 1 46.97 133 ILE B C 1
ATOM 3886 O O . ILE B 1 133 ? -0.344 17.516 20.141 1 46.97 133 ILE B O 1
ATOM 3890 N N . LEU B 1 134 ? -1.021 18.312 22.125 1 44.66 134 LEU B N 1
ATOM 3891 C CA . LEU B 1 134 ? -1.566 17 22.453 1 44.66 134 LEU B CA 1
ATOM 3892 C C . LEU B 1 134 ? -2.691 16.625 21.484 1 44.66 134 LEU B C 1
ATOM 3894 O O . LEU B 1 134 ? -2.826 15.453 21.109 1 44.66 134 LEU B O 1
ATOM 3898 N N . SER B 1 135 ? -3.324 17.578 21.125 1 44.5 135 SER B N 1
ATOM 3899 C CA . SER B 1 135 ? -4.43 17.312 20.203 1 44.5 135 SER B CA 1
ATOM 3900 C C . SER B 1 135 ? -3.918 16.906 18.828 1 44.5 135 SER B C 1
ATOM 3902 O O . SER B 1 135 ? -4.543 16.094 18.156 1 44.5 135 SER B O 1
ATOM 3904 N N . GLU B 1 136 ? -2.879 17.641 18.484 1 44.62 136 GLU B N 1
ATOM 3905 C CA . GLU B 1 136 ? -2.303 17.281 17.188 1 44.62 136 GLU B CA 1
ATOM 3906 C C . GLU B 1 136 ? -1.743 15.867 17.203 1 44.62 136 GLU B C 1
ATOM 3908 O O . GLU B 1 136 ? -1.802 15.164 16.188 1 44.62 136 GLU B O 1
ATOM 3913 N N . GLN B 1 137 ? -1.054 15.648 18.344 1 44.41 137 GLN B N 1
ATOM 3914 C CA . GLN B 1 137 ? -0.532 14.297 18.453 1 44.41 137 GLN B CA 1
ATOM 3915 C C . GLN B 1 137 ? -1.648 13.266 18.328 1 44.41 137 GLN B C 1
ATOM 3917 O O . GLN B 1 137 ? -1.424 12.156 17.828 1 44.41 137 GLN B O 1
ATOM 3922 N N . ASN B 1 138 ? -2.729 13.812 18.906 1 42 138 ASN B N 1
ATOM 3923 C CA . ASN B 1 138 ? -3.842 12.875 18.812 1 42 138 ASN B CA 1
ATOM 3924 C C . ASN B 1 138 ? -4.57 13 17.484 1 42 138 ASN B C 1
ATOM 3926 O O . ASN B 1 138 ? -5.691 12.5 17.328 1 42 138 ASN B O 1
ATOM 3930 N N . VAL B 1 139 ? -3.922 13.914 16.75 1 45.56 139 VAL B N 1
ATOM 3931 C CA . VAL B 1 139 ? -4.688 14.055 15.523 1 45.56 139 VAL B CA 1
ATOM 3932 C C . VAL B 1 139 ? -4.633 12.75 14.727 1 45.56 139 VAL B C 1
ATOM 3934 O O . VAL B 1 139 ? -3.549 12.258 14.406 1 45.56 139 VAL B O 1
ATOM 3937 N N . ASP B 1 140 ? -5.633 12.07 14.844 1 56.56 140 ASP B N 1
ATOM 3938 C CA . ASP B 1 140 ? -5.84 10.875 14.039 1 56.56 140 ASP B CA 1
ATOM 3939 C C . ASP B 1 140 ? -5.477 11.125 12.578 1 56.56 140 ASP B C 1
ATOM 3941 O O . ASP B 1 140 ? -5.777 12.188 12.031 1 56.56 140 ASP B O 1
ATOM 3945 N N . ILE B 1 141 ? -4.422 10.547 12.148 1 63.5 141 ILE B N 1
ATOM 3946 C CA . ILE B 1 141 ? -4.035 10.578 10.742 1 63.5 141 ILE B CA 1
ATOM 3947 C C . ILE B 1 141 ? -5.262 10.359 9.859 1 63.5 141 ILE B C 1
ATOM 3949 O O . ILE B 1 141 ? -6.047 9.43 10.102 1 63.5 141 ILE B O 1
ATOM 3953 N N . ASP B 1 142 ? -5.559 11.312 9.109 1 67.31 142 ASP B N 1
ATOM 3954 C CA . ASP B 1 142 ? -6.625 11.133 8.133 1 67.31 142 ASP B CA 1
ATOM 3955 C C . ASP B 1 142 ? -6.09 10.484 6.855 1 67.31 142 ASP B C 1
ATOM 3957 O O . ASP B 1 142 ? -5.41 11.133 6.059 1 67.31 142 ASP B O 1
ATOM 3961 N N . ILE B 1 143 ? -6.375 9.312 6.605 1 76.19 143 ILE B N 1
ATOM 3962 C CA . ILE B 1 143 ? -5.914 8.531 5.465 1 76.19 143 ILE B CA 1
ATOM 3963 C C . ILE B 1 143 ? -6.406 9.164 4.168 1 76.19 143 ILE B C 1
ATOM 3965 O O . ILE B 1 143 ? -5.695 9.172 3.16 1 76.19 143 ILE B O 1
ATOM 3969 N N . SER B 1 144 ? -7.543 9.789 4.25 1 70.31 144 SER B N 1
ATOM 3970 C CA . SER B 1 144 ? -8.125 10.391 3.053 1 70.31 144 SER B CA 1
ATOM 3971 C C . SER B 1 144 ? -7.309 11.586 2.58 1 70.31 144 SER B C 1
ATOM 3973 O O . SER B 1 144 ? -7.344 11.945 1.4 1 70.31 144 SER B O 1
ATOM 3975 N N . SER B 1 145 ? -6.512 12.086 3.449 1 70.56 145 SER B N 1
ATOM 3976 C CA . SER B 1 145 ? -5.727 13.273 3.121 1 70.56 145 SER B CA 1
ATOM 3977 C C . SER B 1 145 ? -4.422 12.898 2.43 1 70.56 145 SER B C 1
ATOM 3979 O O . SER B 1 145 ? -3.709 13.766 1.918 1 70.56 145 SER B O 1
ATOM 3981 N N . MET B 1 146 ? -4.188 11.688 2.305 1 78.19 146 MET B N 1
ATOM 3982 C CA . MET B 1 146 ? -2.904 11.234 1.773 1 78.19 146 MET B CA 1
ATOM 3983 C C . MET B 1 146 ? -2.941 11.156 0.25 1 78.19 146 MET B C 1
ATOM 3985 O O . MET B 1 146 ? -1.987 10.695 -0.376 1 78.19 146 MET B O 1
ATOM 3989 N N . LYS B 1 147 ? -3.941 11.633 -0.38 1 79.31 147 LYS B N 1
ATOM 3990 C CA . LYS B 1 147 ? -4.078 11.82 -1.822 1 79.31 147 LYS B CA 1
ATOM 3991 C C . LYS B 1 147 ? -3.75 10.531 -2.576 1 79.31 147 LYS B C 1
ATOM 3993 O O . LYS B 1 147 ? -3.061 10.562 -3.596 1 79.31 147 LYS B O 1
ATOM 3998 N N . GLY B 1 148 ? -4.062 9.445 -1.951 1 87.62 148 GLY B N 1
ATOM 3999 C CA . GLY B 1 148 ? -3.902 8.18 -2.646 1 87.62 148 GLY B CA 1
ATOM 4000 C C . GLY B 1 148 ? -2.576 7.504 -2.355 1 87.62 148 GLY B C 1
ATOM 4001 O O . GLY B 1 148 ? -2.322 6.395 -2.828 1 87.62 148 GLY B O 1
ATOM 4002 N N . LEU B 1 149 ? -1.745 8.156 -1.593 1 90.19 149 LEU B N 1
ATOM 4003 C CA . LEU B 1 149 ? -0.452 7.582 -1.242 1 90.19 149 LEU B CA 1
ATOM 4004 C C . LEU B 1 149 ? -0.579 6.652 -0.039 1 90.19 149 LEU B C 1
ATOM 4006 O O . LEU B 1 149 ? 0.424 6.137 0.46 1 90.19 149 LEU B O 1
ATOM 4010 N N . ASP B 1 150 ? -1.797 6.465 0.362 1 92.81 150 ASP B N 1
ATOM 4011 C CA . ASP B 1 150 ? -2.041 5.648 1.547 1 92.81 150 ASP B CA 1
ATOM 4012 C C . ASP B 1 150 ? -1.981 4.16 1.21 1 92.81 150 ASP B C 1
ATOM 4014 O O . ASP B 1 150 ? -2.158 3.771 0.054 1 92.81 150 ASP B O 1
ATOM 4018 N N . TYR B 1 151 ? -1.872 3.418 2.244 1 94.75 151 TYR B N 1
ATOM 4019 C CA . TYR B 1 151 ? -1.754 1.967 2.146 1 94.75 151 TYR B CA 1
ATOM 4020 C C . TYR B 1 151 ? -3.004 1.359 1.518 1 94.75 151 TYR B C 1
ATOM 4022 O O . TYR B 1 151 ? -2.908 0.484 0.654 1 94.75 151 TYR B O 1
ATOM 4030 N N . GLY B 1 152 ? -4.207 1.767 1.852 1 95.94 152 GLY B N 1
ATOM 4031 C CA . GLY B 1 152 ? -5.453 1.213 1.344 1 95.94 152 GLY B CA 1
ATOM 4032 C C . GLY B 1 152 ? -5.625 1.402 -0.152 1 95.94 152 GLY B C 1
ATOM 4033 O O . GLY B 1 152 ? -5.914 0.447 -0.875 1 95.94 152 GLY B O 1
ATOM 4034 N N . THR B 1 153 ? -5.379 2.594 -0.615 1 95.62 153 THR B N 1
ATOM 4035 C CA . THR B 1 153 ? -5.48 2.9 -2.037 1 95.62 153 THR B CA 1
ATOM 4036 C C . THR B 1 153 ? -4.434 2.129 -2.834 1 95.62 153 THR B C 1
ATOM 4038 O O . THR B 1 153 ? -4.734 1.56 -3.885 1 95.62 153 THR B O 1
ATOM 4041 N N . GLY B 1 154 ? -3.207 2.121 -2.318 1 96 154 GLY B N 1
ATOM 4042 C CA . GLY B 1 154 ? -2.16 1.344 -2.963 1 96 154 GLY B CA 1
ATOM 4043 C C . GLY B 1 154 ? -2.477 -0.137 -3.039 1 96 154 GLY B C 1
ATOM 4044 O O . GLY B 1 154 ? -2.205 -0.785 -4.051 1 96 154 GLY B O 1
ATOM 4045 N N . MET B 1 155 ? -3.043 -0.596 -1.985 1 97.06 155 MET B N 1
ATOM 4046 C CA . MET B 1 155 ? -3.439 -1.999 -1.914 1 97.06 155 MET B CA 1
ATOM 4047 C C . MET B 1 155 ? -4.48 -2.326 -2.98 1 97.06 155 MET B C 1
ATOM 4049 O O . MET B 1 155 ? -4.426 -3.387 -3.605 1 97.06 155 MET B O 1
ATOM 4053 N N . ALA B 1 156 ? -5.406 -1.445 -3.188 1 97.44 156 ALA B N 1
ATOM 4054 C CA . ALA B 1 156 ? -6.445 -1.635 -4.195 1 97.44 156 ALA B CA 1
ATOM 4055 C C . ALA B 1 156 ? -5.848 -1.716 -5.598 1 97.44 156 ALA B C 1
ATOM 4057 O O . ALA B 1 156 ? -6.184 -2.615 -6.371 1 97.44 156 ALA B O 1
ATOM 4058 N N . TYR B 1 157 ? -4.914 -0.835 -5.891 1 96.75 157 TYR B N 1
ATOM 4059 C CA . TYR B 1 157 ? -4.262 -0.827 -7.195 1 96.75 157 TYR B CA 1
ATOM 4060 C C . TYR B 1 157 ? -3.441 -2.094 -7.406 1 96.75 157 TYR B C 1
ATOM 4062 O O . TYR B 1 157 ? -3.479 -2.695 -8.484 1 96.75 157 TYR B O 1
ATOM 4070 N N . SER B 1 158 ? -2.707 -2.475 -6.336 1 96.44 158 SER B N 1
ATOM 4071 C CA . SER B 1 158 ? -1.88 -3.674 -6.422 1 96.44 158 SER B CA 1
ATOM 4072 C C . SER B 1 158 ? -2.73 -4.914 -6.668 1 96.44 158 SER B C 1
ATOM 4074 O O . SER B 1 158 ? -2.373 -5.766 -7.488 1 96.44 158 SER B O 1
ATOM 4076 N N . TYR B 1 159 ? -3.859 -4.988 -6 1 97.94 159 TYR B N 1
ATOM 4077 C CA . TYR B 1 159 ? -4.754 -6.133 -6.137 1 97.94 159 TYR B CA 1
ATOM 4078 C C . TYR B 1 159 ? -5.398 -6.164 -7.516 1 97.94 159 TYR B C 1
ATOM 4080 O O . TYR B 1 159 ? -5.5 -7.227 -8.141 1 97.94 159 TYR B O 1
ATOM 4088 N N . TYR B 1 160 ? -5.789 -5.02 -8.023 1 97.75 160 TYR B N 1
ATOM 4089 C CA . TYR B 1 160 ? -6.484 -4.945 -9.305 1 97.75 160 TYR B CA 1
ATOM 4090 C C . TYR B 1 160 ? -5.539 -5.262 -10.453 1 97.75 160 TYR B C 1
ATOM 4092 O O . TYR B 1 160 ? -5.801 -6.168 -11.25 1 97.75 160 TYR B O 1
ATOM 4100 N N . TYR B 1 161 ? -4.391 -4.629 -10.523 1 96.12 161 TYR B N 1
ATOM 4101 C CA . TYR B 1 161 ? -3.486 -4.773 -11.656 1 96.12 161 TYR B CA 1
ATOM 4102 C C . TYR B 1 161 ? -2.623 -6.023 -11.508 1 96.12 161 TYR B C 1
ATOM 4104 O O . TYR B 1 161 ? -2.195 -6.609 -12.5 1 96.12 161 TYR B O 1
ATOM 4112 N N . GLY B 1 162 ? -2.414 -6.43 -10.273 1 95.62 162 GLY B N 1
ATOM 4113 C CA . GLY B 1 162 ? -1.571 -7.594 -10.047 1 95.62 162 GLY B CA 1
ATOM 4114 C C . GLY B 1 162 ? -2.33 -8.906 -10.125 1 95.62 162 GLY B C 1
ATOM 4115 O O . GLY B 1 162 ? -1.725 -9.969 -10.258 1 95.62 162 GLY B O 1
ATOM 4116 N N . TYR B 1 163 ? -3.672 -8.828 -10.078 1 96.75 163 TYR B N 1
ATOM 4117 C CA . TYR B 1 163 ? -4.418 -10.078 -9.977 1 96.75 163 TYR B CA 1
ATOM 4118 C C . TYR B 1 163 ? -5.719 -10 -10.773 1 96.75 163 TYR B C 1
ATOM 4120 O O . TYR B 1 163 ? -5.883 -10.711 -11.766 1 96.75 163 TYR B O 1
ATOM 4128 N N . LEU B 1 164 ? -6.672 -9.109 -10.477 1 97.12 164 LEU B N 1
ATOM 4129 C CA . LEU B 1 164 ? -8.016 -9.086 -11.031 1 97.12 164 LEU B CA 1
ATOM 4130 C C . LEU B 1 164 ? -7.98 -8.82 -12.539 1 97.12 164 LEU B C 1
ATOM 4132 O O . LEU B 1 164 ? -8.688 -9.484 -13.305 1 97.12 164 LEU B O 1
ATOM 4136 N N . ARG B 1 165 ? -7.199 -7.914 -12.953 1 94.5 165 ARG B N 1
ATOM 4137 C CA . ARG B 1 165 ? -7.125 -7.559 -14.367 1 94.5 165 ARG B CA 1
ATOM 4138 C C . ARG B 1 165 ? -6.551 -8.711 -15.195 1 94.5 165 ARG B C 1
ATOM 4140 O O . ARG B 1 165 ? -6.723 -8.75 -16.406 1 94.5 165 ARG B O 1
ATOM 4147 N N . ILE B 1 166 ? -5.855 -9.617 -14.531 1 93.5 166 ILE B N 1
ATOM 4148 C CA . ILE B 1 166 ? -5.242 -10.758 -15.188 1 93.5 166 ILE B CA 1
ATOM 4149 C C . ILE B 1 166 ? -6.27 -11.875 -15.344 1 93.5 166 ILE B C 1
ATOM 4151 O O . ILE B 1 166 ? -6.359 -12.5 -16.406 1 93.5 166 ILE B O 1
ATOM 4155 N N . VAL B 1 167 ? -7.16 -12.086 -14.398 1 95.38 167 VAL B N 1
ATOM 4156 C CA . VAL B 1 167 ? -7.984 -13.289 -14.352 1 95.38 167 VAL B CA 1
ATOM 4157 C C . VAL B 1 167 ? -9.383 -12.984 -14.883 1 95.38 167 VAL B C 1
ATOM 4159 O O . VAL B 1 167 ? -10.109 -13.891 -15.289 1 95.38 167 VAL B O 1
ATOM 4162 N N . LEU B 1 168 ? -9.828 -11.727 -15.016 1 95.69 168 LEU B N 1
ATOM 4163 C CA . LEU B 1 168 ? -11.234 -11.422 -15.25 1 95.69 168 LEU B CA 1
ATOM 4164 C C . LEU B 1 168 ? -11.5 -11.203 -16.734 1 95.69 168 LEU B C 1
ATOM 4166 O O . LEU B 1 168 ? -12.383 -11.844 -17.312 1 95.69 168 LEU B O 1
ATOM 4170 N N . PRO B 1 169 ? -10.75 -10.289 -17.375 1 92.44 169 PRO B N 1
ATOM 4171 C CA . PRO B 1 169 ? -11.164 -9.922 -18.734 1 92.44 169 PRO B CA 1
ATOM 4172 C C . PRO B 1 169 ? -10.805 -10.977 -19.766 1 92.44 169 PRO B C 1
ATOM 4174 O O . PRO B 1 169 ? -9.93 -11.812 -19.531 1 92.44 169 PRO B O 1
ATOM 4177 N N . SER B 1 170 ? -11.562 -10.898 -20.844 1 85.81 170 SER B N 1
ATOM 4178 C CA . SER B 1 170 ? -11.25 -11.695 -22.016 1 85.81 170 SER B CA 1
ATOM 4179 C C . SER B 1 170 ? -10.211 -11.008 -22.891 1 85.81 170 SER B C 1
ATOM 4181 O O . SER B 1 170 ? -10.336 -9.812 -23.188 1 85.81 170 SER B O 1
ATOM 4183 N N . THR B 1 171 ? -9.062 -11.617 -23.047 1 76.5 171 THR B N 1
ATOM 4184 C CA . THR B 1 171 ? -8 -10.977 -23.828 1 76.5 171 THR B CA 1
ATOM 4185 C C . THR B 1 171 ? -8.086 -11.383 -25.297 1 76.5 171 THR B C 1
ATOM 4187 O O . THR B 1 171 ? -7.391 -10.82 -26.141 1 76.5 171 THR B O 1
ATOM 4190 N N . GLY B 1 172 ? -9.07 -12.055 -25.547 1 71.81 172 GLY B N 1
ATOM 4191 C CA . GLY B 1 172 ? -9.18 -12.5 -26.922 1 71.81 172 GLY B CA 1
ATOM 4192 C C . GLY B 1 172 ? -8.062 -13.438 -27.344 1 71.81 172 GLY B C 1
ATOM 4193 O O . GLY B 1 172 ? -7.938 -13.789 -28.516 1 71.81 172 GLY B O 1
ATOM 4194 N N . THR B 1 173 ? -7.172 -13.656 -26.453 1 73.25 173 THR B N 1
ATOM 4195 C CA . THR B 1 173 ? -6.051 -14.555 -26.703 1 73.25 173 THR B CA 1
ATOM 4196 C C . THR B 1 173 ? -6.344 -15.945 -26.141 1 73.25 173 THR B C 1
ATOM 4198 O O . THR B 1 173 ? -7.504 -16.312 -25.938 1 73.25 173 THR B O 1
ATOM 4201 N N . ALA B 1 174 ? -5.316 -16.719 -26.094 1 73.5 174 ALA B N 1
ATOM 4202 C CA . ALA B 1 174 ? -5.441 -18.078 -25.578 1 73.5 174 ALA B CA 1
ATOM 4203 C C . ALA B 1 174 ? -5.875 -18.078 -24.125 1 73.5 174 ALA B C 1
ATOM 4205 O O . ALA B 1 174 ? -6.461 -19.047 -23.641 1 73.5 174 ALA B O 1
ATOM 4206 N N . SER B 1 175 ? -5.691 -16.969 -23.5 1 78.94 175 SER B N 1
ATOM 4207 C CA . SER B 1 175 ? -6.117 -16.891 -22.109 1 78.94 175 SER B CA 1
ATOM 4208 C C . SER B 1 175 ? -7.586 -16.5 -22 1 78.94 175 SER B C 1
ATOM 4210 O O . SER B 1 175 ? -8.008 -15.492 -22.547 1 78.94 175 SER B O 1
ATOM 4212 N N . LYS B 1 176 ? -8.375 -17.328 -21.406 1 89.81 176 LYS B N 1
ATOM 4213 C CA . LYS B 1 176 ? -9.82 -17.156 -21.297 1 89.81 176 LYS B CA 1
ATOM 4214 C C . LYS B 1 176 ? -10.18 -16.266 -20.109 1 89.81 176 LYS B C 1
ATOM 4216 O O . LYS B 1 176 ? -9.508 -16.281 -19.078 1 89.81 176 LYS B O 1
ATOM 4221 N N . GLY B 1 177 ? -11.156 -15.484 -20.344 1 93.25 177 GLY B N 1
ATOM 4222 C CA . GLY B 1 177 ? -11.695 -14.672 -19.266 1 93.25 177 GLY B CA 1
ATOM 4223 C C . GLY B 1 177 ? -12.594 -15.445 -18.312 1 93.25 177 GLY B C 1
ATOM 4224 O O . GLY B 1 177 ? -12.812 -16.641 -18.5 1 93.25 177 GLY B O 1
ATOM 4225 N N . LEU B 1 178 ? -13.102 -14.758 -17.359 1 96.38 178 LEU B N 1
ATOM 4226 C CA . LEU B 1 178 ? -13.891 -15.391 -16.297 1 96.38 178 LEU B CA 1
ATOM 4227 C C . LEU B 1 178 ? -15.164 -16.016 -16.875 1 96.38 178 LEU B C 1
ATOM 4229 O O . LEU B 1 178 ? -15.477 -17.172 -16.578 1 96.38 178 LEU B O 1
ATOM 4233 N N . ILE B 1 179 ? -15.867 -15.32 -17.75 1 95.56 179 ILE B N 1
ATOM 4234 C CA . ILE B 1 179 ? -17.156 -15.773 -18.281 1 95.56 179 ILE B CA 1
ATOM 4235 C C . ILE B 1 179 ? -16.953 -17.047 -19.094 1 95.56 179 ILE B C 1
ATOM 4237 O O . ILE B 1 179 ? -17.688 -18.016 -18.938 1 95.56 179 ILE B O 1
ATOM 4241 N N . GLU B 1 180 ? -15.992 -17.016 -19.938 1 94.81 180 GLU B N 1
ATOM 4242 C CA . GLU B 1 180 ? -15.703 -18.188 -20.766 1 94.81 180 GLU B CA 1
ATOM 4243 C C . GLU B 1 180 ? -15.344 -19.391 -19.906 1 94.81 180 GLU B C 1
ATOM 4245 O O . GLU B 1 180 ? -15.773 -20.516 -20.203 1 94.81 180 GLU B O 1
ATOM 4250 N N . LYS B 1 181 ? -14.562 -19.156 -18.922 1 96 181 LYS B N 1
ATOM 4251 C CA . LYS B 1 181 ? -14.18 -20.234 -18.016 1 96 181 LYS B CA 1
ATOM 4252 C C . LYS B 1 181 ? -15.398 -20.828 -17.328 1 96 181 LYS B C 1
ATOM 4254 O O . LYS B 1 181 ? -15.5 -22.062 -17.172 1 96 181 LYS B O 1
ATOM 4259 N N . LEU B 1 182 ? -16.281 -19.984 -16.875 1 96.69 182 LEU B N 1
ATOM 4260 C CA . LEU B 1 182 ? -17.484 -20.422 -16.172 1 96.69 182 LEU B CA 1
ATOM 4261 C C . LEU B 1 182 ? -18.422 -21.172 -17.109 1 96.69 182 LEU B C 1
ATOM 4263 O O . LEU B 1 182 ? -19 -22.188 -16.719 1 96.69 182 LEU B O 1
ATOM 4267 N N . GLU B 1 183 ? -18.5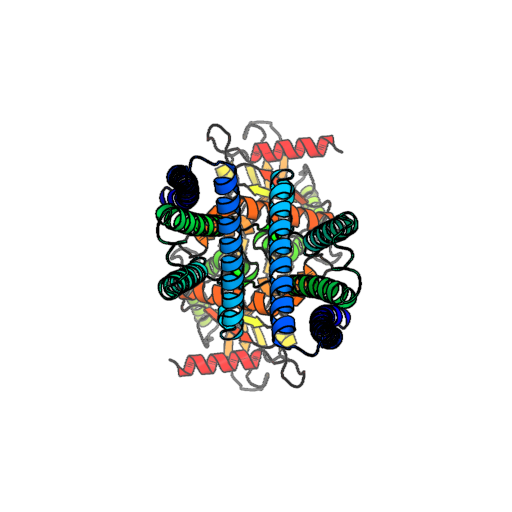31 -20.734 -18.297 1 95.75 183 GLU B N 1
ATOM 4268 C CA . GLU B 1 183 ? -19.359 -21.406 -19.297 1 95.75 183 GLU B CA 1
ATOM 4269 C C . GLU B 1 183 ? -18.797 -22.797 -19.625 1 95.75 183 GLU B C 1
ATOM 4271 O O . GLU B 1 183 ? -19.547 -23.75 -19.797 1 95.75 183 GLU B O 1
ATOM 4276 N N . ASN B 1 184 ? -17.516 -22.844 -19.719 1 94.75 184 ASN B N 1
ATOM 4277 C CA . ASN B 1 184 ? -16.875 -24.125 -19.969 1 94.75 184 ASN B CA 1
ATOM 4278 C C . ASN B 1 184 ? -17.172 -25.125 -18.859 1 94.75 184 ASN B C 1
ATOM 4280 O O . ASN B 1 184 ? -17.438 -26.297 -19.125 1 94.75 184 ASN B O 1
ATOM 4284 N N . ILE B 1 185 ? -17.094 -24.625 -17.688 1 95.44 185 ILE B N 1
ATOM 4285 C CA . ILE B 1 185 ? -17.359 -25.484 -16.531 1 95.44 185 ILE B CA 1
ATOM 4286 C C . ILE B 1 185 ? -18.812 -25.922 -16.547 1 95.44 185 ILE B C 1
ATOM 4288 O O . ILE B 1 185 ? -19.125 -27.078 -16.219 1 95.44 185 ILE B O 1
ATOM 4292 N N . GLU B 1 186 ? -19.734 -24.984 -16.828 1 96.38 186 GLU B N 1
ATOM 4293 C CA . GLU B 1 186 ? -21.141 -25.328 -16.906 1 96.38 186 GLU B CA 1
ATOM 4294 C C . GLU B 1 186 ? -21.391 -26.438 -17.922 1 96.38 186 GLU B C 1
ATOM 4296 O O . GLU B 1 186 ? -22.109 -27.391 -17.641 1 96.38 186 GLU B O 1
ATOM 4301 N N . ASP B 1 187 ? -20.734 -26.312 -19 1 95.62 187 ASP B N 1
ATOM 4302 C CA . ASP B 1 187 ? -20.891 -27.281 -20.078 1 95.62 187 ASP B CA 1
ATOM 4303 C C . ASP B 1 187 ? -20.266 -28.625 -19.719 1 95.62 187 ASP B C 1
ATOM 4305 O O . ASP B 1 187 ? -20.875 -29.672 -19.938 1 95.62 187 ASP B O 1
ATOM 4309 N N . SER B 1 188 ? -19.094 -28.609 -19.172 1 96.06 188 SER B N 1
ATOM 4310 C CA . SER B 1 188 ? -18.328 -29.812 -18.906 1 96.06 188 SER B CA 1
ATOM 4311 C C . SER B 1 188 ? -18.906 -30.594 -17.734 1 96.06 188 SER B C 1
ATOM 4313 O O . SER B 1 188 ? -18.812 -31.812 -17.672 1 96.06 188 SER B O 1
ATOM 4315 N N . HIS B 1 189 ? -19.484 -29.922 -16.75 1 95 189 HIS B N 1
ATOM 4316 C CA . HIS B 1 189 ? -19.922 -30.578 -15.523 1 95 189 HIS B CA 1
ATOM 4317 C C . HIS B 1 189 ? -21.438 -30.562 -15.398 1 95 189 HIS B C 1
ATOM 4319 O O . HIS B 1 189 ? -21.984 -31.047 -14.414 1 95 189 HIS B O 1
ATOM 4325 N N . ASN B 1 190 ? -22.109 -29.969 -16.297 1 93.31 190 ASN B N 1
ATOM 4326 C CA . ASN B 1 190 ? -23.562 -29.891 -16.328 1 93.31 190 ASN B CA 1
ATOM 4327 C C . ASN B 1 190 ? -24.125 -29.219 -15.078 1 93.31 190 ASN B C 1
ATOM 4329 O O . ASN B 1 190 ? -25 -29.781 -14.406 1 93.31 190 ASN B O 1
ATOM 4333 N N . ILE B 1 191 ? -23.469 -28.094 -14.742 1 94.06 191 ILE B N 1
ATOM 4334 C CA . ILE B 1 191 ? -23.938 -27.281 -13.633 1 94.06 191 ILE B CA 1
ATOM 4335 C C . ILE B 1 191 ? -24.281 -25.875 -14.125 1 94.06 191 ILE B C 1
ATOM 4337 O O . ILE B 1 191 ? -23.891 -25.484 -15.227 1 94.06 191 ILE B O 1
ATOM 4341 N N . SER B 1 192 ? -25.109 -25.219 -13.352 1 94.38 192 SER B N 1
ATOM 4342 C CA . SER B 1 192 ? -25.453 -23.828 -13.672 1 94.38 192 SER B CA 1
ATOM 4343 C C . SER B 1 192 ? -24.922 -22.875 -12.609 1 94.38 192 SER B C 1
ATOM 4345 O O . SER B 1 192 ? -25.219 -23.031 -11.422 1 94.38 192 SER B O 1
ATOM 4347 N N . ILE B 1 193 ? -24.141 -21.984 -13.07 1 96 193 ILE B N 1
ATOM 4348 C CA . ILE B 1 193 ? -23.594 -20.969 -12.172 1 96 193 ILE B CA 1
ATOM 4349 C C . ILE B 1 193 ? -24.656 -19.906 -11.891 1 96 193 ILE B C 1
ATOM 4351 O O . ILE B 1 193 ? -25.297 -19.406 -12.812 1 96 193 ILE B O 1
ATOM 4355 N N . SER B 1 194 ? -24.891 -19.594 -10.633 1 94.5 194 SER B N 1
ATOM 4356 C CA . SER B 1 194 ? -25.953 -18.672 -10.219 1 94.5 194 SER B CA 1
ATOM 4357 C C . SER B 1 194 ? -25.75 -17.281 -10.805 1 94.5 194 SER B C 1
ATOM 4359 O O . SER B 1 194 ? -26.672 -16.703 -11.383 1 94.5 194 SER B O 1
ATOM 4361 N N . ILE B 1 195 ? -24.609 -16.734 -10.562 1 96.19 195 ILE B N 1
ATOM 4362 C CA . ILE B 1 195 ? -24.219 -15.438 -11.094 1 96.19 195 ILE B CA 1
ATOM 4363 C C . ILE B 1 195 ? -22.812 -15.523 -11.688 1 96.19 195 ILE B C 1
ATOM 4365 O O . ILE B 1 195 ? -21.875 -15.961 -11.016 1 96.19 195 ILE B O 1
ATOM 4369 N N . LYS B 1 196 ? -22.641 -15.195 -12.914 1 96.31 196 LYS B N 1
ATOM 4370 C CA . LYS B 1 196 ? -21.359 -15.289 -13.586 1 96.31 196 LYS B CA 1
ATOM 4371 C C . LYS B 1 196 ? -20.484 -14.078 -13.281 1 96.31 196 LYS B C 1
ATOM 4373 O O . LYS B 1 196 ? -20.141 -13.312 -14.188 1 96.31 196 LYS B O 1
ATOM 4378 N N . LYS B 1 197 ? -20.156 -13.891 -12.031 1 97 197 LYS B N 1
ATOM 4379 C CA . LYS B 1 197 ? -19.281 -12.867 -11.484 1 97 197 LYS B CA 1
ATOM 4380 C C . LYS B 1 197 ? -18.359 -13.445 -10.414 1 97 197 LYS B C 1
ATOM 4382 O O . LYS B 1 197 ? -18.656 -14.484 -9.828 1 97 197 LYS B O 1
ATOM 4387 N N . LEU B 1 198 ? -17.234 -12.82 -10.258 1 98.25 198 LEU B N 1
ATOM 4388 C CA . LEU B 1 198 ? -16.359 -13.141 -9.133 1 98.25 198 LEU B CA 1
ATOM 4389 C C . LEU B 1 198 ? -16.766 -12.352 -7.891 1 98.25 198 LEU B C 1
ATOM 4391 O O . LEU B 1 198 ? -16.75 -11.117 -7.902 1 98.25 198 LEU B O 1
ATOM 4395 N N . PHE B 1 199 ? -17.141 -13.078 -6.852 1 98 199 PHE B N 1
ATOM 4396 C CA . PHE B 1 199 ? -17.469 -12.438 -5.582 1 98 199 PHE B CA 1
ATOM 4397 C C . PHE B 1 199 ? -16.219 -12.297 -4.719 1 98 199 PHE B C 1
ATOM 4399 O O . PHE B 1 199 ? -15.523 -13.281 -4.457 1 98 199 PHE B O 1
ATOM 4406 N N . ILE B 1 200 ? -15.938 -11.125 -4.328 1 98.06 200 ILE B N 1
ATOM 4407 C CA . ILE B 1 200 ? -14.781 -10.859 -3.484 1 98.06 200 ILE B CA 1
ATOM 4408 C C . ILE B 1 200 ? -15.242 -10.453 -2.088 1 98.06 200 ILE B C 1
ATOM 4410 O O . ILE B 1 200 ? -15.93 -9.438 -1.927 1 98.06 200 ILE B O 1
ATOM 4414 N N . LEU B 1 201 ? -14.805 -11.195 -1.109 1 97.25 201 LEU B N 1
ATOM 4415 C CA . LEU B 1 201 ? -15.195 -10.945 0.275 1 97.25 201 LEU B CA 1
ATOM 4416 C C . LEU B 1 201 ? -14.227 -9.977 0.946 1 97.25 201 LEU B C 1
ATOM 4418 O O . LEU B 1 201 ? -13.008 -10.164 0.875 1 97.25 201 LEU B O 1
ATOM 4422 N N . ILE B 1 202 ? -14.766 -8.977 1.563 1 97.5 202 ILE B N 1
ATOM 4423 C CA . ILE B 1 202 ? -13.992 -7.965 2.271 1 97.5 202 ILE B CA 1
ATOM 4424 C C . ILE B 1 202 ? -14.484 -7.852 3.711 1 97.5 202 ILE B C 1
ATOM 4426 O O . ILE B 1 202 ? -15.352 -7.027 4.016 1 97.5 202 ILE B O 1
ATOM 4430 N N . PRO B 1 203 ? -13.875 -8.641 4.598 1 95.19 203 PRO B N 1
ATOM 4431 C CA . PRO B 1 203 ? -14.297 -8.609 6 1 95.19 203 PRO B CA 1
ATOM 4432 C C . PRO B 1 203 ? -13.758 -7.402 6.758 1 95.19 203 PRO B C 1
ATOM 4434 O O . PRO B 1 203 ? -12.641 -6.949 6.48 1 95.19 203 PRO B O 1
ATOM 4437 N N . SER B 1 204 ? -14.453 -6.996 7.766 1 92.19 204 SER B N 1
ATOM 4438 C CA . SER B 1 204 ? -14.031 -5.859 8.578 1 92.19 204 SER B CA 1
ATOM 4439 C C . SER B 1 204 ? -12.836 -6.227 9.461 1 92.19 204 SER B C 1
ATOM 4441 O O . SER B 1 204 ? -12.055 -5.355 9.852 1 92.19 204 SER B O 1
ATOM 4443 N N . SER B 1 205 ? -12.68 -7.477 9.805 1 90.19 205 SER B N 1
ATOM 4444 C CA . SER B 1 205 ? -11.57 -7.93 10.641 1 90.19 205 SER B CA 1
ATOM 4445 C C . SER B 1 205 ? -10.312 -8.148 9.812 1 90.19 205 SER B C 1
ATOM 4447 O O . SER B 1 205 ? -9.219 -8.312 10.367 1 90.19 205 SER B O 1
ATOM 4449 N N . THR B 1 206 ? -10.398 -8.188 8.523 1 93.06 206 THR B N 1
ATOM 4450 C CA . THR B 1 206 ? -9.32 -8.43 7.562 1 93.06 206 THR B CA 1
ATOM 4451 C C . THR B 1 206 ? -8.961 -9.914 7.516 1 93.06 206 THR B C 1
ATOM 4453 O O . THR B 1 206 ? -8.227 -10.352 6.629 1 93.06 206 THR B O 1
ATOM 4456 N N . TYR B 1 207 ? -9.508 -10.711 8.391 1 93 207 TYR B N 1
ATOM 4457 C CA . TYR B 1 207 ? -9.195 -12.133 8.398 1 93 207 TYR B CA 1
ATOM 4458 C C . TYR B 1 207 ? -10.047 -12.891 7.391 1 93 207 TYR B C 1
ATOM 4460 O O . TYR B 1 207 ? -11.266 -12.695 7.332 1 93 207 TYR B O 1
ATOM 4468 N N . ILE B 1 208 ? -9.398 -13.688 6.645 1 93.38 208 ILE B N 1
ATOM 4469 C CA . ILE B 1 208 ? -10.062 -14.555 5.684 1 93.38 208 ILE B CA 1
ATOM 4470 C C . ILE B 1 208 ? -9.562 -15.992 5.855 1 93.38 208 ILE B C 1
ATOM 4472 O O . ILE B 1 208 ? -8.359 -16.234 5.875 1 93.38 208 ILE B O 1
ATOM 4476 N N . SER B 1 209 ? -10.461 -16.859 5.98 1 90.62 209 SER B N 1
ATOM 4477 C CA . SER B 1 209 ? -10.109 -18.266 6.148 1 90.62 209 SER B CA 1
ATOM 4478 C C . SER B 1 209 ? -9.523 -18.859 4.867 1 90.62 209 SER B C 1
ATOM 4480 O O . SER B 1 209 ? -9.828 -18.375 3.77 1 90.62 209 SER B O 1
ATOM 4482 N N . SER B 1 210 ? -8.664 -19.844 5.004 1 89.62 210 SER B N 1
ATOM 4483 C CA . SER B 1 210 ? -8.078 -20.516 3.846 1 89.62 210 SER B CA 1
ATOM 4484 C C . SER B 1 210 ? -9.117 -21.375 3.131 1 89.62 210 SER B C 1
ATOM 4486 O O . SER B 1 210 ? -9.016 -21.594 1.92 1 89.62 210 SER B O 1
ATOM 4488 N N . ASP B 1 211 ? -10.055 -21.859 3.918 1 87.44 211 ASP B N 1
ATOM 4489 C CA . ASP B 1 211 ? -11.133 -22.703 3.408 1 87.44 211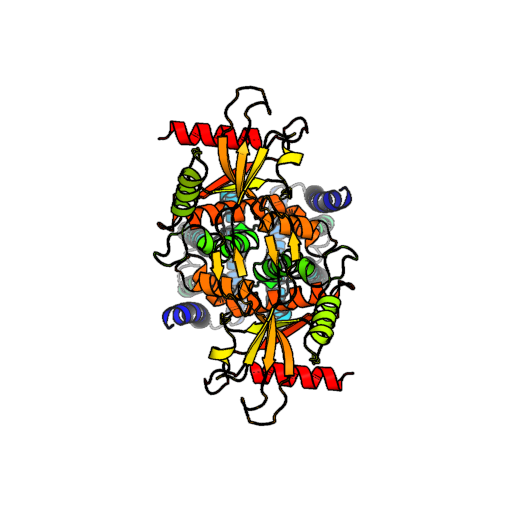 ASP B CA 1
ATOM 4490 C C . ASP B 1 211 ? -12.484 -22.266 3.963 1 87.44 211 ASP B C 1
ATOM 4492 O O . ASP B 1 211 ? -12.648 -22.125 5.176 1 87.44 211 ASP B O 1
ATOM 4496 N N . PHE B 1 212 ? -13.422 -22.109 3.072 1 91.88 212 PHE B N 1
ATOM 4497 C CA . PHE B 1 212 ? -14.703 -21.562 3.484 1 91.88 212 PHE B CA 1
ATOM 4498 C C . PHE B 1 212 ? -15.594 -22.656 4.086 1 91.88 212 PHE B C 1
ATOM 4500 O O . PHE B 1 212 ? -16.609 -22.359 4.719 1 91.88 212 PHE B O 1
ATOM 4507 N N . LYS B 1 213 ? -15.227 -23.891 3.992 1 88.25 213 LYS B N 1
ATOM 4508 C CA . LYS B 1 213 ? -16.016 -24.969 4.578 1 88.25 213 LYS B CA 1
ATOM 4509 C C . LYS B 1 213 ? -16.031 -24.875 6.102 1 88.25 213 LYS B C 1
ATOM 4511 O O . LYS B 1 213 ? -17.094 -24.969 6.723 1 88.25 213 LYS B O 1
ATOM 4516 N N . ASP B 1 214 ? -14.875 -24.547 6.637 1 82.94 214 ASP B N 1
ATOM 4517 C CA . ASP B 1 214 ? -14.719 -24.531 8.086 1 82.94 214 ASP B CA 1
ATOM 4518 C C . ASP B 1 214 ? -15.414 -23.328 8.703 1 82.94 214 ASP B C 1
ATOM 4520 O O . ASP B 1 214 ? -16.062 -23.438 9.75 1 82.94 214 ASP B O 1
ATOM 4524 N N . CYS B 1 215 ? -15.344 -22.234 7.996 1 81.88 215 CYS B N 1
ATOM 4525 C CA . CYS B 1 215 ? -15.844 -21 8.602 1 81.88 215 CYS B CA 1
ATOM 4526 C C . CYS B 1 215 ? -17.344 -20.844 8.359 1 81.88 215 CYS B C 1
ATOM 4528 O O . CYS B 1 215 ? -17.969 -19.938 8.906 1 81.88 215 CYS B O 1
ATOM 4530 N N . THR B 1 216 ? -17.984 -21.688 7.625 1 89.75 216 THR B N 1
ATOM 4531 C CA . THR B 1 216 ? -19.406 -21.578 7.336 1 89.75 216 THR B CA 1
ATOM 4532 C C . THR B 1 216 ? -20.172 -22.781 7.902 1 89.75 216 THR B C 1
ATOM 4534 O O . THR B 1 216 ? -21.297 -23.047 7.496 1 89.75 216 THR B O 1
ATOM 4537 N N . ASN B 1 217 ? -19.578 -23.531 8.758 1 86.25 217 ASN B N 1
ATOM 4538 C CA . ASN B 1 217 ? -20.203 -24.719 9.359 1 86.25 217 ASN B CA 1
ATOM 4539 C C . ASN B 1 217 ? -20.672 -25.703 8.289 1 86.25 217 ASN B C 1
ATOM 4541 O O . ASN B 1 217 ? -21.797 -26.203 8.367 1 86.25 217 ASN B O 1
ATOM 4545 N N . GLY B 1 218 ? -19.938 -25.734 7.18 1 87.81 218 GLY B N 1
ATOM 4546 C CA . GLY B 1 218 ? -20.203 -26.734 6.168 1 87.81 218 GLY B CA 1
ATOM 4547 C C . GLY B 1 218 ? -21.188 -26.281 5.105 1 87.81 218 GLY B C 1
ATOM 4548 O O . GLY B 1 218 ? -21.531 -27.047 4.207 1 87.81 218 GLY B O 1
ATOM 4549 N N . TRP B 1 219 ? -21.641 -25.016 5.133 1 92 219 TRP B N 1
ATOM 4550 C CA . TRP B 1 219 ? -22.578 -24.516 4.129 1 92 219 TRP B CA 1
ATOM 4551 C C . TRP B 1 219 ? -21.891 -24.406 2.766 1 92 219 TRP B C 1
ATOM 4553 O O . TRP B 1 219 ? -22.562 -24.5 1.729 1 92 219 TRP B O 1
ATOM 4563 N N . MET B 1 220 ? -20.609 -24.172 2.807 1 94.19 220 MET B N 1
ATOM 4564 C CA . MET B 1 220 ? -19.875 -23.984 1.558 1 94.19 220 MET B CA 1
ATOM 4565 C C . MET B 1 220 ? -18.844 -25.094 1.369 1 94.19 220 MET B C 1
ATOM 4567 O O . MET B 1 220 ? -18.219 -25.531 2.334 1 94.19 220 MET B O 1
ATOM 4571 N N . GLU B 1 221 ? -18.641 -25.516 0.196 1 92.69 221 GLU B N 1
ATOM 4572 C CA . GLU B 1 221 ? -17.641 -26.516 -0.175 1 92.69 221 GLU B CA 1
ATOM 4573 C C . GLU B 1 221 ? -17.016 -26.188 -1.535 1 92.69 221 GLU B C 1
ATOM 4575 O O . GLU B 1 221 ? -17.734 -25.781 -2.461 1 92.69 221 GLU B O 1
ATOM 4580 N N . SER B 1 222 ? -15.695 -26.297 -1.559 1 94 222 SER B N 1
ATOM 4581 C CA . SER B 1 222 ? -15.039 -26.094 -2.842 1 94 222 SER B CA 1
ATOM 4582 C C . SER B 1 222 ? -15.484 -27.125 -3.873 1 94 222 SER B C 1
ATOM 4584 O O . SER B 1 222 ? -15.5 -28.312 -3.588 1 94 222 SER B O 1
ATOM 4586 N N . ALA B 1 223 ? -15.883 -26.656 -5.039 1 93.81 223 ALA B N 1
ATOM 4587 C CA . ALA B 1 223 ? -16.422 -27.562 -6.059 1 93.81 223 ALA B CA 1
ATOM 4588 C C . ALA B 1 223 ? -15.398 -27.797 -7.168 1 93.81 223 ALA B C 1
ATOM 4590 O O . ALA B 1 223 ? -15.031 -28.953 -7.449 1 93.81 223 ALA B O 1
ATOM 4591 N N . LEU B 1 224 ? -14.977 -26.703 -7.762 1 95.12 224 LEU B N 1
ATOM 4592 C CA . LEU B 1 224 ? -14.133 -26.812 -8.945 1 95.12 224 LEU B CA 1
ATOM 4593 C C . LEU B 1 224 ? -13.125 -25.672 -9.016 1 95.12 224 LEU B C 1
ATOM 4595 O O . LEU B 1 224 ? -13.422 -24.547 -8.594 1 95.12 224 LEU B O 1
ATOM 4599 N N . GLU B 1 225 ? -11.938 -26.016 -9.562 1 95.06 225 GLU B N 1
ATOM 4600 C CA . GLU B 1 225 ? -10.953 -25 -9.914 1 95.06 225 GLU B CA 1
ATOM 4601 C C . GLU B 1 225 ? -11.109 -24.547 -11.367 1 95.06 225 GLU B C 1
ATOM 4603 O O . GLU B 1 225 ? -11.281 -25.391 -12.258 1 95.06 225 GLU B O 1
ATOM 4608 N N . LEU B 1 226 ? -11.164 -23.25 -11.523 1 95.75 226 LEU B N 1
ATOM 4609 C CA . LEU B 1 226 ? -11.242 -22.75 -12.891 1 95.75 226 LEU B CA 1
ATOM 4610 C C . LEU B 1 226 ? -9.914 -22.938 -13.617 1 95.75 226 LEU B C 1
ATOM 4612 O O . LEU B 1 226 ? -8.875 -23.094 -12.977 1 95.75 226 LEU B O 1
ATOM 4616 N N . GLU B 1 227 ? -10.008 -22.922 -14.883 1 93.94 227 GLU B N 1
ATOM 4617 C CA . GLU B 1 227 ? -8.805 -23.047 -15.703 1 93.94 227 GLU B CA 1
ATOM 4618 C C . GLU B 1 227 ? -7.758 -22.016 -15.305 1 93.94 227 GLU B C 1
ATOM 4620 O O . GLU B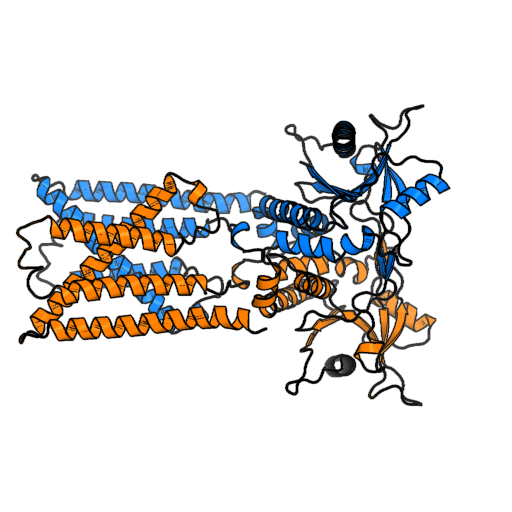 1 227 ? -8.086 -20.844 -15.07 1 93.94 227 GLU B O 1
ATOM 4625 N N . LYS B 1 228 ? -6.535 -22.453 -15.25 1 93.88 228 LYS B N 1
ATOM 4626 C CA . LYS B 1 228 ? -5.441 -21.594 -14.805 1 93.88 228 LYS B CA 1
ATOM 4627 C C . LYS B 1 228 ? -4.984 -20.656 -15.914 1 93.88 228 LYS B C 1
ATOM 4629 O O . LYS B 1 228 ? -4.926 -21.062 -17.078 1 93.88 228 LYS B O 1
ATOM 4634 N N . GLU B 1 229 ? -4.781 -19.422 -15.539 1 93.69 229 GLU B N 1
ATOM 4635 C CA . GLU B 1 229 ? -4.074 -18.469 -16.391 1 93.69 229 GLU B CA 1
ATOM 4636 C C . GLU B 1 229 ? -2.582 -18.453 -16.078 1 93.69 229 GLU B C 1
ATOM 4638 O O . GLU B 1 229 ? -2.182 -18.172 -14.945 1 93.69 229 GLU B O 1
ATOM 4643 N N . VAL B 1 230 ? -1.746 -18.828 -17.062 1 93 230 VAL B N 1
ATOM 4644 C CA . VAL B 1 230 ? -0.307 -18.938 -16.859 1 93 230 VAL B CA 1
ATOM 4645 C C . VAL B 1 230 ? 0.423 -17.891 -17.688 1 93 230 VAL B C 1
ATOM 4647 O O . VAL B 1 230 ? 0.126 -17.703 -18.875 1 93 230 VAL B O 1
ATOM 4650 N N . ARG B 1 231 ? 1.344 -17.188 -17.047 1 92.12 231 ARG B N 1
ATOM 4651 C CA . ARG B 1 231 ? 2.131 -16.172 -17.75 1 92.12 231 ARG B CA 1
ATOM 4652 C C . ARG B 1 231 ? 3.453 -15.914 -17.031 1 92.12 231 ARG B C 1
ATOM 4654 O O . ARG B 1 231 ? 3.605 -16.25 -15.859 1 92.12 231 ARG B O 1
ATOM 4661 N N . ASP B 1 232 ? 4.391 -15.359 -17.812 1 91.62 232 ASP B N 1
ATOM 4662 C CA . ASP B 1 232 ? 5.629 -14.867 -17.203 1 91.62 232 ASP B CA 1
ATOM 4663 C C . ASP B 1 232 ? 5.438 -13.469 -16.625 1 91.62 232 ASP B C 1
ATOM 4665 O O . ASP B 1 232 ? 4.777 -12.625 -17.234 1 91.62 232 ASP B O 1
ATOM 4669 N N . ARG B 1 233 ? 5.902 -13.328 -15.445 1 93 233 ARG B N 1
ATOM 4670 C CA . ARG B 1 233 ? 5.746 -12.023 -14.812 1 93 233 ARG B CA 1
ATOM 4671 C C . ARG B 1 233 ? 6.934 -11.711 -13.906 1 93 233 ARG B C 1
ATOM 4673 O O . ARG B 1 233 ? 7.312 -12.531 -13.062 1 93 233 ARG B O 1
ATOM 4680 N N . ALA B 1 234 ? 7.578 -10.586 -14.07 1 93.25 234 ALA B N 1
ATOM 4681 C CA . ALA B 1 234 ? 8.648 -10.047 -13.227 1 93.25 234 ALA B CA 1
ATOM 4682 C C . ALA B 1 234 ? 9.773 -11.062 -13.062 1 93.25 234 ALA B C 1
ATOM 4684 O O . 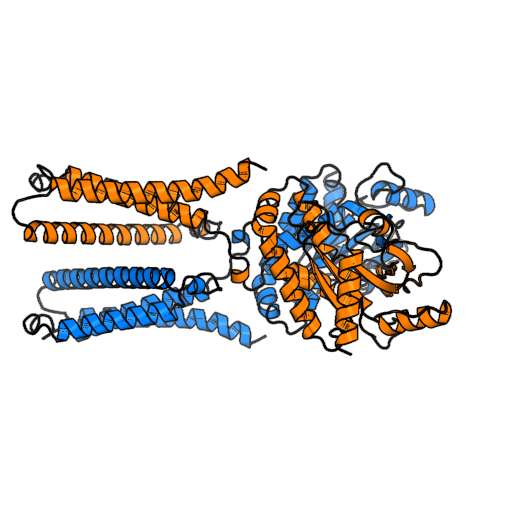ALA B 1 234 ? 10.273 -11.266 -11.953 1 93.25 234 ALA B O 1
ATOM 4685 N N . GLY B 1 235 ? 10.078 -11.828 -14.094 1 92.06 235 GLY B N 1
ATOM 4686 C CA . GLY B 1 235 ? 11.203 -12.75 -14.062 1 92.06 235 GLY B CA 1
ATOM 4687 C C . GLY B 1 235 ? 10.812 -14.148 -13.609 1 92.06 235 GLY B C 1
ATOM 4688 O O . GLY B 1 235 ? 11.633 -15.062 -13.648 1 92.06 235 GLY B O 1
ATOM 4689 N N . VAL B 1 236 ? 9.594 -14.32 -13.102 1 93.12 236 VAL B N 1
ATOM 4690 C CA . VAL B 1 236 ? 9.109 -15.633 -12.703 1 93.12 236 VAL B CA 1
ATOM 4691 C C . VAL B 1 236 ? 8.383 -16.297 -13.867 1 93.12 236 VAL B C 1
ATOM 4693 O O . VAL B 1 236 ? 7.406 -15.75 -14.391 1 93.12 236 VAL B O 1
ATOM 4696 N N . LYS B 1 237 ? 8.891 -17.453 -14.188 1 93.38 237 LYS B N 1
ATOM 4697 C CA . LYS B 1 237 ? 8.328 -18.172 -15.328 1 93.38 237 LYS B CA 1
ATOM 4698 C C . LYS B 1 237 ? 7.105 -18.984 -14.906 1 93.38 237 LYS B C 1
ATOM 4700 O O . LYS B 1 237 ? 7.066 -19.531 -13.812 1 93.38 237 LYS B O 1
ATOM 4705 N N . ASN B 1 238 ? 6.078 -18.953 -15.734 1 93.5 238 ASN B N 1
ATOM 4706 C CA . ASN B 1 238 ? 4.895 -19.797 -15.602 1 93.5 238 ASN B CA 1
ATOM 4707 C C . ASN B 1 238 ? 4.16 -19.531 -14.289 1 93.5 238 ASN B C 1
ATOM 4709 O O . ASN B 1 238 ? 3.781 -20.469 -13.586 1 93.5 238 ASN B O 1
ATOM 4713 N N . ARG B 1 239 ? 4.035 -18.281 -14.023 1 92.88 239 ARG B N 1
ATOM 4714 C CA . ARG B 1 239 ? 3.182 -17.938 -12.883 1 92.88 239 ARG B CA 1
ATOM 4715 C C . ARG B 1 239 ? 1.729 -18.312 -13.164 1 92.88 239 ARG B C 1
ATOM 4717 O O . ARG B 1 239 ? 1.224 -18.078 -14.258 1 92.88 239 ARG B O 1
ATOM 4724 N N . SER B 1 240 ? 1.062 -18.906 -12.188 1 94.06 240 SER B N 1
ATOM 4725 C CA . SER B 1 240 ? -0.287 -19.406 -12.406 1 94.06 240 SER B CA 1
ATOM 4726 C C . SER B 1 240 ? -1.302 -18.703 -11.523 1 94.06 240 SER B C 1
ATOM 4728 O O . SER B 1 240 ? -1.032 -18.438 -10.344 1 94.06 240 SER B O 1
ATOM 4730 N N . TYR B 1 241 ? -2.445 -18.328 -12.156 1 94.5 241 TYR B N 1
ATOM 4731 C CA . TYR B 1 241 ? -3.57 -17.688 -11.477 1 94.5 241 TYR B CA 1
ATOM 4732 C C . TYR B 1 241 ? -4.859 -18.469 -11.727 1 94.5 241 TYR B C 1
ATOM 4734 O O . TYR B 1 241 ? -5.098 -18.938 -12.836 1 94.5 241 TYR B O 1
ATOM 4742 N N . HIS B 1 242 ? -5.625 -18.641 -10.703 1 94.88 242 HIS B N 1
ATOM 4743 C CA . HIS B 1 242 ? -6.922 -19.266 -10.945 1 94.88 242 HIS B CA 1
ATOM 4744 C C . HIS B 1 242 ? -7.906 -18.938 -9.828 1 94.88 242 HIS B C 1
ATOM 4746 O O . HIS B 1 242 ? -7.516 -18.406 -8.789 1 94.88 242 HIS B O 1
ATOM 4752 N N . ASN B 1 243 ? -9.164 -19.109 -10.086 1 95.88 243 ASN B N 1
ATOM 4753 C CA . ASN B 1 243 ? -10.25 -18.938 -9.133 1 95.88 243 ASN B CA 1
ATOM 4754 C C . ASN B 1 243 ? -10.953 -20.266 -8.836 1 95.88 243 ASN B C 1
ATOM 4756 O O . ASN B 1 243 ? -10.711 -21.266 -9.516 1 95.88 243 ASN B O 1
ATOM 4760 N N . ASN B 1 244 ? -11.758 -20.188 -7.82 1 96.19 244 ASN B N 1
ATOM 4761 C CA . ASN B 1 244 ? -12.477 -21.391 -7.41 1 96.19 244 ASN B CA 1
ATOM 4762 C C . ASN B 1 244 ? -13.992 -21.172 -7.43 1 96.19 244 ASN B C 1
ATOM 4764 O O . ASN B 1 244 ? -14.469 -20.094 -7.047 1 96.19 244 ASN B O 1
ATOM 4768 N N . VAL B 1 245 ? -14.641 -22.234 -7.871 1 97.19 245 VAL B N 1
ATOM 4769 C CA . VAL B 1 245 ? -16.094 -22.266 -7.766 1 97.19 245 VAL B CA 1
ATOM 4770 C C . VAL B 1 245 ? -16.5 -23.031 -6.508 1 97.19 245 VAL B C 1
ATOM 4772 O O . VAL B 1 245 ? -15.977 -24.109 -6.23 1 97.19 245 VAL B O 1
ATOM 4775 N N . TYR B 1 246 ? -17.422 -22.469 -5.785 1 96.62 246 TYR B N 1
ATOM 4776 C CA . TYR B 1 246 ? -17.922 -23.078 -4.559 1 96.62 246 TYR B CA 1
ATOM 4777 C C . TYR B 1 246 ? -19.375 -23.5 -4.715 1 96.62 246 TYR B C 1
ATOM 4779 O O . TYR B 1 246 ? -20.109 -22.906 -5.508 1 96.62 246 TYR B O 1
ATOM 4787 N N . LYS B 1 247 ? -19.719 -24.562 -3.934 1 95.38 247 LYS B N 1
ATOM 4788 C CA . LYS B 1 247 ? -21.109 -24.938 -3.744 1 95.38 247 LYS B CA 1
ATOM 4789 C C . LYS B 1 247 ? -21.625 -24.453 -2.396 1 95.38 247 LYS B C 1
ATOM 4791 O O . LYS B 1 247 ? -20.969 -24.609 -1.372 1 95.38 247 LYS B O 1
ATOM 4796 N N . ILE B 1 248 ? -22.719 -23.75 -2.482 1 95.56 248 ILE B N 1
ATOM 4797 C CA . ILE B 1 248 ? -23.344 -23.281 -1.253 1 95.56 248 ILE B CA 1
ATOM 4798 C C . ILE B 1 248 ? -24.672 -23.984 -1.043 1 95.56 248 ILE B C 1
ATOM 4800 O O . ILE B 1 248 ? -25.531 -23.984 -1.927 1 95.56 248 ILE B O 1
ATOM 4804 N N . TYR B 1 249 ? -24.812 -24.625 0.121 1 92.38 249 TYR B N 1
ATOM 4805 C CA . TYR B 1 249 ? -26.062 -25.25 0.526 1 92.38 249 TYR B CA 1
ATOM 4806 C C . TYR B 1 249 ? -26.859 -24.344 1.448 1 92.38 249 TYR B C 1
ATOM 4808 O O . TYR B 1 249 ? -26.484 -24.141 2.607 1 92.38 249 TYR B O 1
ATOM 4816 N N . PRO B 1 250 ? -27.906 -23.781 0.86 1 84.19 250 PRO B N 1
ATOM 4817 C CA . PRO B 1 250 ? -28.719 -22.938 1.741 1 84.19 250 PRO B CA 1
ATOM 4818 C C . PRO B 1 250 ? -29.203 -23.672 2.988 1 84.19 250 PRO B C 1
ATOM 4820 O O . PRO B 1 250 ? -29.812 -24.75 2.879 1 84.19 250 PRO B O 1
ATOM 4823 N N . GLU B 1 251 ? -29 -23.281 4.25 1 81.06 251 GLU B N 1
ATOM 4824 C CA . GLU B 1 251 ? -29.375 -23.828 5.547 1 81.06 251 GLU B CA 1
ATOM 4825 C C . GLU B 1 251 ? -28.641 -25.141 5.812 1 81.06 251 GLU B C 1
ATOM 4827 O O . GLU B 1 251 ? -29.141 -26 6.543 1 81.06 251 GLU B O 1
ATOM 4832 N N . GLY B 1 252 ? -27.562 -25.344 5.102 1 80.5 252 GLY B N 1
ATOM 4833 C CA . GLY B 1 252 ? -26.75 -26.531 5.309 1 80.5 252 GLY B CA 1
ATOM 4834 C C . GLY B 1 252 ? -27.016 -27.625 4.293 1 80.5 252 GLY B C 1
ATOM 4835 O O . GLY B 1 252 ? -27.953 -27.516 3.49 1 80.5 252 GLY B O 1
ATOM 4836 N N . LYS B 1 253 ? -26.141 -28.641 4.32 1 80.62 253 LYS B N 1
ATOM 4837 C CA . LYS B 1 253 ? -26.266 -29.734 3.363 1 80.62 253 LYS B CA 1
ATOM 4838 C C . LYS B 1 253 ? -27.469 -30.625 3.676 1 80.62 253 LYS B C 1
ATOM 4840 O O . LYS B 1 253 ? -27.469 -31.344 4.676 1 80.62 253 LYS B O 1
ATOM 4845 N N . LYS B 1 254 ? -28.594 -30.328 3.156 1 78.75 254 LYS B N 1
ATOM 4846 C CA . LYS B 1 254 ? -29.812 -31.125 3.289 1 78.75 254 LYS B CA 1
ATOM 4847 C C . LYS B 1 254 ? -30.047 -31.953 2.033 1 78.75 254 LYS B C 1
ATOM 4849 O O . LYS B 1 254 ? -29.672 -31.562 0.933 1 78.75 254 LYS B O 1
ATOM 4854 N N . PRO B 1 255 ? -30.609 -33.125 2.357 1 80.44 255 PRO B N 1
ATOM 4855 C CA . PRO B 1 255 ? -30.938 -33.969 1.206 1 80.44 255 PRO B CA 1
ATOM 4856 C C . PRO B 1 255 ? -31.875 -33.281 0.214 1 80.44 255 PRO B C 1
ATOM 4858 O O . PRO B 1 255 ? -32.75 -32.5 0.618 1 80.44 255 PRO B O 1
ATOM 4861 N N . CYS B 1 256 ? -31.672 -33.312 -1.064 1 79.88 256 CYS B N 1
ATOM 4862 C CA . CYS B 1 256 ? -32.531 -32.906 -2.17 1 79.88 256 CYS B CA 1
ATOM 4863 C C . CYS B 1 256 ? -32.469 -31.391 -2.385 1 79.88 256 CYS B C 1
ATOM 4865 O O . CYS B 1 256 ? -33.375 -30.812 -2.996 1 79.88 256 CYS B O 1
ATOM 4867 N N . VAL B 1 257 ? -31.703 -30.688 -1.61 1 81.56 257 VAL B N 1
ATOM 4868 C CA . VAL B 1 257 ? -31.578 -29.25 -1.866 1 81.56 257 VAL B CA 1
ATOM 4869 C C . VAL B 1 257 ? -30.453 -29.016 -2.865 1 81.56 257 VAL B C 1
ATOM 4871 O O . VAL B 1 257 ? -29.344 -29.531 -2.703 1 81.56 257 VAL B O 1
ATOM 4874 N N . LYS B 1 258 ? -30.828 -28.422 -3.922 1 87.62 258 LYS B N 1
ATOM 4875 C CA . LYS B 1 258 ? -29.844 -28.094 -4.953 1 87.62 258 LYS B CA 1
ATOM 4876 C C . LYS B 1 258 ? -28.938 -26.953 -4.508 1 87.62 258 LYS B C 1
ATOM 4878 O O . LYS B 1 258 ? -29.406 -25.922 -4.031 1 87.62 258 LYS B O 1
ATOM 4883 N N . PRO B 1 259 ? -27.625 -27.203 -4.598 1 93 259 PRO B N 1
ATOM 4884 C CA . PRO B 1 259 ? -26.688 -26.156 -4.18 1 93 259 PRO B CA 1
ATOM 4885 C C . PRO B 1 259 ? -26.578 -25.016 -5.191 1 93 259 PRO B C 1
ATOM 4887 O O . PRO B 1 259 ? -26.953 -25.188 -6.355 1 93 259 PRO B O 1
ATOM 4890 N N . GLU B 1 260 ? -26.188 -23.891 -4.73 1 94.5 260 GLU B N 1
ATOM 4891 C CA . GLU B 1 260 ? -25.859 -22.75 -5.578 1 94.5 260 GLU B CA 1
ATOM 4892 C C . GLU B 1 260 ? -24.375 -22.719 -5.898 1 94.5 260 GLU B C 1
ATOM 4894 O O . GLU B 1 260 ? -23.531 -22.844 -5.004 1 94.5 260 GLU B O 1
ATOM 4899 N N . TYR B 1 261 ? -24.062 -22.656 -7.203 1 96.25 261 TYR B N 1
ATOM 4900 C CA . TYR B 1 261 ? -22.672 -22.562 -7.625 1 96.25 261 TYR B CA 1
ATOM 4901 C C . TYR B 1 261 ? -22.25 -21.109 -7.859 1 96.25 261 TYR B C 1
ATOM 4903 O O . TYR B 1 261 ? -22.938 -20.375 -8.57 1 96.25 261 TYR B O 1
ATOM 4911 N N . ILE B 1 262 ? -21.156 -20.75 -7.211 1 97.12 262 ILE B N 1
ATOM 4912 C CA . ILE B 1 262 ? -20.719 -19.359 -7.32 1 97.12 262 ILE B CA 1
ATOM 4913 C C . ILE B 1 262 ? -19.203 -19.266 -7.188 1 97.12 262 ILE B C 1
ATOM 4915 O O . ILE B 1 262 ? -18.578 -20.125 -6.547 1 97.12 262 ILE B O 1
ATOM 4919 N N . THR B 1 263 ? -18.578 -18.359 -7.91 1 97.62 263 THR B N 1
ATOM 4920 C CA . THR B 1 263 ? -17.156 -18.078 -7.75 1 97.62 263 THR B CA 1
ATOM 4921 C C . THR B 1 263 ? -16.938 -17.062 -6.637 1 97.62 263 THR B C 1
ATOM 4923 O O . THR B 1 263 ? -17.438 -15.938 -6.703 1 97.62 263 THR B O 1
ATOM 4926 N N . VAL B 1 264 ? -16.156 -17.531 -5.574 1 97 264 VAL B N 1
ATOM 4927 C CA . VAL B 1 264 ? -15.977 -16.672 -4.414 1 97 264 VAL B CA 1
ATOM 4928 C C . VAL B 1 264 ? -14.531 -16.75 -3.924 1 97 264 VAL B C 1
ATOM 4930 O O . VAL B 1 264 ? -13.93 -17.828 -3.934 1 97 264 VAL B O 1
ATOM 4933 N N . GLU B 1 265 ? -13.961 -15.656 -3.535 1 97.12 265 GLU B N 1
ATOM 4934 C CA . GLU B 1 265 ? -12.664 -15.594 -2.865 1 97.12 265 GLU B CA 1
ATOM 4935 C C . GLU B 1 265 ? -12.57 -14.383 -1.943 1 97.12 265 GLU B C 1
ATOM 4937 O O . GLU B 1 265 ? -13.391 -13.461 -2.037 1 97.12 265 GLU B O 1
ATOM 4942 N N . GLY B 1 266 ? -11.742 -14.477 -1.001 1 96.5 266 GLY B N 1
ATOM 4943 C CA . GLY B 1 266 ? -11.453 -13.312 -0.18 1 96.5 266 GLY B CA 1
ATOM 4944 C C . GLY B 1 266 ? -10.406 -12.406 -0.791 1 96.5 266 GLY B C 1
ATOM 4945 O O . GLY B 1 266 ? -9.562 -12.852 -1.568 1 96.5 266 GLY B O 1
ATOM 4946 N N . ALA B 1 267 ? -10.484 -11.109 -0.493 1 97.06 267 ALA B N 1
ATOM 4947 C CA . ALA B 1 267 ? -9.414 -10.203 -0.906 1 97.06 267 ALA B CA 1
ATOM 4948 C C . ALA B 1 267 ? -8.109 -10.531 -0.194 1 97.06 267 ALA B C 1
ATOM 4950 O O . ALA B 1 267 ? -7.93 -10.203 0.979 1 97.06 267 ALA B O 1
ATOM 4951 N N . THR B 1 268 ? -7.145 -11.031 -0.843 1 96.06 268 THR B N 1
ATOM 4952 C CA . THR B 1 268 ? -5.926 -11.586 -0.267 1 96.06 268 THR B CA 1
ATOM 4953 C C . THR B 1 268 ? -5.094 -10.492 0.394 1 96.06 268 THR B C 1
ATOM 4955 O O . THR B 1 268 ? -4.438 -10.734 1.41 1 96.06 268 THR B O 1
ATOM 4958 N N . PRO B 1 269 ? -5.074 -9.258 -0.163 1 96.31 269 PRO B N 1
ATOM 4959 C CA . PRO B 1 269 ? -4.273 -8.227 0.5 1 96.31 269 PRO B CA 1
ATOM 4960 C C . PRO B 1 269 ? -4.734 -7.949 1.932 1 96.31 269 PRO B C 1
ATOM 4962 O O . PRO B 1 269 ? -3.92 -7.586 2.785 1 96.31 269 PRO B O 1
ATOM 4965 N N . LEU B 1 270 ? -5.98 -8.133 2.207 1 96.56 270 LEU B N 1
ATOM 4966 C CA . LEU B 1 270 ? -6.484 -7.926 3.559 1 96.56 270 LEU B CA 1
ATOM 4967 C C . LEU B 1 270 ? -5.969 -9.008 4.504 1 96.56 270 LEU B C 1
ATOM 4969 O O . LEU B 1 270 ? -5.629 -8.719 5.656 1 96.56 270 LEU B O 1
ATOM 4973 N N . LEU B 1 271 ? -5.961 -10.211 3.994 1 95.88 271 LEU B N 1
ATOM 4974 C CA . LEU B 1 271 ? -5.398 -11.297 4.793 1 95.88 271 LEU B CA 1
ATOM 4975 C C . LEU B 1 271 ? -3.936 -11.023 5.129 1 95.88 271 LEU B C 1
ATOM 4977 O O . LEU B 1 271 ? -3.498 -11.273 6.254 1 95.88 271 LEU B O 1
ATOM 4981 N N . THR B 1 272 ? -3.207 -10.508 4.152 1 95.62 272 THR B N 1
ATOM 4982 C CA . THR B 1 272 ? -1.809 -10.148 4.371 1 95.62 272 THR B CA 1
ATOM 4983 C C . THR B 1 272 ? -1.689 -9.055 5.426 1 95.62 272 THR B C 1
ATOM 4985 O O . THR B 1 272 ? -0.811 -9.109 6.289 1 95.62 272 THR B O 1
ATOM 4988 N N . MET B 1 273 ? -2.551 -8.102 5.336 1 95.88 273 MET B N 1
ATOM 4989 C CA . MET B 1 273 ? -2.545 -7.047 6.34 1 95.88 273 MET B CA 1
ATOM 4990 C C . MET B 1 273 ? -2.816 -7.609 7.73 1 95.88 273 MET B C 1
ATOM 4992 O O . MET B 1 273 ? -2.207 -7.18 8.711 1 95.88 273 MET B O 1
ATOM 4996 N N . PHE B 1 274 ? -3.709 -8.547 7.809 1 94.88 274 PHE B N 1
ATOM 4997 C CA . PHE B 1 274 ? -3.996 -9.227 9.062 1 94.88 274 PHE B CA 1
ATOM 4998 C C . PHE B 1 274 ? -2.744 -9.898 9.617 1 94.88 274 PHE B C 1
ATOM 5000 O O . PHE B 1 274 ? -2.447 -9.789 10.805 1 94.88 274 PHE B O 1
ATOM 5007 N N . GLU B 1 275 ? -2.037 -10.555 8.758 1 94.44 275 GLU B N 1
ATOM 5008 C CA . GLU B 1 275 ? -0.817 -11.25 9.148 1 94.44 275 GLU B CA 1
ATOM 5009 C C . GLU B 1 275 ? 0.239 -10.273 9.664 1 94.44 275 GLU B C 1
ATOM 5011 O O . GLU B 1 275 ? 0.981 -10.586 10.594 1 94.44 275 GLU B O 1
ATOM 5016 N N . VAL B 1 276 ? 0.314 -9.094 9.062 1 94 276 VAL B N 1
ATOM 5017 C CA . VAL B 1 276 ? 1.241 -8.062 9.516 1 94 276 VAL B CA 1
ATOM 5018 C C . VAL B 1 276 ? 0.896 -7.652 10.945 1 94 276 VAL B C 1
ATOM 5020 O O . VAL B 1 276 ? 1.784 -7.523 11.797 1 94 276 VAL B O 1
ATOM 5023 N N . GLN B 1 277 ? -0.326 -7.551 11.188 1 90.88 277 GLN B N 1
ATOM 5024 C CA . GLN B 1 277 ? -0.794 -7.086 12.484 1 90.88 277 GLN B CA 1
ATOM 5025 C C . GLN B 1 277 ? -0.535 -8.125 13.57 1 90.88 277 GLN B C 1
ATOM 5027 O O . GLN B 1 277 ? -0.456 -7.797 14.758 1 90.88 277 GLN B O 1
ATOM 5032 N N . LYS B 1 278 ? -0.389 -9.352 13.172 1 89.81 278 LYS B N 1
ATOM 5033 C CA . LYS B 1 278 ? -0.158 -10.438 14.125 1 89.81 278 LYS B CA 1
ATOM 5034 C C . LYS B 1 278 ? 1.296 -10.461 14.586 1 89.81 278 LYS B C 1
ATOM 5036 O O . LYS B 1 278 ? 1.617 -11.062 15.609 1 89.81 278 LYS B O 1
ATOM 5041 N N . HIS B 1 279 ? 2.119 -9.859 13.828 1 88.19 279 HIS B N 1
ATOM 5042 C CA . HIS B 1 279 ? 3.531 -9.797 14.195 1 88.19 279 HIS B CA 1
ATOM 5043 C C . HIS B 1 279 ? 3.889 -8.438 14.781 1 88.19 279 HIS B C 1
ATOM 5045 O O . HIS B 1 279 ? 3.182 -7.453 14.555 1 88.19 279 HIS B O 1
ATOM 5051 N N . PHE B 1 280 ? 4.957 -8.406 15.508 1 83.31 280 PHE B N 1
ATOM 5052 C CA . PHE B 1 280 ? 5.336 -7.199 16.234 1 83.31 280 PHE B CA 1
ATOM 5053 C C . PHE B 1 280 ? 6.238 -6.316 15.367 1 83.31 280 PHE B C 1
ATOM 5055 O O . PHE B 1 280 ? 7.461 -6.328 15.531 1 83.31 280 PHE B O 1
ATOM 5062 N N . HIS B 1 281 ? 5.602 -5.574 14.516 1 85.5 281 HIS B N 1
ATOM 5063 C CA . HIS B 1 281 ? 6.301 -4.555 13.742 1 85.5 281 HIS B CA 1
ATOM 5064 C C . HIS B 1 281 ? 5.988 -3.158 14.266 1 85.5 281 HIS B C 1
ATOM 5066 O O . HIS B 1 281 ? 4.977 -2.955 14.945 1 85.5 281 HIS B O 1
ATOM 5072 N N . PRO B 1 282 ? 6.816 -2.205 14.047 1 80.44 282 PRO B N 1
ATOM 5073 C CA . PRO B 1 282 ? 6.543 -0.831 14.477 1 80.44 282 PRO B CA 1
ATOM 5074 C C . PRO B 1 282 ? 5.219 -0.298 13.93 1 80.44 282 PRO B C 1
ATOM 5076 O O . PRO B 1 282 ? 4.555 0.506 14.594 1 80.44 282 PRO B O 1
ATOM 5079 N N . GLU B 1 283 ? 4.812 -0.817 12.789 1 87.25 283 GLU B N 1
ATOM 5080 C CA . GLU B 1 283 ? 3.615 -0.308 12.133 1 87.25 283 GLU B CA 1
ATOM 5081 C C . GLU B 1 283 ? 2.381 -1.106 12.539 1 87.25 283 GLU B C 1
ATOM 5083 O O . GLU B 1 283 ? 1.251 -0.703 12.25 1 87.25 283 GLU B O 1
ATOM 5088 N N . SER B 1 284 ? 2.551 -2.23 13.219 1 85.5 284 SER B N 1
ATOM 5089 C CA . SER B 1 284 ? 1.434 -3.109 13.555 1 85.5 284 SER B CA 1
ATOM 5090 C C . SER B 1 284 ? 0.373 -2.375 14.367 1 85.5 284 SER B C 1
ATOM 5092 O O . SER B 1 284 ? -0.822 -2.492 14.086 1 85.5 284 SER B O 1
ATOM 5094 N N . ALA B 1 285 ? 0.809 -1.584 15.281 1 80.94 285 ALA B N 1
ATOM 5095 C CA . ALA B 1 285 ? -0.127 -0.842 16.125 1 80.94 285 ALA B CA 1
ATOM 5096 C C . ALA B 1 285 ? -0.88 0.208 15.312 1 80.94 285 ALA B C 1
ATOM 5098 O O . ALA B 1 285 ? -2.078 0.418 15.516 1 80.94 285 ALA B O 1
ATOM 5099 N N . ILE B 1 286 ? -0.212 0.796 14.445 1 85 286 ILE B N 1
ATOM 5100 C CA . ILE B 1 286 ? -0.805 1.827 13.602 1 85 286 ILE B CA 1
ATOM 5101 C C . ILE B 1 286 ? -1.832 1.198 12.656 1 85 286 ILE B C 1
ATOM 5103 O O . ILE B 1 286 ? -2.912 1.756 12.445 1 85 286 ILE B O 1
ATOM 5107 N N . TYR B 1 287 ? -1.522 0.051 12.078 1 90.19 287 TYR B N 1
ATOM 5108 C CA . TYR B 1 287 ? -2.449 -0.63 11.18 1 90.19 287 TYR B CA 1
ATOM 5109 C C . TYR B 1 287 ? -3.701 -1.078 11.922 1 90.19 287 TYR B C 1
ATOM 5111 O O . TYR B 1 287 ? -4.805 -1.026 11.375 1 90.19 287 TYR B O 1
ATOM 5119 N N . ALA B 1 288 ? -3.471 -1.448 13.18 1 86.56 288 ALA B N 1
ATOM 5120 C CA . ALA B 1 288 ? -4.621 -1.832 14 1 86.56 288 ALA B CA 1
ATOM 5121 C C . ALA B 1 288 ? -5.496 -0.623 14.312 1 86.56 288 ALA B C 1
ATOM 5123 O O . ALA B 1 288 ? -6.723 -0.697 14.219 1 86.56 288 ALA B O 1
ATOM 5124 N N . LYS B 1 289 ? -4.852 0.464 14.633 1 83.12 289 LYS B N 1
ATOM 5125 C CA . LYS B 1 289 ? -5.562 1.688 14.984 1 83.12 289 LYS B CA 1
ATOM 5126 C C . LYS B 1 289 ? -6.371 2.219 13.805 1 83.12 289 LYS B C 1
ATOM 5128 O O . LYS B 1 289 ? -7.508 2.662 13.977 1 83.12 289 LYS B O 1
ATOM 5133 N N . TYR B 1 290 ? -5.836 2.115 12.672 1 88.5 290 TYR B N 1
ATOM 5134 C CA . TYR B 1 290 ? -6.465 2.736 11.508 1 88.5 290 TYR B CA 1
ATOM 5135 C C . TYR B 1 290 ? -7.035 1.683 10.562 1 88.5 290 TYR B C 1
ATOM 5137 O O . TYR B 1 290 ? -7.27 1.957 9.391 1 88.5 290 TYR B O 1
ATOM 5145 N N . ARG B 1 291 ? -7.301 0.488 11.031 1 91.81 291 ARG B N 1
ATOM 5146 C CA . ARG B 1 291 ? -7.73 -0.658 10.242 1 91.81 291 ARG B CA 1
ATOM 5147 C C . ARG B 1 291 ? -9 -0.336 9.461 1 91.81 291 ARG B C 1
ATOM 5149 O O . ARG B 1 291 ? -9.062 -0.564 8.25 1 91.81 291 ARG B O 1
ATOM 5156 N N . LYS B 1 292 ? -9.969 0.264 10.102 1 89.5 292 LYS B N 1
ATOM 5157 C CA . LYS B 1 292 ? -11.25 0.558 9.469 1 89.5 292 LYS B CA 1
ATOM 5158 C C . LYS B 1 292 ? -11.078 1.555 8.328 1 89.5 292 LYS B C 1
ATOM 5160 O O . LYS B 1 292 ? -11.672 1.393 7.258 1 89.5 292 LYS B O 1
ATOM 5165 N N . GLN B 1 293 ? -10.25 2.506 8.531 1 89.56 293 GLN B N 1
ATOM 5166 C CA . GLN B 1 293 ? -10.023 3.521 7.504 1 89.56 293 GLN B CA 1
ATOM 5167 C C . GLN B 1 293 ? -9.25 2.947 6.324 1 89.56 293 GLN B C 1
ATOM 5169 O O . GLN B 1 293 ? -9.523 3.283 5.172 1 89.56 293 GLN B O 1
ATOM 5174 N N . ILE B 1 294 ? -8.297 2.111 6.598 1 94.5 294 ILE B N 1
ATOM 5175 C CA . ILE B 1 294 ? -7.508 1.488 5.543 1 94.5 294 ILE B CA 1
ATOM 5176 C C . ILE B 1 294 ? -8.398 0.597 4.684 1 94.5 294 ILE B C 1
ATOM 5178 O O . ILE B 1 294 ? -8.359 0.663 3.453 1 94.5 294 ILE B O 1
ATOM 5182 N N . ILE B 1 295 ? -9.289 -0.172 5.359 1 95.31 295 ILE B N 1
ATOM 5183 C CA . ILE B 1 295 ? -10.18 -1.075 4.648 1 95.31 295 ILE B CA 1
ATOM 5184 C C . ILE B 1 295 ? -11.172 -0.267 3.809 1 95.31 295 ILE B C 1
ATOM 5186 O O . ILE B 1 295 ? -11.477 -0.636 2.672 1 95.31 295 ILE B O 1
ATOM 5190 N N . LYS B 1 296 ? -11.609 0.782 4.367 1 92.88 296 LYS B N 1
ATOM 5191 C CA . LYS B 1 296 ? -12.531 1.646 3.645 1 92.88 296 LYS B CA 1
ATOM 5192 C C . LYS B 1 296 ? -11.891 2.215 2.385 1 92.88 296 LYS B C 1
ATOM 5194 O O . LYS B 1 296 ? -12.492 2.199 1.31 1 92.88 296 LYS B O 1
ATOM 5199 N N . SER B 1 297 ? -10.703 2.727 2.559 1 93.31 297 SER B N 1
ATOM 5200 C CA . SER B 1 297 ? -9.977 3.254 1.407 1 93.31 297 SER B CA 1
ATOM 5201 C C . SER B 1 297 ? -9.75 2.174 0.354 1 93.31 297 SER B C 1
ATOM 5203 O O . SER B 1 297 ? -9.914 2.422 -0.843 1 93.31 297 SER B O 1
ATOM 5205 N N . PHE B 1 298 ? -9.422 0.984 0.772 1 97.19 298 PHE B N 1
ATOM 5206 C CA . PHE B 1 298 ? -9.227 -0.15 -0.124 1 97.19 298 PHE B CA 1
ATOM 5207 C C . PHE B 1 298 ? -10.508 -0.463 -0.887 1 97.19 298 PHE B C 1
ATOM 5209 O O . PHE B 1 298 ? -10.492 -0.55 -2.117 1 97.19 298 PHE B O 1
ATOM 5216 N N . TYR B 1 299 ? -11.562 -0.557 -0.128 1 95 299 TYR B N 1
ATOM 5217 C CA . TYR B 1 299 ? -12.852 -0.946 -0.69 1 95 299 TYR B CA 1
ATOM 5218 C C . TYR B 1 299 ? -13.344 0.084 -1.703 1 95 299 TYR B C 1
ATOM 5220 O O . TYR B 1 299 ? -13.695 -0.266 -2.832 1 95 299 TYR B O 1
ATOM 5228 N N . LEU B 1 300 ? -13.312 1.292 -1.343 1 93.62 300 LEU B N 1
ATOM 5229 C CA . LEU B 1 300 ? -13.844 2.352 -2.191 1 93.62 300 LEU B CA 1
ATOM 5230 C C . LEU B 1 300 ? -13 2.518 -3.449 1 93.62 300 LEU B C 1
ATOM 5232 O O . LEU B 1 300 ? -13.539 2.691 -4.547 1 93.62 300 LEU B O 1
ATOM 5236 N N . LYS B 1 301 ? -11.734 2.457 -3.291 1 94.25 301 LYS B N 1
ATOM 5237 C CA . LYS B 1 301 ? -10.867 2.604 -4.457 1 94.25 301 LYS B CA 1
ATOM 5238 C C . LYS B 1 301 ? -11 1.407 -5.395 1 94.25 301 LYS B C 1
ATOM 5240 O O . LYS B 1 301 ? -11.055 1.573 -6.617 1 94.25 301 LYS B O 1
ATOM 5245 N N . LEU B 1 302 ? -11.008 0.213 -4.797 1 97 302 LEU B N 1
ATOM 5246 C CA . LEU B 1 302 ? -11.172 -0.978 -5.625 1 97 302 LEU B CA 1
ATOM 5247 C C . LEU B 1 302 ? -12.484 -0.923 -6.402 1 97 302 LEU B C 1
ATOM 5249 O O . LEU B 1 302 ? -12.516 -1.237 -7.594 1 97 302 LEU B O 1
ATOM 5253 N N . LYS B 1 303 ? -13.531 -0.507 -5.715 1 93.69 303 LYS B N 1
ATOM 5254 C CA . LYS B 1 303 ? -14.828 -0.351 -6.363 1 93.69 303 LYS B CA 1
ATOM 5255 C C . LYS B 1 303 ? -14.75 0.653 -7.508 1 93.69 303 LYS B C 1
ATOM 5257 O O . LYS B 1 303 ? -15.273 0.402 -8.594 1 93.69 303 LYS B O 1
ATOM 5262 N N . ASP B 1 304 ? -14.086 1.718 -7.262 1 93.19 304 ASP B N 1
ATOM 5263 C CA . ASP B 1 304 ? -13.938 2.781 -8.25 1 93.19 304 ASP B CA 1
ATOM 5264 C C . ASP B 1 304 ? -13.164 2.289 -9.469 1 93.19 304 ASP B C 1
ATOM 5266 O O . ASP B 1 304 ? -13.562 2.541 -10.609 1 93.19 304 ASP B O 1
ATOM 5270 N N . ILE B 1 305 ? -12.055 1.578 -9.297 1 94.88 305 ILE B N 1
ATOM 5271 C CA . ILE B 1 305 ? -11.211 1.084 -10.375 1 94.88 305 ILE B CA 1
ATOM 5272 C C . ILE B 1 305 ? -12 0.106 -11.242 1 94.88 305 ILE B C 1
ATOM 5274 O O . ILE B 1 305 ? -11.984 0.2 -12.477 1 94.88 305 ILE B O 1
ATOM 5278 N N . ILE B 1 306 ? -12.711 -0.828 -10.586 1 94.94 306 ILE B N 1
ATOM 5279 C CA . ILE B 1 306 ? -13.469 -1.851 -11.305 1 94.94 306 ILE B CA 1
ATOM 5280 C C . ILE B 1 306 ? -14.602 -1.198 -12.094 1 94.94 306 ILE B C 1
ATOM 5282 O O . ILE B 1 306 ? -14.812 -1.522 -13.266 1 94.94 306 ILE B O 1
ATOM 5286 N N . TYR B 1 307 ? -15.258 -0.266 -11.477 1 91.56 307 TYR B N 1
ATOM 5287 C CA . TYR B 1 307 ? -16.391 0.404 -12.094 1 91.56 307 TYR B CA 1
ATOM 5288 C C . TYR B 1 307 ? -15.953 1.191 -13.328 1 91.56 307 TYR B C 1
ATOM 5290 O O . TYR B 1 307 ? -16.688 1.262 -14.32 1 91.56 307 TYR B O 1
ATOM 5298 N N . ASN B 1 308 ? -14.797 1.692 -13.305 1 90 308 ASN B N 1
ATOM 5299 C CA . ASN B 1 308 ? -14.336 2.576 -14.367 1 90 308 ASN B CA 1
ATOM 5300 C C . ASN B 1 308 ? -13.633 1.797 -15.477 1 90 308 ASN B C 1
ATOM 5302 O O . ASN B 1 308 ? -13.227 2.375 -16.484 1 90 308 ASN B O 1
ATOM 5306 N N . ASP B 1 309 ? -13.484 0.542 -15.352 1 91.06 309 ASP B N 1
ATOM 5307 C CA . ASP B 1 309 ? -12.938 -0.317 -16.391 1 91.06 309 ASP B CA 1
ATOM 5308 C C . ASP B 1 309 ? -14.031 -1.136 -17.062 1 91.06 309 ASP B C 1
ATOM 5310 O O . ASP B 1 309 ? -14.531 -2.105 -16.5 1 91.06 309 ASP B O 1
ATOM 5314 N N . PRO B 1 310 ? -14.391 -0.806 -18.219 1 91.38 310 PRO B N 1
ATOM 5315 C CA . PRO B 1 310 ? -15.492 -1.485 -18.906 1 91.38 310 PRO B CA 1
ATOM 5316 C C . PRO B 1 310 ? -15.242 -2.982 -19.094 1 91.38 310 PRO B C 1
ATOM 5318 O O . PRO B 1 310 ? -16.188 -3.764 -19.172 1 91.38 310 PRO B O 1
ATOM 5321 N N . GLU B 1 311 ? -14.016 -3.41 -19.141 1 91.56 311 GLU B N 1
ATOM 5322 C CA . GLU B 1 311 ? -13.688 -4.82 -19.344 1 91.56 311 GLU B CA 1
ATOM 5323 C C . GLU B 1 311 ? -13.922 -5.629 -18.078 1 91.56 311 GLU B C 1
ATOM 5325 O O . GLU B 1 311 ? -14.039 -6.855 -18.125 1 91.56 311 GLU B O 1
ATOM 5330 N N . CYS B 1 312 ? -13.992 -4.91 -16.859 1 94.56 312 CYS B N 1
ATOM 5331 C CA . CYS B 1 312 ? -14.055 -5.645 -15.609 1 94.56 312 CYS B CA 1
ATOM 5332 C C . CYS B 1 312 ? -15.289 -5.254 -14.805 1 94.56 312 CYS B C 1
ATOM 5334 O O . CYS B 1 312 ? -15.672 -5.953 -13.867 1 94.56 312 CYS B O 1
ATOM 5336 N N . ARG B 1 313 ? -16.016 -4.27 -15.148 1 92.25 313 ARG B N 1
ATOM 5337 C CA . ARG B 1 313 ? -17.078 -3.646 -14.375 1 92.25 313 ARG B CA 1
ATOM 5338 C C . ARG B 1 313 ? -18.188 -4.648 -14.07 1 92.25 313 ARG B C 1
ATOM 5340 O O . ARG B 1 313 ? -18.734 -4.656 -12.961 1 92.25 313 ARG B O 1
ATOM 5347 N N . GLU B 1 314 ? -18.469 -5.539 -14.961 1 92.94 314 GLU B N 1
ATOM 5348 C CA . GLU B 1 314 ? -19.609 -6.438 -14.758 1 92.94 314 GLU B CA 1
ATOM 5349 C C . GLU B 1 314 ? -19.125 -7.844 -14.398 1 92.94 314 GLU B C 1
ATOM 5351 O O . GLU B 1 314 ? -19.906 -8.797 -14.453 1 92.94 314 GLU B O 1
ATOM 5356 N N . LEU B 1 315 ? -17.875 -7.961 -13.977 1 96.44 315 LEU B N 1
ATOM 5357 C CA . LEU B 1 315 ? -17.328 -9.297 -13.766 1 96.44 315 LEU B CA 1
ATOM 5358 C C . LEU B 1 315 ? -17.031 -9.539 -12.297 1 96.44 315 LEU B C 1
ATOM 5360 O O . LEU B 1 315 ? -16.672 -10.656 -11.906 1 96.44 315 LEU B O 1
ATOM 5364 N N . CYS B 1 316 ? -17.156 -8.5 -11.5 1 96.06 316 CYS B N 1
ATOM 5365 C CA . CYS B 1 316 ? -16.781 -8.625 -10.102 1 96.06 316 CYS B CA 1
ATOM 5366 C C . CYS B 1 316 ? -17.812 -7.973 -9.195 1 96.06 316 CYS B C 1
ATOM 5368 O O . CYS B 1 316 ? -18.438 -6.984 -9.57 1 96.06 316 CYS B O 1
ATOM 5370 N N . GLU B 1 317 ? -18.031 -8.602 -8.039 1 96.62 317 GLU B N 1
ATOM 5371 C CA . GLU B 1 317 ? -18.906 -8.062 -6.992 1 96.62 317 GLU B CA 1
ATOM 5372 C C . GLU B 1 317 ? -18.188 -8 -5.648 1 96.62 317 GLU B C 1
ATOM 5374 O O . GLU B 1 317 ? -17.688 -9.016 -5.16 1 96.62 317 GLU B O 1
ATOM 5379 N N . LEU B 1 318 ? -18.078 -6.824 -5.129 1 97.56 318 LEU B N 1
ATOM 5380 C CA . LEU B 1 318 ? -17.422 -6.637 -3.84 1 97.56 318 LEU B CA 1
ATOM 5381 C C . LEU B 1 318 ? -18.438 -6.727 -2.701 1 97.56 318 LEU B C 1
ATOM 5383 O O . LEU B 1 318 ? -19.484 -6.086 -2.75 1 97.56 318 LEU B O 1
ATOM 5387 N N . ILE B 1 319 ? -18.094 -7.516 -1.659 1 96.88 319 ILE B N 1
ATOM 5388 C CA . ILE B 1 319 ? -18.984 -7.68 -0.509 1 96.88 319 ILE B CA 1
ATOM 5389 C C . ILE B 1 319 ? -18.234 -7.293 0.769 1 96.88 319 ILE B C 1
ATOM 5391 O O . ILE B 1 319 ? -17.422 -8.062 1.278 1 96.88 319 ILE B O 1
ATOM 5395 N N . TYR B 1 320 ? -18.531 -6.148 1.201 1 96.19 320 TYR B N 1
ATOM 5396 C CA . TYR B 1 320 ? -18.047 -5.754 2.52 1 96.19 320 TYR B CA 1
ATOM 5397 C C . TYR B 1 320 ? -18.984 -6.234 3.613 1 96.19 320 TYR B C 1
ATOM 5399 O O . TYR B 1 320 ? -20.219 -6.113 3.482 1 96.19 320 TYR B O 1
ATOM 5407 N N . TYR B 1 321 ? -18.422 -6.84 4.699 1 92.94 321 TYR B N 1
ATOM 5408 C CA . TYR B 1 321 ? -19.297 -7.312 5.77 1 92.94 321 TYR B CA 1
ATOM 5409 C C . TYR B 1 321 ? -18.578 -7.266 7.113 1 92.94 321 TYR B C 1
ATOM 5411 O O . TYR B 1 321 ? -17.344 -7.246 7.168 1 92.94 321 TYR B O 1
ATOM 5419 N N . GLU B 1 322 ? -19.406 -7.23 8.125 1 91.25 322 GLU B N 1
ATOM 5420 C CA . GLU B 1 322 ? -18.891 -7.328 9.492 1 91.25 322 GLU B CA 1
ATOM 5421 C C . GLU B 1 322 ? -18.797 -8.781 9.945 1 91.25 322 GLU B C 1
ATOM 5423 O O . GLU B 1 322 ? -19.766 -9.539 9.844 1 91.25 322 GLU B O 1
ATOM 5428 N N . ASP B 1 323 ? -17.656 -9.172 10.445 1 87.69 323 ASP B N 1
ATOM 5429 C CA . ASP B 1 323 ? -17.375 -10.562 10.773 1 87.69 323 ASP B CA 1
ATOM 5430 C C . ASP B 1 323 ? -18.234 -11.039 11.945 1 87.69 323 ASP B C 1
ATOM 5432 O O . ASP B 1 323 ? -18.5 -12.234 12.078 1 87.69 323 ASP B O 1
ATOM 5436 N N . TYR B 1 324 ? -18.625 -10.094 12.734 1 87.56 324 TYR B N 1
ATOM 5437 C CA . TYR B 1 324 ? -19.328 -10.469 13.945 1 87.56 324 TYR B CA 1
ATOM 5438 C C . TYR B 1 324 ? -20.641 -9.695 14.07 1 87.56 324 TYR B C 1
ATOM 5440 O O . TYR B 1 324 ? -20.703 -8.508 13.742 1 87.56 324 TYR B O 1
ATOM 5448 N N . ASN B 1 325 ? -21.594 -10.461 14.484 1 84.81 325 ASN B N 1
ATOM 5449 C CA . ASN B 1 325 ? -22.859 -9.812 14.805 1 84.81 325 ASN B CA 1
ATOM 5450 C C . ASN B 1 325 ? -22.766 -8.969 16.078 1 84.81 325 ASN B C 1
ATOM 5452 O O . ASN B 1 325 ? -21.766 -9.047 16.797 1 84.81 325 ASN B O 1
ATOM 5456 N N . SER B 1 326 ? -23.812 -8.203 16.359 1 83.5 326 SER B N 1
ATOM 5457 C CA . SER B 1 326 ? -23.859 -7.336 17.531 1 83.5 326 SER B CA 1
ATOM 5458 C C . SER B 1 326 ? -23.781 -8.148 18.812 1 83.5 326 SER B C 1
ATOM 5460 O O . SER B 1 326 ? -23.281 -7.66 19.828 1 83.5 326 SER B O 1
ATOM 5462 N N . ASP B 1 327 ? -24.203 -9.43 18.75 1 84.69 327 ASP B N 1
ATOM 5463 C CA . ASP B 1 327 ? -24.219 -10.281 19.922 1 84.69 327 ASP B CA 1
ATOM 5464 C C . ASP B 1 327 ? -22.875 -10.992 20.109 1 84.69 327 ASP B C 1
ATOM 5466 O O . ASP B 1 327 ? -22.719 -11.797 21.031 1 84.69 327 ASP B O 1
ATOM 5470 N N . GLY B 1 328 ? -22 -10.805 19.219 1 84.56 328 GLY B N 1
ATOM 5471 C CA . GLY B 1 328 ? -20.672 -11.367 19.359 1 84.56 328 GLY B CA 1
ATOM 5472 C C . GLY B 1 328 ? -20.5 -12.672 18.609 1 84.56 328 GLY B C 1
ATOM 5473 O O . GLY B 1 328 ? -19.391 -13.234 18.578 1 84.56 328 GLY B O 1
ATOM 5474 N N . THR B 1 329 ? -21.516 -13.117 18 1 85.94 329 THR B N 1
ATOM 5475 C CA . THR B 1 329 ? -21.406 -14.367 17.25 1 85.94 329 THR B CA 1
ATOM 5476 C C . THR B 1 329 ? -20.844 -14.102 15.844 1 85.94 329 THR B C 1
ATOM 5478 O O . THR B 1 329 ? -21.062 -13.031 15.273 1 85.94 329 THR B O 1
ATOM 5481 N N . LYS B 1 330 ? -20.078 -15.078 15.398 1 88.69 330 LYS B N 1
ATOM 5482 C CA . LYS B 1 330 ? -19.484 -14.953 14.078 1 88.69 330 LYS B CA 1
ATOM 5483 C C . LYS B 1 330 ? -20.531 -15.078 12.984 1 88.69 330 LYS B C 1
ATOM 5485 O O . LYS B 1 330 ? -21.438 -15.914 13.07 1 88.69 330 LYS B O 1
ATOM 5490 N N . VAL B 1 331 ? -20.469 -14.281 12.008 1 90.12 331 VAL B N 1
ATOM 5491 C CA . VAL B 1 331 ? -21.406 -14.273 10.898 1 90.12 331 VAL B CA 1
ATOM 5492 C C . VAL B 1 331 ? -21.062 -15.406 9.93 1 90.12 331 VAL B C 1
ATOM 5494 O O . VAL B 1 331 ? -19.891 -15.68 9.664 1 90.12 331 VAL B O 1
ATOM 5497 N N . ASN B 1 332 ? -22.047 -16.109 9.492 1 91.5 332 ASN B N 1
ATOM 5498 C CA . ASN B 1 332 ? -21.875 -17.125 8.445 1 91.5 332 ASN B CA 1
ATOM 5499 C C . ASN B 1 332 ? -21.781 -16.484 7.066 1 91.5 332 ASN B C 1
ATOM 5501 O O . ASN B 1 332 ? -22.781 -15.984 6.539 1 91.5 332 ASN B O 1
ATOM 5505 N N . VAL B 1 333 ? -20.656 -16.547 6.492 1 93.31 333 VAL B N 1
ATOM 5506 C CA . VAL B 1 333 ? -20.375 -15.875 5.238 1 93.31 333 VAL B CA 1
ATOM 5507 C C . VAL B 1 333 ? -21.266 -16.422 4.133 1 93.31 333 VAL B C 1
ATOM 5509 O O . VAL B 1 333 ? -21.625 -15.695 3.195 1 93.31 333 VAL B O 1
ATOM 5512 N N . ALA B 1 334 ? -21.688 -17.641 4.227 1 94.94 334 ALA B N 1
ATOM 5513 C CA . ALA B 1 334 ? -22.594 -18.234 3.236 1 94.94 334 ALA B CA 1
ATOM 5514 C C . ALA B 1 334 ? -23.906 -17.469 3.15 1 94.94 334 ALA B C 1
ATOM 5516 O O . ALA B 1 334 ? -24.438 -17.25 2.059 1 94.94 334 ALA B O 1
ATOM 5517 N N . LYS B 1 335 ? -24.375 -17.094 4.262 1 93.31 335 LYS B N 1
ATOM 5518 C CA . LYS B 1 335 ? -25.625 -16.344 4.301 1 93.31 335 LYS B CA 1
ATOM 5519 C C . LYS B 1 335 ? -25.484 -14.984 3.619 1 93.31 335 LYS B C 1
ATOM 5521 O O . LYS B 1 335 ? -26.391 -14.539 2.91 1 93.31 335 LYS B O 1
ATOM 5526 N N . ILE B 1 336 ? -24.391 -14.359 3.805 1 94.12 336 ILE B N 1
ATOM 5527 C CA . ILE B 1 336 ? -24.125 -13.047 3.219 1 94.12 336 ILE B CA 1
ATOM 5528 C C . ILE B 1 336 ? -24.078 -13.164 1.696 1 94.12 336 ILE B C 1
ATOM 5530 O O . ILE B 1 336 ? -24.641 -12.328 0.985 1 94.12 336 ILE B O 1
ATOM 5534 N N . ILE B 1 337 ? -23.422 -14.195 1.232 1 96.06 337 ILE B N 1
ATOM 5535 C CA . ILE B 1 337 ? -23.297 -14.414 -0.204 1 96.06 337 ILE B CA 1
ATOM 5536 C C . ILE B 1 337 ? -24.656 -14.703 -0.811 1 96.06 337 ILE B C 1
ATOM 5538 O O . ILE B 1 337 ? -25.016 -14.148 -1.859 1 96.06 337 ILE B O 1
ATOM 5542 N N . LEU B 1 338 ? -25.469 -15.516 -0.132 1 95.44 338 LEU B N 1
ATOM 5543 C CA . LEU B 1 338 ? -26.797 -15.867 -0.616 1 95.44 338 LEU B CA 1
ATOM 5544 C C . LEU B 1 338 ? -27.688 -14.633 -0.679 1 95.44 338 LEU B C 1
ATOM 5546 O O . LEU B 1 338 ? -28.484 -14.477 -1.615 1 95.44 338 LEU B O 1
ATOM 5550 N N . GLU B 1 339 ? -27.594 -13.836 0.33 1 94.81 339 GLU B N 1
ATOM 5551 C CA . GLU B 1 339 ? -28.344 -12.586 0.326 1 94.81 339 GLU B CA 1
ATOM 5552 C C . GLU B 1 339 ? -27.953 -11.703 -0.86 1 94.81 339 GLU B C 1
ATOM 5554 O O . GLU B 1 339 ? -28.812 -11.102 -1.504 1 94.81 339 GLU B O 1
ATOM 5559 N N . LYS B 1 340 ? -26.719 -11.648 -1.142 1 95.44 340 LYS B N 1
ATOM 5560 C CA . LYS B 1 340 ? -26.234 -10.844 -2.264 1 95.44 340 LYS B CA 1
ATOM 5561 C C . LYS B 1 340 ? -26.719 -11.414 -3.594 1 95.44 340 LYS B C 1
ATOM 5563 O O . LYS B 1 340 ? -27.062 -10.664 -4.508 1 95.44 340 LYS B O 1
ATOM 5568 N N . ILE B 1 341 ? -26.734 -12.719 -3.738 1 95.44 341 ILE B N 1
ATOM 5569 C CA . ILE B 1 341 ? -27.219 -13.383 -4.941 1 95.44 341 ILE B CA 1
ATOM 5570 C C . ILE B 1 341 ? -28.688 -13.008 -5.172 1 95.44 341 ILE B C 1
ATOM 5572 O O . ILE B 1 341 ? -29.078 -12.664 -6.289 1 95.44 341 ILE B O 1
ATOM 5576 N N . SER B 1 342 ? -29.438 -13.109 -4.09 1 94.19 342 SER B N 1
ATOM 5577 C CA . SER B 1 342 ? -30.859 -12.773 -4.188 1 94.19 342 SER B CA 1
ATOM 5578 C C . SER B 1 342 ? -31.062 -11.328 -4.609 1 94.19 342 SER B C 1
ATOM 5580 O O . SER B 1 342 ? -31.938 -11.023 -5.426 1 94.19 342 SER B O 1
ATOM 5582 N N . GLU B 1 343 ? -30.234 -10.469 -4.039 1 94.56 343 GLU B N 1
ATOM 5583 C CA . GLU B 1 343 ? -30.312 -9.055 -4.387 1 94.56 343 GLU B CA 1
ATOM 5584 C C . GLU B 1 343 ? -30.016 -8.836 -5.867 1 94.56 343 GLU B C 1
ATOM 5586 O O . GLU B 1 343 ? -30.734 -8.086 -6.539 1 94.56 343 GLU B O 1
ATOM 5591 N N . LEU B 1 344 ? -29 -9.461 -6.395 1 93.12 344 LEU B N 1
ATOM 5592 C CA . LEU B 1 344 ? -28.594 -9.281 -7.785 1 93.12 344 LEU B CA 1
ATOM 5593 C C . LEU B 1 344 ? -29.609 -9.883 -8.734 1 93.12 344 LEU B C 1
ATOM 5595 O O . LEU B 1 344 ? -29.844 -9.352 -9.828 1 93.12 344 LEU B O 1
ATOM 5599 N N . ARG B 1 345 ? -30.25 -10.961 -8.352 1 92.06 345 ARG B N 1
ATOM 5600 C CA . ARG B 1 345 ? -31.281 -11.594 -9.164 1 92.06 345 ARG B CA 1
ATOM 5601 C C . ARG B 1 345 ? -32.531 -10.711 -9.266 1 92.06 345 ARG B C 1
ATOM 5603 O O . ARG B 1 345 ? -33.156 -10.656 -10.312 1 92.06 345 ARG B O 1
ATOM 5610 N N . SER B 1 346 ? -32.781 -10.117 -8.188 1 90.38 346 SER B N 1
ATOM 5611 C CA . SER B 1 346 ? -33.969 -9.25 -8.18 1 90.38 346 SER B CA 1
ATOM 5612 C C . SER B 1 346 ? -33.75 -8.023 -9.047 1 90.38 346 SER B C 1
ATOM 5614 O O . SER B 1 346 ? -34.719 -7.453 -9.586 1 90.38 346 SER B O 1
ATOM 5616 N N . LEU B 1 347 ? -32.594 -7.559 -9.219 1 82.88 347 LEU B N 1
ATOM 5617 C CA . LEU B 1 347 ? -32.281 -6.398 -10.039 1 82.88 347 LEU B CA 1
ATOM 5618 C C . LEU B 1 347 ? -32.281 -6.762 -11.516 1 82.88 347 LEU B C 1
ATOM 5620 O O . LEU B 1 347 ? -32.469 -5.891 -12.375 1 82.88 347 LEU B O 1
ATOM 5624 N N . GLN B 1 348 ? -32.094 -8.008 -11.914 1 72.81 348 GLN B N 1
ATOM 5625 C CA . GLN B 1 348 ? -32.188 -8.461 -13.297 1 72.81 348 GLN B CA 1
ATOM 5626 C C . GLN B 1 348 ? -33.625 -8.727 -13.711 1 72.81 348 GLN B C 1
ATOM 5628 O O . GLN B 1 348 ? -34 -8.477 -14.852 1 72.81 348 GLN B O 1
#

Foldseek 3Di:
DPVLVVVLVVLVVLLVVLVVLLVVLQVLLLVQPPDPDVVVSVVVVVVLVVVLVVLLVVLVVVLVVVCVVVVVCDDDVVVVVQLVNSLVSSVVSVVVVVVVCVPPPVCCVVCPGSVSSSVSNSSSSSSNSVSVNSVVVSPDDDQVVVVQPHPQSVLLVCLCVVAVVQAAFQPVDPRGHQQVQQVVCCVVVVDDALASAEEEEQELLLADDPALCVLQVRQKDWDDKTDWDFDDDPNDHGDTHTWTKMWGFDVHDDPPGHTHIYTYDYSVVSNVLNVVLVDDDPCNSVCVVCVNVSSVSNVVSNLVVQCPDPRRVRHYDYDYDYQADPVGHGDNVSVSVVVVSVVVVVVD/DPVVVVVLVVLVVLLVVLVVLLVVLVVVLCVQPPDVDVVVVVVVVVVLVVVLVVLLVVLVVVVVVVCVVVVVCCDPVCVVVQLVNSLVSSVVSVVVVVVVCVPPPPCCVVCPGSVSSSVSSSVSSSSNSVSVNSVVVSPQDDQVVVVQPHPQSVLLVCLCVVAVVQAAFQPVDPRGHQQVQQVVCCVVVVDDALASAEEEEQELLLADDPALCVLQVRQKDWDDKTDWDFDDDPNDHGDIHTWTKMWGHDVHDDPPGHTHIYTYDYRVVSNVLNVVLVDDDPCNVVCVVCVNVSSVSNVVSNLVVQCPDPRRVRHYDYDYDYQADPVGHGDNVSVSVVVVSVVVVVVD

Secondary structure (DSSP, 8-state):
-HHHHHHHHHHHHHHHHHHHHHHHHHHHHHHHT--S-HHHHHHHHHHHHHHHHHHHHHHHHHHHHHHHHSGGGSSSS-SS--HHHHHHHHHHHHHHHHHHHHH-STTHHHHHS-HHHHHHHHHHHHHHHHHHHHHHHT----GGGGTT-BHHHHHHHHHIIIIIHHHSS--SSSS--HHHHHHHHHHHHT--EEEEEEEEEEETT----S-HHHHTTTSEEEEEEPPPEEEEETTEEEEEE--EEEEE-TTSS-TTPPPEEEEEEE-HHHHHHHHHHHS--TTHHHHHHTHHHHHHHHHHHHHHHHHT-TTTTTTEEEEEE-SB-TTSPBP-HHHHHHHHHHHHHHH-/-HHHHHHHHHHHHHHHHHHHHHHHHHHHHHHHT--S-HHHHHHHHHHHHHHHHHHHHHHHHHHHHHHHHSGGGSSSSTTS--HHHHHHHHHHHHHHHHHHHHHSSSTTHHHHSTHHHHHHHHHHHHHHHHHHHHHHHT----GGGGTT-BHHHHHHHHHIIIIIHHHSS--SSSS--HHHHHHHHHHHHT--EEEEEEEEEEETT----S-HHHHTTTSEEEEEEPPPEEEEETTEEEEEE--EEEEE-TTSS-TTPPPEEEEEEE-HHHHHHHHHHHS--TTHHHHHHTHHHHHHHHHHHHHHHHHT-TTTTTTEEEEEE-SB-TTSPBP-HHHHHHHHHHHHHHH-

pLDDT: mean 73.12, std 23.26, range [23.59, 98.25]

Radius of gyration: 32.85 Å; Cα contacts (8 Å, |Δi|>4): 948; chains: 2; bounding box: 68×98×70 Å